Protein AF-0000000085160731 (afdb_homodimer)

Radius of gyration: 25.86 Å; Cα contacts (8 Å, |Δi|>4): 1496; chains: 2; bounding box: 63×84×57 Å

Sequence (610 aa):
MFSVRIWGDRGSIPCPGPATVKFGGNTSCLEIRADDRLIIVDLGTGVKPLGDWLMANDFKKGPINADIFITHTHWDHIMGFPMFTPIFIPGTKLRIRGPVSYEDETLESIIGAQLSYRYWPVRQSELAADITYDQLKETQLDLGDGLTVRTKYLNHPILCLGYRFEYEGKSIITAYDNEPFRNVFPTDPNDPSYDEDAAREGELAAREENEKILWFFKDADVLIHDTQYTKKEYEAGKIGWGHSSFEHAINSAHKAGVKQLVLFHHDPNRTDQQLEELETEYKKRIAGKTEMQIMMAREGLVISAMFSVRIWGDRGSIPCPGPATVKFGGNTSCLEIRADDRLIIVDLGTGVKPLGDWLMANDFKKGPINADIFITHTHWDHIMGFPMFTPIFIPGTKLRIRGPVSYEDETLESIIGAQLSYRYWPVRQSELAADITYDQLKETQLDLGDGLTVRTKYLNHPILCLGYRFEYEGKSIITAYDNEPFRNVFPTDPNDPSYDEDAAREGELAAREENEKILWFFKDADVLIHDTQYTKKEYEAGKIGWGHSSFEHAINSAHKAGVKQLVLFHHDPNRTDQQLEELETEYKKRIAGKTEMQIMMAREGLVISA

Organism: Gracilinema caldarium (strain ATCC 51460 / DSM 7334 / H1) (NCBI:txid744872)

pLDDT: mean 95.47, std 6.26, range [55.41, 98.94]

Nearest PDB structures (foldseek):
  6kns-assembly3_C-2  TM=8.279E-01  e=2.306E-14  Bacillus subtilis
  1zkp-assembly1_C  TM=8.149E-01  e=3.278E-14  Bacillus anthracis str. Ames
  1y44-assembly1_A  TM=7.892E-01  e=1.720E-14  Bacillus subtilis
  6kns-assembly1_A  TM=8.152E-01  e=6.247E-14  Bacillus subtilis
  6i1d-assembly1_A  TM=5.442E-01  e=4.492E-08  Saccharomyces cerevisiae S288C

Solvent-accessible surface area (backbone atoms only — not comparable to full-atom values): 29862 Å² total; per-residue (Å²): 98,47,36,40,33,31,44,14,38,19,28,70,48,65,34,43,39,83,52,17,40,80,37,40,10,22,6,28,11,34,41,34,33,57,60,90,44,43,34,33,40,31,27,0,48,9,28,31,63,47,27,53,46,39,58,74,64,48,37,82,82,38,60,55,58,36,43,32,41,34,34,32,60,34,41,28,27,42,67,14,50,84,56,27,55,53,45,54,33,70,70,14,37,39,40,42,32,27,38,64,70,51,83,92,51,48,61,57,56,63,65,48,53,58,41,33,68,69,35,24,89,58,52,67,86,58,46,40,32,49,71,46,71,44,79,44,68,75,46,74,44,78,79,52,97,67,33,34,37,38,39,40,76,46,46,30,87,51,55,24,41,24,41,37,37,33,47,91,92,34,28,45,30,43,49,51,56,21,29,82,58,61,52,86,42,53,79,47,81,84,43,92,76,39,37,71,66,52,24,51,51,24,40,51,50,15,51,52,54,43,49,50,55,37,59,67,50,44,58,18,38,26,36,37,28,18,30,42,27,47,56,70,54,31,75,70,74,37,75,80,70,14,50,17,19,45,60,53,41,53,52,48,38,56,76,22,49,29,43,30,39,31,43,25,38,34,38,61,85,57,35,38,67,54,49,52,51,48,44,53,51,53,51,58,69,40,57,93,73,53,87,51,42,73,44,68,53,26,48,72,44,71,48,73,81,99,45,35,40,34,32,44,14,38,20,27,71,48,64,34,43,40,80,51,18,38,78,35,39,12,21,6,27,12,33,42,35,31,57,59,91,44,42,34,32,40,32,26,0,49,10,27,30,64,48,26,52,48,39,59,73,63,48,35,83,80,38,60,55,60,37,44,31,40,33,34,31,62,34,42,31,27,43,68,14,50,85,55,27,55,53,46,55,33,69,72,13,37,37,41,41,30,26,38,64,70,52,83,92,50,48,60,56,58,62,63,49,52,58,40,34,68,67,35,23,89,58,52,67,84,58,45,37,33,50,73,47,72,43,79,44,68,73,45,76,46,77,77,54,96,65,34,34,38,37,40,40,75,47,46,30,86,52,56,23,42,24,40,37,36,35,47,91,93,34,25,45,29,44,47,50,57,21,27,82,59,62,52,85,42,52,78,48,81,84,43,94,77,41,38,71,67,53,25,52,51,24,40,51,50,16,51,50,54,42,48,52,55,36,60,67,50,44,59,20,39,26,35,38,29,18,29,41,26,48,55,69,54,31,73,69,74,38,74,83,69,15,49,18,19,44,59,55,42,53,52,48,36,56,74,22,50,27,41,30,40,32,45,24,39,35,38,61,85,56,35,39,68,55,51,51,51,50,44,53,50,53,52,59,69,41,57,93,72,54,88,52,42,75,44,67,51,26,48,71,45,71,47,72,80

Secondary structure (DSSP, 8-state):
-EEEEEEE-B-SS---SGGGSSS---BSEEEEEETTEEEEE--STTHHHHHHHHHHHTGGGSS-EEEEE-S--SGGGTTTGGG-GGGGSTT-EEEEEE--SSTTS-HHHHHHGGGSTTT-SS-GGG--SEEEEEE--S-EEEEETTEEEEEEE-SSSS--EEEEEEETTEEEEEE-S-------S---TTSTT--HHHHHHHHHHHHHHHHHHHHHTTT-SEEEEE--B-HHHHHTTTTTSS--BHHHHHHHHHHHT-SEEEEESB-TT--HHHHHHHHHHHHHHHTTT-S-EEEE--TT-EEE-/-EEEEEEE-B-SS---SGGGSSS---BSEEEEEETTEEEEE--STTHHHHHHHHHHHTGGGSS-EEEEE-S--SGGGTTTGGG-GGGGSTT-EEEEEE--SSTTS-HHHHHHGGGSTTT-SS-GGG--SEEEEEE--S-EEEEETTEEEEEEE-SSSS--EEEEEEETTEEEEEE-S-------S---TTSTT--HHHHHHHHHHHHHHHHHHHHHTTT-SEEEEE--B-HHHHHTTTTTSS--BHHHHHHHHHHHT-SEEEEESB-TT--HHHHHHHHHHHHHHHTTT-S-EEEE--TT-EEE-

InterPro domains:
  IPR001279 Metallo-beta-lactamase [PF00753] (25-105)
  IPR036866 Ribonuclease Z/Hydroxyacylglutathione hydrolase-like [G3DSA:3.60.15.10] (5-305)
  IPR036866 Ribonuclease Z/Hydroxyacylglutathione hydrolase-like [SSF56281] (4-303)

Foldseek 3Di:
DWKKAWLAFAPDAFFDDPQAAFFHRWFGWMWIDDDPATEIEFQTLSLLVVLVVCVVPVCVVHQAEYEYEYQALRCRRQVNPVNNVSQQDAPHEYEYEYADQDPVDFPCCSNCVCCDVVNHPDDPVSGRHHYHYYHDDQDKDDPDPAWIWGWDFAAAPGTGIKIWIDHPRATEIEAFLHEQFAQPADPDPVDPRDDPVSSVVSHVVSVVVLVVVLQVCAQHQEYEYFAAAAPVRCVVPCPRRSGYHPVVQVVSCQVRNYAEYEHGHYYSPAGPVNQVVVQVVVCVVCPPPGNHHYDYRGHGDMGGD/DWKKAWLAFAPDAFFDDPQAAWFHRWFGWMWIDDDPATEIEFQTLSLLVVLVCCVVPVCVVHQAEHEYEYQALRCRRQVNPVNNVSQQDAPHEYEYEYADQDPVDFPCCSNCVCCDVVNHPDHPVSGRHHYHYYHDDQDKDDPDPAWIWGWDFAAAPGTGIKIWIDHPRATEIEAFLHEQFAQPADPDPVDPRDDPVSSVVSHVVSVVVLVVVLQVCAQHAEYEYFAAAAPVRCVVPCPRRSGYHPVVQVVSCQVRNYAEYEHGHYYSPAGPVNQVVVQVVVCVVCPPPGNHHYYYRGHGDMDGD

Structure (mmCIF, N/CA/C/O backbone):
data_AF-0000000085160731-model_v1
#
loop_
_entity.id
_entity.type
_entity.pdbx_description
1 polymer 'Beta-lactamase domain protein'
#
loop_
_atom_site.group_PDB
_atom_site.id
_atom_site.type_symbol
_atom_site.label_atom_id
_atom_site.label_alt_id
_atom_site.label_comp_id
_atom_site.label_asym_id
_atom_site.label_entity_id
_atom_site.label_seq_id
_atom_site.pdbx_PDB_ins_code
_atom_site.Cartn_x
_atom_site.Cartn_y
_atom_site.Cartn_z
_atom_site.occupancy
_atom_site.B_iso_or_equiv
_atom_site.auth_seq_id
_atom_site.auth_comp_id
_atom_site.auth_asym_id
_atom_site.auth_atom_id
_atom_site.pdbx_PDB_model_num
ATOM 1 N N . MET A 1 1 ? 23.938 -21.453 -8.359 1 93.31 1 MET A N 1
ATOM 2 C CA . MET A 1 1 ? 22.875 -21.438 -7.352 1 93.31 1 MET A CA 1
ATOM 3 C C . MET A 1 1 ? 21.594 -20.844 -7.918 1 93.31 1 MET A C 1
ATOM 5 O O . MET A 1 1 ? 21.641 -19.844 -8.641 1 93.31 1 MET A O 1
ATOM 9 N N . PHE A 1 2 ? 20.531 -21.547 -7.727 1 98.62 2 PHE A N 1
ATOM 10 C CA . PHE A 1 2 ? 19.219 -21.141 -8.195 1 98.62 2 PHE A CA 1
ATOM 11 C C . PHE A 1 2 ? 18.219 -21.109 -7.047 1 98.62 2 PHE A C 1
ATOM 13 O O . PHE A 1 2 ? 17.875 -22.156 -6.48 1 98.62 2 PHE A O 1
ATOM 20 N N . SER A 1 3 ? 17.797 -19.797 -6.637 1 98.81 3 SER A N 1
ATOM 21 C CA . SER A 1 3 ? 17 -19.688 -5.422 1 98.81 3 SER A CA 1
ATOM 22 C C . SER A 1 3 ? 15.953 -18.578 -5.551 1 98.81 3 SER A C 1
ATOM 24 O O . SER A 1 3 ? 16.031 -17.75 -6.461 1 98.81 3 SER A O 1
ATOM 26 N N . VAL A 1 4 ? 14.953 -18.656 -4.719 1 98.88 4 VAL A N 1
ATOM 27 C CA . VAL A 1 4 ? 13.93 -17.625 -4.641 1 98.88 4 VAL A CA 1
ATOM 28 C C . VAL A 1 4 ? 13.789 -17.141 -3.199 1 98.88 4 VAL A C 1
ATOM 30 O O . VAL A 1 4 ? 13.828 -17.953 -2.264 1 98.88 4 VAL A O 1
ATOM 33 N N . ARG A 1 5 ? 13.75 -15.859 -3.062 1 98.81 5 ARG A N 1
ATOM 34 C CA . ARG A 1 5 ? 13.484 -15.227 -1.776 1 98.81 5 ARG A CA 1
ATOM 35 C C . ARG A 1 5 ? 12.164 -14.469 -1.802 1 98.81 5 ARG A C 1
ATOM 37 O O . ARG A 1 5 ? 11.852 -13.781 -2.777 1 98.81 5 ARG A O 1
ATOM 44 N N . ILE A 1 6 ? 11.414 -14.547 -0.711 1 98.88 6 ILE A N 1
ATOM 45 C CA . ILE A 1 6 ? 10.109 -13.891 -0.625 1 98.88 6 ILE A CA 1
ATOM 46 C C . ILE A 1 6 ? 10.25 -12.555 0.11 1 98.88 6 ILE A C 1
ATOM 48 O O . ILE A 1 6 ? 10.695 -12.523 1.261 1 98.88 6 ILE A O 1
ATOM 52 N N . TRP A 1 7 ? 9.844 -11.469 -0.551 1 98.81 7 TRP A N 1
ATOM 53 C CA . TRP A 1 7 ? 9.891 -10.148 0.067 1 98.81 7 TRP A CA 1
ATOM 54 C C . TRP A 1 7 ? 8.484 -9.641 0.373 1 98.81 7 TRP A C 1
ATOM 56 O O . TRP A 1 7 ? 8.312 -8.711 1.163 1 98.81 7 TRP A O 1
ATOM 66 N N . GLY A 1 8 ? 7.539 -10.188 -0.231 1 98.75 8 GLY A N 1
ATOM 67 C CA . GLY A 1 8 ? 6.121 -9.945 -0.028 1 98.75 8 GLY A CA 1
ATOM 68 C C . GLY A 1 8 ? 5.242 -11.102 -0.45 1 98.75 8 GLY A C 1
ATOM 69 O O . GLY A 1 8 ? 5.469 -11.711 -1.499 1 98.75 8 GLY A O 1
ATOM 70 N N . ASP A 1 9 ? 4.246 -11.391 0.344 1 98.62 9 ASP A N 1
ATOM 71 C CA . ASP A 1 9 ? 3.543 -12.648 0.112 1 98.62 9 ASP A CA 1
ATOM 72 C C . ASP A 1 9 ? 2.033 -12.469 0.26 1 98.62 9 ASP A C 1
ATOM 74 O O . ASP A 1 9 ? 1.281 -13.445 0.233 1 98.62 9 ASP A O 1
ATOM 78 N N . ARG A 1 10 ? 1.572 -11.211 0.417 1 96.94 10 ARG A N 1
ATOM 79 C CA . ARG A 1 10 ? 0.152 -10.977 0.652 1 96.94 10 ARG A CA 1
ATOM 80 C C . ARG A 1 10 ? -0.539 -10.484 -0.616 1 96.94 10 ARG A C 1
ATOM 82 O O . ARG A 1 10 ? 0.085 -9.828 -1.455 1 96.94 10 ARG A O 1
ATOM 89 N N . GLY A 1 11 ? -1.736 -10.844 -0.778 1 92.94 11 GLY A N 1
ATOM 90 C CA . GLY A 1 11 ? -2.74 -10.164 -1.579 1 92.94 11 GLY A CA 1
ATOM 91 C C . GLY A 1 11 ? -3.93 -9.688 -0.766 1 92.94 11 GLY A C 1
ATOM 92 O O . GLY A 1 11 ? -4.18 -10.188 0.332 1 92.94 11 GLY A O 1
ATOM 93 N N . SER A 1 12 ? -4.566 -8.617 -1.166 1 91.19 12 SER A N 1
ATOM 94 C CA . SER A 1 12 ? -4.422 -7.707 -2.299 1 91.19 12 SER A CA 1
ATOM 95 C C . SER A 1 12 ? -4.02 -6.312 -1.84 1 91.19 12 SER A C 1
ATOM 97 O O . SER A 1 12 ? -4.055 -5.359 -2.625 1 91.19 12 SER A O 1
ATOM 99 N N . ILE A 1 13 ? -3.734 -6.105 -0.468 1 94.88 13 ILE A N 1
ATOM 100 C CA . ILE A 1 13 ? -3.26 -4.867 0.141 1 94.88 13 ILE A CA 1
ATOM 101 C C . ILE A 1 13 ? -2.195 -5.184 1.189 1 94.88 13 ILE A C 1
ATOM 103 O O . ILE A 1 13 ? -2.207 -6.258 1.791 1 94.88 13 ILE A O 1
ATOM 107 N N . PRO A 1 14 ? -1.253 -4.277 1.393 1 97.56 14 PRO A N 1
ATOM 108 C CA . PRO A 1 14 ? -0.333 -4.5 2.51 1 97.56 14 PRO A CA 1
ATOM 109 C C . PRO A 1 14 ? -1.04 -4.508 3.863 1 97.56 14 PRO A C 1
ATOM 111 O O . PRO A 1 14 ? -2.006 -3.768 4.062 1 97.56 14 PRO A O 1
ATOM 114 N N . CYS A 1 15 ? -0.537 -5.289 4.75 1 96.19 15 CYS A N 1
ATOM 115 C CA . CYS A 1 15 ? -1.212 -5.508 6.027 1 96.19 15 CYS A CA 1
ATOM 116 C C . CYS A 1 15 ? -0.257 -5.293 7.191 1 96.19 15 CYS A C 1
ATOM 118 O O . CYS A 1 15 ? 0.073 -6.234 7.914 1 96.19 15 CYS A O 1
ATOM 120 N N . PRO A 1 16 ? 0.088 -4.066 7.402 1 96.94 16 PRO A N 1
ATOM 121 C CA . PRO A 1 16 ? 0.891 -3.828 8.602 1 96.94 16 PRO A CA 1
ATOM 122 C C . PRO A 1 16 ? 0.109 -4.07 9.891 1 96.94 16 PRO A C 1
ATOM 124 O O . PRO A 1 16 ? -1.083 -3.758 9.961 1 96.94 16 PRO A O 1
ATOM 127 N N . GLY A 1 17 ? 0.739 -4.574 10.906 1 96.19 17 GLY A N 1
ATOM 128 C CA . GLY A 1 17 ? 0.118 -4.766 12.211 1 96.19 17 GLY A CA 1
ATOM 129 C C . GLY A 1 17 ? 0.744 -5.898 13.008 1 96.19 17 GLY A C 1
ATOM 130 O O . GLY A 1 17 ? 1.545 -6.668 12.477 1 96.19 17 GLY A O 1
ATOM 131 N N . PRO A 1 18 ? 0.366 -6.051 14.195 1 96.62 18 PRO A N 1
ATOM 132 C CA . PRO A 1 18 ? 0.981 -7.059 15.062 1 96.62 18 PRO A CA 1
ATOM 133 C C . PRO A 1 18 ? 0.615 -8.484 14.664 1 96.62 18 PRO A C 1
ATOM 135 O O . PRO A 1 18 ? 1.345 -9.43 14.984 1 96.62 18 PRO A O 1
ATOM 138 N N . ALA A 1 19 ? -0.438 -8.641 13.898 1 97.19 19 ALA A N 1
ATOM 139 C CA . ALA A 1 19 ? -0.933 -9.977 13.586 1 97.19 19 ALA A CA 1
ATOM 140 C C . ALA A 1 19 ? -0.359 -10.477 12.266 1 97.19 19 ALA A C 1
ATOM 142 O O . ALA A 1 19 ? -0.72 -11.555 11.797 1 97.19 19 ALA A O 1
ATOM 143 N N . THR A 1 20 ? 0.5 -9.727 11.633 1 98 20 THR A N 1
ATOM 144 C CA . THR A 1 20 ? 0.992 -10.094 10.312 1 98 20 THR A CA 1
ATOM 145 C C . THR A 1 20 ? 2.5 -9.875 10.211 1 98 20 THR A C 1
ATOM 147 O O . THR A 1 20 ? 3.002 -9.414 9.188 1 98 20 THR A O 1
ATOM 150 N N . VAL A 1 21 ? 3.203 -10.211 11.289 1 97.75 21 VAL A N 1
ATOM 151 C CA . VAL A 1 21 ? 4.637 -9.961 11.367 1 97.75 21 VAL A CA 1
ATOM 152 C C . VAL A 1 21 ? 5.402 -11.227 10.984 1 97.75 21 VAL A C 1
ATOM 154 O O . VAL A 1 21 ? 6.34 -11.172 10.188 1 97.75 21 VAL A O 1
ATOM 157 N N . LYS A 1 22 ? 4.961 -12.383 11.508 1 97.38 22 LYS A N 1
ATOM 158 C CA . LYS A 1 22 ? 5.672 -13.648 11.352 1 97.38 22 LYS A CA 1
ATOM 159 C C . LYS A 1 22 ? 5.734 -14.062 9.883 1 97.38 22 LYS A C 1
ATOM 161 O O . LYS A 1 22 ? 6.801 -14.406 9.375 1 97.38 22 LYS A O 1
ATOM 166 N N . PHE A 1 23 ? 4.668 -13.984 9.156 1 98.5 23 PHE A N 1
ATOM 167 C CA . PHE A 1 23 ? 4.625 -14.414 7.77 1 98.5 23 PHE A CA 1
ATOM 168 C C . PHE A 1 23 ? 4.832 -13.242 6.824 1 98.5 23 PHE A C 1
ATOM 170 O O . PHE A 1 23 ? 5.262 -13.422 5.684 1 98.5 23 PHE A O 1
ATOM 177 N N . GLY A 1 24 ? 4.48 -12.086 7.352 1 97.88 24 GLY A N 1
ATOM 178 C CA . GLY A 1 24 ? 4.699 -10.891 6.543 1 97.88 24 GLY A CA 1
ATOM 179 C C . GLY A 1 24 ? 3.414 -10.172 6.176 1 97.88 24 GLY A C 1
ATOM 180 O O . GLY A 1 24 ? 2.336 -10.773 6.207 1 97.88 24 GLY A O 1
ATOM 181 N N . GLY A 1 25 ? 3.58 -8.898 5.836 1 98.12 25 GLY A N 1
ATOM 182 C CA . GLY A 1 25 ? 2.43 -8.078 5.5 1 98.12 25 GLY A CA 1
ATOM 183 C C . GLY A 1 25 ? 2.574 -7.359 4.176 1 98.12 25 GLY A C 1
ATOM 184 O O . GLY A 1 25 ? 1.646 -6.684 3.721 1 98.12 25 GLY A O 1
ATOM 185 N N . ASN A 1 26 ? 3.695 -7.465 3.498 1 98.69 26 ASN A N 1
ATOM 186 C CA . ASN A 1 26 ? 3.898 -6.82 2.203 1 98.69 26 ASN A CA 1
ATOM 187 C C . ASN A 1 26 ? 3.229 -7.605 1.078 1 98.69 26 ASN A C 1
ATOM 189 O O . ASN A 1 26 ? 3.051 -8.82 1.182 1 98.69 26 ASN A O 1
ATOM 193 N N . THR A 1 27 ? 2.896 -6.887 0.032 1 98.38 27 THR A N 1
ATOM 194 C CA . THR A 1 27 ? 2.305 -7.555 -1.121 1 98.38 27 THR A CA 1
ATOM 195 C C . THR A 1 27 ? 3.389 -8.094 -2.049 1 98.38 27 THR A C 1
ATOM 197 O O . THR A 1 27 ? 4.578 -7.852 -1.832 1 98.38 27 THR A O 1
ATOM 200 N N . SER A 1 28 ? 3.027 -8.734 -3.066 1 98.5 28 SER A N 1
ATOM 201 C CA . SER A 1 28 ? 3.771 -9.703 -3.863 1 98.5 28 SER A CA 1
ATOM 202 C C . SER A 1 28 ? 5.066 -9.102 -4.398 1 98.5 28 SER A C 1
ATOM 204 O O . SER A 1 28 ? 5.043 -8.078 -5.082 1 98.5 28 SER A O 1
ATOM 206 N N . CYS A 1 29 ? 6.164 -9.734 -4.047 1 98.88 29 CYS A N 1
ATOM 207 C CA . CYS A 1 29 ? 7.492 -9.445 -4.574 1 98.88 29 CYS A CA 1
ATOM 208 C C . CYS A 1 29 ? 8.453 -10.602 -4.309 1 98.88 29 CYS A C 1
ATOM 210 O O . CYS A 1 29 ? 8.672 -10.969 -3.154 1 98.88 29 CYS A O 1
ATOM 212 N N . LEU A 1 30 ? 9.016 -11.18 -5.336 1 98.94 30 LEU A N 1
ATOM 213 C CA . LEU A 1 30 ? 9.984 -12.266 -5.234 1 98.94 30 LEU A CA 1
ATOM 214 C C . LEU A 1 30 ? 11.32 -11.867 -5.848 1 98.94 30 LEU A C 1
ATOM 216 O O . LEU A 1 30 ? 11.359 -11.156 -6.855 1 98.94 30 LEU A O 1
ATOM 220 N N . GLU A 1 31 ? 12.336 -12.297 -5.227 1 98.88 31 GLU A N 1
ATOM 221 C CA . GLU A 1 31 ? 13.695 -12.227 -5.766 1 98.88 31 GLU A CA 1
ATOM 222 C C . GLU A 1 31 ? 14.195 -13.609 -6.18 1 98.88 31 GLU A C 1
ATOM 224 O O . GLU A 1 31 ? 14.273 -14.516 -5.355 1 98.88 31 GLU A O 1
ATOM 229 N N . ILE A 1 32 ? 14.461 -13.82 -7.422 1 98.88 32 ILE A N 1
ATOM 230 C CA . ILE A 1 32 ? 15.055 -15.055 -7.906 1 98.88 32 ILE A CA 1
ATOM 231 C C . ILE A 1 32 ? 16.516 -14.805 -8.305 1 98.88 32 ILE A C 1
ATOM 233 O O . ILE A 1 32 ? 16.812 -13.844 -9.008 1 98.88 32 ILE A O 1
ATOM 237 N N . ARG A 1 33 ? 17.359 -15.625 -7.832 1 98.56 33 ARG A N 1
ATOM 238 C CA . ARG A 1 33 ? 18.781 -15.555 -8.156 1 98.56 33 ARG A CA 1
ATOM 239 C C . ARG A 1 33 ? 19.234 -16.781 -8.938 1 98.56 33 ARG A C 1
ATOM 241 O O . ARG A 1 33 ? 18.969 -17.922 -8.531 1 98.56 33 ARG A O 1
ATOM 248 N N . ALA A 1 34 ? 19.719 -16.609 -10.062 1 98.38 34 ALA A N 1
ATOM 249 C CA . ALA A 1 34 ? 20.516 -17.594 -10.797 1 98.38 34 ALA A CA 1
ATOM 250 C C . ALA A 1 34 ? 21.984 -17.203 -10.828 1 98.38 34 ALA A C 1
ATOM 252 O O . ALA A 1 34 ? 22.422 -16.484 -11.734 1 98.38 34 ALA A O 1
ATOM 253 N N . ASP A 1 35 ? 22.703 -17.688 -9.859 1 96.62 35 ASP A N 1
ATOM 254 C CA . ASP A 1 35 ? 24.047 -17.188 -9.586 1 96.62 35 ASP A CA 1
ATOM 255 C C . ASP A 1 35 ? 24.047 -15.68 -9.383 1 96.62 35 ASP A C 1
ATOM 257 O O . ASP A 1 35 ? 23.359 -15.164 -8.5 1 96.62 35 ASP A O 1
ATOM 261 N N . ASP A 1 36 ? 24.641 -14.891 -10.289 1 93.5 36 ASP A N 1
ATOM 262 C CA . ASP A 1 36 ? 24.766 -13.453 -10.078 1 93.5 36 ASP A CA 1
ATOM 263 C C . ASP A 1 36 ? 23.609 -12.703 -10.75 1 93.5 36 ASP A C 1
ATOM 265 O O . ASP A 1 36 ? 23.469 -11.492 -10.57 1 93.5 36 ASP A O 1
ATOM 269 N N . ARG A 1 37 ? 22.75 -13.438 -11.43 1 96.62 37 ARG A N 1
ATOM 270 C CA . ARG A 1 37 ? 21.641 -12.805 -12.133 1 96.62 37 ARG A CA 1
ATOM 271 C C . ARG A 1 37 ? 20.469 -12.516 -11.18 1 96.62 37 ARG A C 1
ATOM 273 O O . ARG A 1 37 ? 20.141 -13.352 -10.336 1 96.62 37 ARG A O 1
ATOM 280 N N . LEU A 1 38 ? 19.953 -11.312 -11.328 1 98.19 38 LEU A N 1
ATOM 281 C CA . LEU A 1 38 ? 18.828 -10.891 -10.492 1 98.19 38 LEU A CA 1
ATOM 282 C C . LEU A 1 38 ? 17.547 -10.836 -11.289 1 98.19 38 LEU A C 1
ATOM 284 O O . LEU A 1 38 ? 17.453 -10.109 -12.281 1 98.19 38 LEU A O 1
ATOM 288 N N . ILE A 1 39 ? 16.562 -11.609 -10.875 1 98.88 39 ILE A N 1
ATOM 289 C CA . ILE A 1 39 ? 15.195 -11.562 -11.398 1 98.88 39 ILE A CA 1
ATOM 290 C C . ILE A 1 39 ? 14.227 -11.164 -10.289 1 98.88 39 ILE A C 1
ATOM 292 O O . ILE A 1 39 ? 14.344 -11.641 -9.156 1 98.88 39 ILE A O 1
ATOM 296 N N . ILE A 1 40 ? 13.383 -10.273 -10.617 1 98.94 40 ILE A N 1
ATOM 297 C CA . ILE A 1 40 ? 12.336 -9.867 -9.68 1 98.94 40 ILE A CA 1
ATOM 298 C C . ILE A 1 40 ? 10.969 -10.18 -10.273 1 98.94 40 ILE A C 1
ATOM 300 O O . ILE A 1 40 ? 10.727 -9.938 -11.461 1 98.94 40 ILE A O 1
ATOM 304 N N . VAL A 1 41 ? 10.109 -10.82 -9.5 1 98.94 41 VAL A N 1
ATOM 305 C CA . VAL A 1 41 ? 8.742 -11.078 -9.953 1 98.94 41 VAL A CA 1
ATOM 306 C C . VAL A 1 41 ? 7.766 -10.227 -9.148 1 98.94 41 VAL A C 1
ATOM 308 O O . VAL A 1 41 ? 7.656 -10.383 -7.93 1 98.94 41 VAL A O 1
ATOM 311 N N . ASP A 1 42 ? 7.062 -9.336 -9.812 1 98.88 42 ASP A N 1
ATOM 312 C CA . ASP A 1 42 ? 6.086 -8.391 -9.273 1 98.88 42 ASP A CA 1
ATOM 313 C C . ASP A 1 42 ? 6.77 -7.301 -8.453 1 98.88 42 ASP A C 1
ATOM 315 O O . ASP A 1 42 ? 7.906 -7.473 -8.008 1 98.88 42 ASP A O 1
ATOM 319 N N . LEU A 1 43 ? 6.055 -6.203 -8.359 1 98.56 43 LEU A N 1
ATOM 320 C CA . LEU A 1 43 ? 6.547 -4.996 -7.711 1 98.56 43 LEU A CA 1
ATOM 321 C C . LEU A 1 43 ? 5.559 -4.496 -6.664 1 98.56 43 LEU A C 1
ATOM 323 O O . LEU A 1 43 ? 5.312 -3.293 -6.559 1 98.56 43 LEU A O 1
ATOM 327 N N . GLY A 1 44 ? 4.938 -5.457 -5.898 1 98.12 44 GLY A N 1
ATOM 328 C CA . GLY A 1 44 ? 4.16 -5.031 -4.742 1 98.12 44 GLY A CA 1
ATOM 329 C C . GLY A 1 44 ? 4.996 -4.324 -3.691 1 98.12 44 GLY A C 1
ATOM 330 O O . GLY A 1 44 ? 6.152 -3.979 -3.941 1 98.12 44 GLY A O 1
ATOM 331 N N . THR A 1 45 ? 4.473 -4.148 -2.477 1 98.19 45 THR A N 1
ATOM 332 C CA . THR A 1 45 ? 5.148 -3.336 -1.47 1 98.19 45 THR A CA 1
ATOM 333 C C . THR A 1 45 ? 6.395 -4.047 -0.949 1 98.19 45 THR A C 1
ATOM 335 O O . THR A 1 45 ? 7.266 -3.422 -0.342 1 98.19 45 THR A O 1
ATOM 338 N N . GLY A 1 46 ? 6.551 -5.32 -1.207 1 98.5 46 GLY A N 1
ATOM 339 C CA . GLY A 1 46 ? 7.758 -6.043 -0.842 1 98.5 46 GLY A CA 1
ATOM 340 C C . GLY A 1 46 ? 9 -5.535 -1.552 1 98.5 46 GLY A C 1
ATOM 341 O O . GLY A 1 46 ? 10.117 -5.816 -1.131 1 98.5 46 GLY A O 1
ATOM 342 N N . VAL A 1 47 ? 8.805 -4.781 -2.625 1 98.38 47 VAL A N 1
ATOM 343 C CA . VAL A 1 47 ? 9.938 -4.332 -3.428 1 98.38 47 VAL A CA 1
ATOM 344 C C . VAL A 1 47 ? 10.688 -3.232 -2.686 1 98.38 47 VAL A C 1
ATOM 346 O O . VAL A 1 47 ? 11.867 -2.98 -2.963 1 98.38 47 VAL A O 1
ATOM 349 N N . LYS A 1 48 ? 10.008 -2.537 -1.753 1 97.12 48 LYS A N 1
ATOM 350 C CA . LYS A 1 48 ? 10.68 -1.493 -0.981 1 97.12 48 LYS A CA 1
ATOM 351 C C . LYS A 1 48 ? 11.805 -2.072 -0.13 1 97.12 48 LYS A C 1
ATOM 353 O O . LYS A 1 48 ? 12.961 -1.683 -0.277 1 97.12 48 LYS A O 1
ATOM 358 N N . PRO A 1 49 ? 11.484 -3.076 0.762 1 97.5 49 PRO A N 1
ATOM 359 C CA . PRO A 1 49 ? 12.609 -3.666 1.502 1 97.5 49 PRO A CA 1
ATOM 360 C C . PRO A 1 49 ? 13.609 -4.375 0.594 1 97.5 49 PRO A C 1
ATOM 362 O O . PRO A 1 49 ? 14.805 -4.41 0.896 1 97.5 49 PRO A O 1
ATOM 365 N N . LEU A 1 50 ? 13.188 -4.961 -0.548 1 98.5 50 LEU A N 1
ATOM 366 C CA . LEU A 1 50 ? 14.133 -5.523 -1.508 1 98.5 50 LEU A CA 1
ATOM 367 C C . LEU A 1 50 ? 15.094 -4.453 -2.014 1 98.5 50 LEU A C 1
ATOM 369 O O . LEU A 1 50 ? 16.312 -4.656 -2.025 1 98.5 50 LEU A O 1
ATOM 373 N N . GLY A 1 51 ? 14.5 -3.324 -2.455 1 97.81 51 GLY A N 1
ATOM 374 C CA . GLY A 1 51 ? 15.32 -2.23 -2.939 1 97.81 51 GLY A CA 1
ATOM 375 C C . GLY A 1 51 ? 16.359 -1.767 -1.927 1 97.81 51 GLY A C 1
ATOM 376 O O . GLY A 1 51 ? 17.516 -1.55 -2.271 1 97.81 51 GLY A O 1
ATOM 377 N N . ASP A 1 52 ? 15.906 -1.635 -0.693 1 96.25 52 ASP A N 1
ATOM 378 C CA . ASP A 1 52 ? 16.828 -1.247 0.377 1 96.25 52 ASP A CA 1
ATOM 379 C C . ASP A 1 52 ? 17.953 -2.262 0.528 1 96.25 52 ASP A C 1
ATOM 381 O O . ASP A 1 52 ? 19.125 -1.883 0.679 1 96.25 52 ASP A O 1
ATOM 385 N N . TRP A 1 53 ? 17.594 -3.484 0.506 1 97.62 53 TRP A N 1
ATOM 386 C CA . TRP A 1 53 ? 18.578 -4.555 0.65 1 97.62 53 TRP A CA 1
ATOM 387 C C . TRP A 1 53 ? 19.578 -4.535 -0.502 1 97.62 53 TRP A C 1
ATOM 389 O O . TRP A 1 53 ? 20.781 -4.66 -0.286 1 97.62 53 TRP A O 1
ATOM 399 N N . LEU A 1 54 ? 19.062 -4.371 -1.741 1 98.25 54 LEU A N 1
ATOM 400 C CA . LEU A 1 54 ? 19.922 -4.332 -2.926 1 98.25 54 LEU A CA 1
ATOM 401 C C . LEU A 1 54 ? 20.922 -3.189 -2.832 1 98.25 54 LEU A C 1
ATOM 403 O O . LEU A 1 54 ? 22.109 -3.365 -3.164 1 98.25 54 LEU A O 1
ATOM 407 N N . MET A 1 55 ? 20.469 -2.039 -2.387 1 96.44 55 MET A N 1
ATOM 408 C CA . MET A 1 55 ? 21.344 -0.877 -2.252 1 96.44 55 MET A CA 1
ATOM 409 C C . MET A 1 55 ? 22.422 -1.128 -1.204 1 96.44 55 MET A C 1
ATOM 411 O O . MET A 1 55 ? 23.578 -0.717 -1.38 1 96.44 55 MET A O 1
ATOM 415 N N . ALA A 1 56 ? 22.062 -1.836 -0.157 1 96.25 56 ALA A N 1
ATOM 416 C CA . ALA A 1 56 ? 22.984 -2.07 0.952 1 96.25 56 ALA A CA 1
ATOM 417 C C . ALA A 1 56 ? 23.969 -3.188 0.621 1 96.25 56 ALA A C 1
ATOM 419 O O . ALA A 1 56 ? 25.094 -3.197 1.119 1 96.25 56 ALA A O 1
ATOM 420 N N . ASN A 1 57 ? 23.547 -4.117 -0.251 1 95.56 57 ASN A N 1
ATOM 421 C CA . ASN A 1 57 ? 24.344 -5.332 -0.401 1 95.56 57 ASN A CA 1
ATOM 422 C C . ASN A 1 57 ? 24.859 -5.488 -1.825 1 95.56 57 ASN A C 1
ATOM 424 O O . ASN A 1 57 ? 26.031 -5.832 -2.027 1 95.56 57 ASN A O 1
ATOM 428 N N . ASP A 1 58 ? 24.062 -5.164 -2.828 1 94.75 58 ASP A N 1
ATOM 429 C CA . ASP A 1 58 ? 24.438 -5.445 -4.211 1 94.75 58 ASP A CA 1
ATOM 430 C C . ASP A 1 58 ? 25.062 -4.219 -4.871 1 94.75 58 ASP A C 1
ATOM 432 O O . ASP A 1 58 ? 25.938 -4.348 -5.73 1 94.75 58 ASP A O 1
ATOM 436 N N . PHE A 1 59 ? 24.688 -3.115 -4.445 1 93.38 59 PHE A N 1
ATOM 437 C CA . PHE A 1 59 ? 25.094 -1.876 -5.105 1 93.38 59 PHE A CA 1
ATOM 438 C C . PHE A 1 59 ? 26.594 -1.663 -5.004 1 93.38 59 PHE A C 1
ATOM 440 O O . PHE A 1 59 ? 27.188 -1.018 -5.867 1 93.38 59 PHE A O 1
ATOM 447 N N . LYS A 1 60 ? 27.203 -2.137 -3.977 1 91.69 60 LYS A N 1
ATOM 448 C CA . LYS A 1 60 ? 28.641 -2.016 -3.795 1 91.69 60 LYS A CA 1
ATOM 449 C C . LYS A 1 60 ? 29.406 -2.676 -4.945 1 91.69 60 LYS A C 1
ATOM 451 O O . LYS A 1 60 ? 30.531 -2.295 -5.25 1 91.69 60 LYS A O 1
ATOM 456 N N . LYS A 1 61 ? 28.766 -3.635 -5.617 1 93.25 61 LYS A N 1
ATOM 457 C CA . LYS A 1 61 ? 29.375 -4.367 -6.715 1 93.25 61 LYS A CA 1
ATOM 458 C C . LYS A 1 61 ? 29.125 -3.68 -8.055 1 93.25 61 LYS A C 1
ATOM 460 O O . LYS A 1 61 ? 29.688 -4.059 -9.07 1 93.25 61 LYS A O 1
ATOM 465 N N . GLY A 1 62 ? 28.281 -2.646 -8.055 1 92.5 62 GLY A N 1
ATOM 466 C CA . GLY A 1 62 ? 27.875 -1.938 -9.258 1 92.5 62 GLY A CA 1
ATOM 467 C C . GLY A 1 62 ? 26.406 -1.619 -9.305 1 92.5 62 GLY A C 1
ATOM 468 O O . GLY A 1 62 ? 25.641 -2.014 -8.406 1 92.5 62 GLY A O 1
ATOM 469 N N . PRO A 1 63 ? 26.016 -0.92 -10.344 1 93.5 63 PRO A N 1
ATOM 470 C CA . PRO A 1 63 ? 24.609 -0.569 -10.453 1 93.5 63 PRO A CA 1
ATOM 471 C C . PRO A 1 63 ? 23.703 -1.794 -10.586 1 93.5 63 PRO A C 1
ATOM 473 O O . PRO A 1 63 ? 24.125 -2.824 -11.109 1 93.5 63 PRO A O 1
ATOM 476 N N . ILE A 1 64 ? 22.5 -1.674 -10.148 1 97.12 64 ILE A N 1
ATOM 477 C CA . ILE A 1 64 ? 21.547 -2.775 -10.172 1 97.12 64 ILE A CA 1
ATOM 478 C C . ILE A 1 64 ? 21.156 -3.078 -11.617 1 97.12 64 ILE A C 1
ATOM 480 O O . ILE A 1 64 ? 20.875 -2.162 -12.398 1 97.12 64 ILE A O 1
ATOM 484 N N . ASN A 1 65 ? 21.25 -4.309 -11.984 1 97.75 65 ASN A N 1
ATOM 485 C CA . ASN A 1 65 ? 20.812 -4.852 -13.266 1 97.75 65 ASN A CA 1
ATOM 486 C C . ASN A 1 65 ? 19.859 -6.027 -13.086 1 97.75 65 ASN A C 1
ATOM 488 O O . ASN A 1 65 ? 20.25 -7.086 -12.594 1 97.75 65 ASN A O 1
ATOM 492 N N . ALA A 1 66 ? 18.578 -5.801 -13.477 1 98.25 66 ALA A N 1
ATOM 493 C CA . ALA A 1 66 ? 17.594 -6.828 -13.133 1 98.25 66 ALA A CA 1
ATOM 494 C C . ALA A 1 66 ? 16.578 -7.008 -14.25 1 98.25 66 ALA A C 1
ATOM 496 O O . ALA A 1 66 ? 16.234 -6.047 -14.945 1 98.25 66 ALA A O 1
ATOM 497 N N . ASP A 1 67 ? 16.172 -8.234 -14.492 1 98.69 67 ASP A N 1
ATOM 498 C CA . ASP A 1 67 ? 14.961 -8.547 -15.227 1 98.69 67 ASP A CA 1
ATOM 499 C C . ASP A 1 67 ? 13.75 -8.617 -14.297 1 98.69 67 ASP A C 1
ATOM 501 O O . ASP A 1 67 ? 13.781 -9.336 -13.289 1 98.69 67 ASP A O 1
ATOM 505 N N . ILE A 1 68 ? 12.742 -7.863 -14.617 1 98.88 68 ILE A N 1
ATOM 506 C CA . ILE A 1 68 ? 11.547 -7.805 -13.781 1 98.88 68 ILE A CA 1
ATOM 507 C C . ILE A 1 68 ? 10.352 -8.367 -14.539 1 98.88 68 ILE A C 1
ATOM 509 O O . ILE A 1 68 ? 10.062 -7.938 -15.664 1 98.88 68 ILE A O 1
ATOM 513 N N . PHE A 1 69 ? 9.711 -9.344 -13.984 1 98.94 69 PHE A N 1
ATOM 514 C CA . PHE A 1 69 ? 8.539 -9.961 -14.594 1 98.94 69 PHE A CA 1
ATOM 515 C C . PHE A 1 69 ? 7.285 -9.664 -13.781 1 98.94 69 PHE A C 1
ATOM 517 O O . PHE A 1 69 ? 7.16 -10.102 -12.633 1 98.94 69 PHE A O 1
ATOM 524 N N . ILE A 1 70 ? 6.344 -8.938 -14.391 1 98.75 70 ILE A N 1
ATOM 525 C CA . ILE A 1 70 ? 5.062 -8.602 -13.773 1 98.75 70 ILE A CA 1
ATOM 526 C C . ILE A 1 70 ? 4.027 -9.672 -14.125 1 98.75 70 ILE A C 1
ATOM 528 O O . ILE A 1 70 ? 3.799 -9.953 -15.305 1 98.75 70 ILE A O 1
ATOM 532 N N . THR A 1 71 ? 3.43 -10.234 -13.109 1 98.56 71 THR A N 1
ATOM 533 C CA . THR A 1 71 ? 2.42 -11.25 -13.375 1 98.56 71 THR A CA 1
ATOM 534 C C . THR A 1 71 ? 1.179 -10.625 -14.008 1 98.56 71 THR A C 1
ATOM 536 O O . THR A 1 71 ? 0.653 -11.141 -15 1 98.56 71 THR A O 1
ATOM 539 N N . HIS A 1 72 ? 0.715 -9.586 -13.422 1 97.19 72 HIS A N 1
ATOM 540 C CA . HIS A 1 72 ? -0.369 -8.766 -13.953 1 97.19 72 HIS A CA 1
ATOM 541 C C . HIS A 1 72 ? -0.396 -7.395 -13.289 1 97.19 72 HIS A C 1
ATOM 543 O O . HIS A 1 72 ? 0.429 -7.105 -12.422 1 97.19 72 HIS A O 1
ATOM 549 N N . THR A 1 73 ? -1.354 -6.535 -13.633 1 95.44 73 THR A N 1
ATOM 550 C CA . THR A 1 73 ? -1.172 -5.117 -13.336 1 95.44 73 THR A CA 1
ATOM 551 C C . THR A 1 73 ? -2.061 -4.691 -12.172 1 95.44 73 THR A C 1
ATOM 553 O O . THR A 1 73 ? -2.23 -3.498 -11.914 1 95.44 73 THR A O 1
ATOM 556 N N . HIS A 1 74 ? -2.676 -5.645 -11.43 1 95.44 74 HIS A N 1
ATOM 557 C CA . HIS A 1 74 ? -3.369 -5.25 -10.203 1 95.44 74 HIS A CA 1
ATOM 558 C C . HIS A 1 74 ? -2.422 -4.559 -9.234 1 95.44 74 HIS A C 1
ATOM 560 O O . HIS A 1 74 ? -1.227 -4.859 -9.203 1 95.44 74 HIS A O 1
ATOM 566 N N . TRP A 1 75 ? -2.938 -3.777 -8.414 1 95.06 75 TRP A N 1
ATOM 567 C CA . TRP A 1 75 ? -2.176 -2.881 -7.551 1 95.06 75 TRP A CA 1
ATOM 568 C C . TRP A 1 75 ? -1.218 -3.668 -6.66 1 95.06 75 TRP A C 1
ATOM 570 O O . TRP A 1 75 ? -0.05 -3.299 -6.516 1 95.06 75 TRP A O 1
ATOM 580 N N . ASP A 1 76 ? -1.701 -4.727 -6.059 1 96.38 76 ASP A N 1
ATOM 581 C CA . ASP A 1 76 ? -0.89 -5.434 -5.074 1 96.38 76 ASP A CA 1
ATOM 582 C C . ASP A 1 76 ? 0.322 -6.09 -5.73 1 96.38 76 ASP A C 1
ATOM 584 O O . ASP A 1 76 ? 1.21 -6.598 -5.043 1 96.38 76 ASP A O 1
ATOM 588 N N . HIS A 1 77 ? 0.458 -5.961 -7.031 1 97.94 77 HIS A N 1
ATOM 589 C CA . HIS A 1 77 ? 1.599 -6.527 -7.742 1 97.94 77 HIS A CA 1
ATOM 590 C C . HIS A 1 77 ? 2.502 -5.43 -8.297 1 97.94 77 HIS A C 1
ATOM 592 O O . HIS A 1 77 ? 3.584 -5.715 -8.82 1 97.94 77 HIS A O 1
ATOM 598 N N . ILE A 1 78 ? 2.07 -4.113 -8.18 1 97.12 78 ILE A N 1
ATOM 599 C CA . ILE A 1 78 ? 2.889 -3.096 -8.836 1 97.12 78 ILE A CA 1
ATOM 600 C C . ILE A 1 78 ? 3.025 -1.879 -7.922 1 97.12 78 ILE A C 1
ATOM 602 O O . ILE A 1 78 ? 3.848 -0.995 -8.172 1 97.12 78 ILE A O 1
ATOM 606 N N . MET A 1 79 ? 2.338 -1.794 -6.828 1 96 79 MET A N 1
ATOM 607 C CA . MET A 1 79 ? 2.146 -0.55 -6.086 1 96 79 MET A CA 1
ATOM 608 C C . MET A 1 79 ? 3.436 -0.13 -5.387 1 96 79 MET A C 1
ATOM 610 O O . MET A 1 79 ? 3.541 0.995 -4.895 1 96 79 MET A O 1
ATOM 614 N N . GLY A 1 80 ? 4.391 -0.986 -5.277 1 96.75 80 GLY A N 1
ATOM 615 C CA . GLY A 1 80 ? 5.645 -0.645 -4.621 1 96.75 80 GLY A CA 1
ATOM 616 C C . GLY A 1 80 ? 6.625 0.058 -5.539 1 96.75 80 GLY A C 1
ATOM 617 O O . GLY A 1 80 ? 7.633 0.598 -5.082 1 96.75 80 GLY A O 1
ATOM 618 N N . PHE A 1 81 ? 6.316 0.227 -6.82 1 95.69 81 PHE A N 1
ATOM 619 C CA . PHE A 1 81 ? 7.25 0.658 -7.852 1 95.69 81 PHE A CA 1
ATOM 620 C C . PHE A 1 81 ? 7.812 2.037 -7.531 1 95.69 81 PHE A C 1
ATOM 622 O O . PHE A 1 81 ? 9.031 2.244 -7.574 1 95.69 81 PHE A O 1
ATOM 629 N N . PRO A 1 82 ? 6.984 3 -7.098 1 92.81 82 PRO A N 1
ATOM 630 C CA . PRO A 1 82 ? 7.516 4.34 -6.84 1 92.81 82 PRO A CA 1
ATOM 631 C C . PRO A 1 82 ? 8.539 4.363 -5.707 1 92.81 82 PRO A C 1
ATOM 633 O O . PRO A 1 82 ? 9.32 5.309 -5.598 1 92.81 82 PRO A O 1
ATOM 636 N N . MET A 1 83 ? 8.523 3.336 -4.918 1 92.88 83 MET A N 1
ATOM 637 C CA . MET A 1 83 ? 9.398 3.35 -3.752 1 92.88 83 MET A CA 1
ATOM 638 C C . MET A 1 83 ? 10.539 2.35 -3.918 1 92.88 83 MET A C 1
ATOM 640 O O . MET A 1 83 ? 11.219 2.01 -2.947 1 92.88 83 MET A O 1
ATOM 644 N N . PHE A 1 84 ? 10.648 1.846 -5.148 1 95.75 84 PHE A N 1
ATOM 645 C CA . PHE A 1 84 ? 11.781 0.989 -5.484 1 95.75 84 PHE A CA 1
ATOM 646 C C . PHE A 1 84 ? 13.039 1.817 -5.688 1 95.75 84 PHE A C 1
ATOM 648 O O . PHE A 1 84 ? 13.266 2.367 -6.77 1 95.75 84 PHE A O 1
ATOM 655 N N . THR A 1 85 ? 13.938 1.902 -4.73 1 93.44 85 THR A N 1
ATOM 656 C CA . THR A 1 85 ? 15.047 2.846 -4.641 1 93.44 85 THR A CA 1
ATOM 657 C C . THR A 1 85 ? 15.922 2.771 -5.891 1 93.44 85 THR A C 1
ATOM 659 O O . THR A 1 85 ? 16.375 3.799 -6.398 1 93.44 85 THR A O 1
ATOM 662 N N . PRO A 1 86 ? 16.125 1.615 -6.477 1 95.25 86 PRO A N 1
ATOM 663 C CA . PRO A 1 86 ? 17.031 1.504 -7.617 1 95.25 86 PRO A CA 1
ATOM 664 C C . PRO A 1 86 ? 16.578 2.336 -8.82 1 95.25 86 PRO A C 1
ATOM 666 O O . PRO A 1 86 ? 17.406 2.727 -9.648 1 95.25 86 PRO A O 1
ATOM 669 N N . ILE A 1 87 ? 15.297 2.65 -8.906 1 93.94 87 ILE A N 1
ATOM 670 C CA . ILE A 1 87 ? 14.836 3.369 -10.086 1 93.94 87 ILE A CA 1
ATOM 671 C C . ILE A 1 87 ? 15.375 4.797 -10.07 1 93.94 87 ILE A C 1
ATOM 673 O O . ILE A 1 87 ? 15.336 5.496 -11.086 1 93.94 87 ILE A O 1
ATOM 677 N N . PHE A 1 88 ? 15.914 5.223 -8.93 1 90.69 88 PHE A N 1
ATOM 678 C CA . PHE A 1 88 ? 16.422 6.582 -8.797 1 90.69 88 PHE A CA 1
ATOM 679 C C . PHE A 1 88 ? 17.953 6.598 -8.875 1 90.69 88 PHE A C 1
ATOM 681 O O . PHE A 1 88 ? 18.578 7.637 -8.672 1 90.69 88 PHE A O 1
ATOM 688 N N . ILE A 1 89 ? 18.578 5.512 -9.094 1 92.31 89 ILE A N 1
ATOM 689 C CA . ILE A 1 89 ? 20.031 5.398 -9.055 1 92.31 89 ILE A CA 1
ATOM 690 C C . ILE A 1 89 ? 20.578 5.355 -10.484 1 92.31 89 ILE A C 1
ATOM 692 O O . ILE A 1 89 ? 20.234 4.457 -11.258 1 92.31 89 ILE A O 1
ATOM 696 N N . PRO A 1 90 ? 21.5 6.309 -10.789 1 91.69 90 PRO A N 1
ATOM 697 C CA . PRO A 1 90 ? 22.094 6.297 -12.125 1 91.69 90 PRO A CA 1
ATOM 698 C C . PRO A 1 90 ? 22.844 4.996 -12.43 1 91.69 90 PRO A C 1
ATOM 700 O O . PRO A 1 90 ? 23.5 4.434 -11.547 1 91.69 90 PRO A O 1
ATOM 703 N N . GLY A 1 91 ? 22.688 4.539 -13.617 1 94.25 91 GLY A N 1
ATOM 704 C CA . GLY A 1 91 ? 23.391 3.336 -14.039 1 94.25 91 GLY A CA 1
ATOM 705 C C . GLY A 1 91 ? 22.562 2.078 -13.883 1 94.25 91 GLY A C 1
ATOM 706 O O . GLY A 1 91 ? 22.875 1.037 -14.461 1 94.25 91 GLY A O 1
ATOM 707 N N . THR A 1 92 ? 21.469 2.189 -13.109 1 96.56 92 THR A N 1
ATOM 708 C CA . THR A 1 92 ? 20.562 1.059 -12.953 1 96.56 92 THR A CA 1
ATOM 709 C C . THR A 1 92 ? 19.906 0.705 -14.281 1 96.56 92 THR A C 1
ATOM 711 O O . THR A 1 92 ? 19.5 1.593 -15.031 1 96.56 92 THR A O 1
ATOM 714 N N . LYS A 1 93 ? 19.875 -0.592 -14.594 1 97.56 93 LYS A N 1
ATOM 715 C CA . LYS A 1 93 ? 19.219 -1.109 -15.789 1 97.56 93 LYS A CA 1
ATOM 716 C C . LYS A 1 93 ? 18.109 -2.105 -15.43 1 97.56 93 LYS A C 1
ATOM 718 O O . LYS A 1 93 ? 18.391 -3.146 -14.828 1 97.56 93 LYS A O 1
ATOM 723 N N . LEU A 1 94 ? 16.938 -1.787 -15.828 1 97.94 94 LEU A N 1
ATOM 724 C CA . LEU A 1 94 ? 15.773 -2.619 -15.523 1 97.94 94 LEU A CA 1
ATOM 725 C C . LEU A 1 94 ? 15.008 -2.975 -16.797 1 97.94 94 LEU A C 1
ATOM 727 O O . LEU A 1 94 ? 14.742 -2.105 -17.625 1 97.94 94 LEU A O 1
ATOM 731 N N . ARG A 1 95 ? 14.727 -4.238 -16.984 1 98.44 95 ARG A N 1
ATOM 732 C CA . ARG A 1 95 ? 13.844 -4.727 -18.031 1 98.44 95 ARG A CA 1
ATOM 733 C C . ARG A 1 95 ? 12.531 -5.238 -17.453 1 98.44 95 ARG A C 1
ATOM 735 O O . ARG A 1 95 ? 12.484 -6.332 -16.891 1 98.44 95 ARG A O 1
ATOM 742 N N . ILE A 1 96 ? 11.516 -4.441 -17.594 1 98.44 96 ILE A N 1
ATOM 743 C CA . ILE A 1 96 ? 10.211 -4.781 -17.031 1 98.44 96 ILE A CA 1
ATOM 744 C C . ILE A 1 96 ? 9.344 -5.438 -18.094 1 98.44 96 ILE A C 1
ATOM 746 O O . ILE A 1 96 ? 9.07 -4.836 -19.141 1 98.44 96 ILE A O 1
ATOM 750 N N . ARG A 1 97 ? 8.922 -6.672 -17.781 1 98.56 97 ARG A N 1
ATOM 751 C CA . ARG A 1 97 ? 8.125 -7.461 -18.719 1 98.56 97 ARG A CA 1
ATOM 752 C C . ARG A 1 97 ? 6.832 -7.941 -18.078 1 98.56 97 ARG A C 1
ATOM 754 O O . ARG A 1 97 ? 6.805 -8.258 -16.875 1 98.56 97 ARG A O 1
ATOM 761 N N . GLY A 1 98 ? 5.758 -8.047 -18.812 1 98 98 GLY A N 1
ATOM 762 C CA . GLY A 1 98 ? 4.508 -8.562 -18.281 1 98 98 GLY A CA 1
ATOM 763 C C . GLY A 1 98 ? 3.336 -8.375 -19.234 1 98 98 GLY A C 1
ATOM 764 O O . GLY A 1 98 ? 3.49 -7.809 -20.312 1 98 98 GLY A O 1
ATOM 765 N N . PRO A 1 99 ? 2.23 -8.906 -18.875 1 97.25 99 PRO A N 1
ATOM 766 C CA . PRO A 1 99 ? 1.034 -8.797 -19.719 1 97.25 99 PRO A CA 1
ATOM 767 C C . PRO A 1 99 ? 0.308 -7.461 -19.547 1 97.25 99 PRO A C 1
ATOM 769 O O . PRO A 1 99 ? 0.514 -6.773 -18.547 1 97.25 99 PRO A O 1
ATOM 772 N N . VAL A 1 100 ? -0.441 -7.094 -20.578 1 94.44 100 VAL A N 1
ATOM 773 C CA . VAL A 1 100 ? -1.374 -5.973 -20.531 1 94.44 100 VAL A CA 1
ATOM 774 C C . VAL A 1 100 ? -2.742 -6.414 -21.047 1 94.44 100 VAL A C 1
ATOM 776 O O . VAL A 1 100 ? -2.85 -6.977 -22.141 1 94.44 100 VAL A O 1
ATOM 779 N N . SER A 1 101 ? -3.721 -6.199 -20.266 1 89.25 101 SER A N 1
ATOM 780 C CA . SER A 1 101 ? -5.059 -6.688 -20.594 1 89.25 101 SER A CA 1
ATOM 781 C C . SER A 1 101 ? -5.75 -5.781 -21.609 1 89.25 101 SER A C 1
ATOM 783 O O . SER A 1 101 ? -6.555 -6.25 -22.406 1 89.25 101 SER A O 1
ATOM 785 N N . TYR A 1 102 ? -5.512 -4.523 -21.516 1 80.75 102 TYR A N 1
ATOM 786 C CA . TYR A 1 102 ? -6.184 -3.594 -22.406 1 80.75 102 TYR A CA 1
ATOM 787 C C . TYR A 1 102 ? -5.219 -3.059 -23.469 1 80.75 102 TYR A C 1
ATOM 789 O O . TYR A 1 102 ? -4.246 -2.377 -23.125 1 80.75 102 TYR A O 1
ATOM 797 N N . GLU A 1 103 ? -5.523 -3.258 -24.625 1 68.12 103 GLU A N 1
ATOM 798 C CA . GLU A 1 103 ? -4.605 -3.07 -25.75 1 68.12 103 GLU A CA 1
ATOM 799 C C . GLU A 1 103 ? -4.25 -1.598 -25.922 1 68.12 103 GLU A C 1
ATOM 801 O O . GLU A 1 103 ? -3.158 -1.27 -26.391 1 68.12 103 GLU A O 1
ATOM 806 N N . ASP A 1 104 ? -5.074 -0.823 -25.484 1 83.25 104 ASP A N 1
ATOM 807 C CA . ASP A 1 104 ? -4.824 0.594 -25.734 1 83.25 104 ASP A CA 1
ATOM 808 C C . ASP A 1 104 ? -3.873 1.172 -24.688 1 83.25 104 ASP A C 1
ATOM 810 O O . ASP A 1 104 ? -3.453 2.326 -24.797 1 83.25 104 ASP A O 1
ATOM 814 N N . GLU A 1 105 ? -3.434 0.319 -23.875 1 86.88 105 GLU A N 1
ATOM 815 C CA . GLU A 1 105 ? -2.496 0.753 -22.844 1 86.88 105 GLU A CA 1
ATOM 816 C C . GLU A 1 105 ? -1.168 0.01 -22.969 1 86.88 105 GLU A C 1
ATOM 818 O O . GLU A 1 105 ? -1.123 -1.121 -23.453 1 86.88 105 GLU A O 1
ATOM 823 N N . THR A 1 106 ? -0.116 0.706 -22.625 1 93 106 THR A N 1
ATOM 824 C CA . THR A 1 106 ? 1.188 0.052 -22.594 1 93 106 THR A CA 1
ATOM 825 C C . THR A 1 106 ? 1.593 -0.268 -21.156 1 93 106 THR A C 1
ATOM 827 O O . THR A 1 106 ? 1.106 0.361 -20.219 1 93 106 THR A O 1
ATOM 830 N N . LEU A 1 107 ? 2.408 -1.302 -21.094 1 94.62 107 LEU A N 1
ATOM 831 C CA . LEU A 1 107 ? 2.934 -1.634 -19.781 1 94.62 107 LEU A CA 1
ATOM 832 C C . LEU A 1 107 ? 3.619 -0.427 -19.141 1 94.62 107 LEU A C 1
ATOM 834 O O . LEU A 1 107 ? 3.459 -0.172 -17.953 1 94.62 107 LEU A O 1
ATOM 838 N N . GLU A 1 108 ? 4.348 0.332 -19.938 1 93.56 108 GLU A N 1
ATOM 839 C CA . GLU A 1 108 ? 5.043 1.539 -19.5 1 93.56 108 GLU A CA 1
ATOM 840 C C . GLU A 1 108 ? 4.062 2.562 -18.922 1 93.56 108 GLU A C 1
ATOM 842 O O . GLU A 1 108 ? 4.297 3.127 -17.859 1 93.56 108 GLU A O 1
ATOM 847 N N . SER A 1 109 ? 2.986 2.74 -19.609 1 91.5 109 SER A N 1
ATOM 848 C CA . SER A 1 109 ? 2.01 3.729 -19.172 1 91.5 109 SER A CA 1
ATOM 849 C C . SER A 1 109 ? 1.324 3.287 -17.875 1 91.5 109 SER A C 1
ATOM 851 O O . SER A 1 109 ? 1.048 4.109 -17 1 91.5 109 SER A O 1
ATOM 853 N N . ILE A 1 110 ? 1.07 2.008 -17.75 1 91.75 110 ILE A N 1
ATOM 854 C CA . ILE A 1 110 ? 0.376 1.477 -16.594 1 91.75 110 ILE A CA 1
ATOM 855 C C . ILE A 1 110 ? 1.274 1.589 -15.359 1 91.75 110 ILE A C 1
ATOM 857 O O . ILE A 1 110 ? 0.868 2.139 -14.336 1 91.75 110 ILE A O 1
ATOM 861 N N . ILE A 1 111 ? 2.498 1.158 -15.492 1 91.69 111 ILE A N 1
ATOM 862 C CA . ILE A 1 111 ? 3.443 1.195 -14.383 1 91.69 111 ILE A CA 1
ATOM 863 C C . ILE A 1 111 ? 3.854 2.639 -14.102 1 91.69 111 ILE A C 1
ATOM 865 O O . ILE A 1 111 ? 3.934 3.053 -12.945 1 91.69 111 ILE A O 1
ATOM 869 N N . GLY A 1 112 ? 4.02 3.422 -15.148 1 87.31 112 GLY A N 1
ATOM 870 C CA . GLY A 1 112 ? 4.469 4.801 -15.039 1 87.31 112 GLY A CA 1
ATOM 871 C C . GLY A 1 112 ? 3.416 5.727 -14.453 1 87.31 112 GLY A C 1
ATOM 872 O O . GLY A 1 112 ? 3.744 6.773 -13.898 1 87.31 112 GLY A O 1
ATOM 873 N N . ALA A 1 113 ? 2.162 5.336 -14.594 1 85.06 113 ALA A N 1
ATOM 874 C CA . ALA A 1 113 ? 1.069 6.16 -14.078 1 85.06 113 ALA A CA 1
ATOM 875 C C . ALA A 1 113 ? 1.218 6.398 -12.578 1 85.06 113 ALA A C 1
ATOM 877 O O . ALA A 1 113 ? 0.791 7.434 -12.062 1 85.06 113 ALA A O 1
ATOM 878 N N . GLN A 1 114 ? 1.89 5.52 -11.961 1 87.31 114 GLN A N 1
ATOM 879 C CA . GLN A 1 114 ? 2.08 5.605 -10.516 1 87.31 114 GLN A CA 1
ATOM 880 C C . GLN A 1 114 ? 3 6.766 -10.148 1 87.31 114 GLN A C 1
ATOM 882 O O . GLN A 1 114 ? 2.992 7.238 -9.008 1 87.31 114 GLN A O 1
ATOM 887 N N . LEU A 1 115 ? 3.773 7.188 -11.094 1 83.31 115 LEU A N 1
ATOM 888 C CA . LEU A 1 115 ? 4.75 8.242 -10.852 1 83.31 115 LEU A CA 1
ATOM 889 C C . LEU A 1 115 ? 4.238 9.586 -11.367 1 83.31 115 LEU A C 1
ATOM 891 O O . LEU A 1 115 ? 4.984 10.562 -11.422 1 83.31 115 LEU A O 1
ATOM 895 N N . SER A 1 116 ? 2.941 9.609 -11.695 1 81.56 116 SER A N 1
ATOM 896 C CA . SER A 1 116 ? 2.363 10.891 -12.086 1 81.56 116 SER A CA 1
ATOM 897 C C . SER A 1 116 ? 2.295 11.852 -10.898 1 81.56 116 SER A C 1
ATOM 899 O O . SER A 1 116 ? 2.096 11.422 -9.758 1 81.56 116 SER A O 1
ATOM 901 N N . TYR A 1 117 ? 2.396 13.102 -11.203 1 78.62 117 TYR A N 1
ATOM 902 C CA . TYR A 1 117 ? 2.557 14.141 -10.195 1 78.62 117 TYR A CA 1
ATOM 903 C C . TYR A 1 117 ? 1.338 14.211 -9.281 1 78.62 117 TYR A C 1
ATOM 905 O O . TYR A 1 117 ? 1.453 14.562 -8.109 1 78.62 117 TYR A O 1
ATOM 913 N N . ARG A 1 118 ? 0.225 13.836 -9.781 1 77.06 118 ARG A N 1
ATOM 914 C CA . ARG A 1 118 ? -0.991 13.852 -8.969 1 77.06 118 ARG A CA 1
ATOM 915 C C . ARG A 1 118 ? -0.946 12.781 -7.887 1 77.06 118 ARG A C 1
ATOM 917 O O . ARG A 1 118 ? -1.7 12.844 -6.914 1 77.06 118 ARG A O 1
ATOM 924 N N . TYR A 1 119 ? -0.05 11.789 -8.102 1 82.38 119 TYR A N 1
ATOM 925 C CA . TYR A 1 119 ? -0.027 10.641 -7.195 1 82.38 119 TYR A CA 1
ATOM 926 C C . TYR A 1 119 ? 1.302 10.562 -6.453 1 82.38 119 TYR A C 1
ATOM 928 O O . TYR A 1 119 ? 1.403 9.898 -5.418 1 82.38 119 TYR A O 1
ATOM 936 N N . TRP A 1 120 ? 2.309 11.203 -7.047 1 78.62 120 TRP A N 1
ATOM 937 C CA . TRP A 1 120 ? 3.668 11.008 -6.555 1 78.62 120 TRP A CA 1
ATOM 938 C C . TRP A 1 120 ? 4.508 12.266 -6.762 1 78.62 120 TRP A C 1
ATOM 940 O O . TRP A 1 120 ? 4.434 12.906 -7.816 1 78.62 120 TRP A O 1
ATOM 950 N N . PRO A 1 121 ? 5.344 12.57 -5.812 1 71.25 121 PRO A N 1
ATOM 951 C CA . PRO A 1 121 ? 5.988 13.883 -5.848 1 71.25 121 PRO A CA 1
ATOM 952 C C . PRO A 1 121 ? 7.23 13.906 -6.742 1 71.25 121 PRO A C 1
ATOM 954 O O . PRO A 1 121 ? 7.715 14.977 -7.102 1 71.25 121 PRO A O 1
ATOM 957 N N . VAL A 1 122 ? 7.773 12.781 -6.945 1 66.75 122 VAL A N 1
ATOM 958 C CA . VAL A 1 122 ? 9.031 12.766 -7.688 1 66.75 122 VAL A CA 1
ATOM 959 C C . VAL A 1 122 ? 8.742 12.656 -9.188 1 66.75 122 VAL A C 1
ATOM 961 O O . VAL A 1 122 ? 7.957 11.812 -9.617 1 66.75 122 VAL A O 1
ATOM 964 N N . ARG A 1 123 ? 9.297 13.648 -9.906 1 57.91 123 ARG A N 1
ATOM 965 C CA . ARG A 1 123 ? 9.102 13.656 -11.352 1 57.91 123 ARG A CA 1
ATOM 966 C C . ARG A 1 123 ? 9.953 12.586 -12.023 1 57.91 123 ARG A C 1
ATOM 968 O O . ARG A 1 123 ? 10.992 12.18 -11.492 1 57.91 123 ARG A O 1
ATOM 975 N N . GLN A 1 124 ? 9.344 12.016 -13.094 1 56.41 124 GLN A N 1
ATOM 976 C CA . GLN A 1 124 ? 10.016 11.023 -13.922 1 56.41 124 GLN A CA 1
ATOM 977 C C . GLN A 1 124 ? 11.453 11.445 -14.227 1 56.41 124 GLN A C 1
ATOM 979 O O . GLN A 1 124 ? 12.352 10.602 -14.297 1 56.41 124 GLN A O 1
ATOM 984 N N . SER A 1 125 ? 11.57 12.797 -14.352 1 55.41 125 SER A N 1
ATOM 985 C CA . SER A 1 125 ? 12.898 13.305 -14.688 1 55.41 125 SER A CA 1
ATOM 986 C C . SER A 1 125 ? 13.906 12.992 -13.586 1 55.41 125 SER A C 1
ATOM 988 O O . SER A 1 125 ? 15.117 13.039 -13.812 1 55.41 125 SER A O 1
ATOM 990 N N . GLU A 1 126 ? 13.297 12.586 -12.531 1 66 126 GLU A N 1
ATOM 991 C CA . GLU A 1 126 ? 14.188 12.242 -11.422 1 66 126 GLU A CA 1
ATOM 992 C C . GLU A 1 126 ? 14.523 10.758 -11.422 1 66 126 GLU A C 1
ATOM 994 O O . GLU A 1 126 ? 15.344 10.305 -10.625 1 66 126 GLU A O 1
ATOM 999 N N . LEU A 1 127 ? 13.797 10.117 -12.406 1 76.75 127 LEU A N 1
ATOM 1000 C CA . LEU A 1 127 ? 14.227 8.734 -12.594 1 76.75 127 LEU A CA 1
ATOM 1001 C C . LEU A 1 127 ? 15.578 8.68 -13.305 1 76.75 127 LEU A C 1
ATOM 1003 O O . LEU A 1 127 ? 15.773 9.344 -14.328 1 76.75 127 LEU A O 1
ATOM 1007 N N . ALA A 1 128 ? 16.516 7.934 -12.656 1 84.81 128 ALA A N 1
ATOM 1008 C CA . ALA A 1 128 ? 17.875 7.891 -13.172 1 84.81 128 ALA A CA 1
ATOM 1009 C C . ALA A 1 128 ? 18.188 6.531 -13.797 1 84.81 128 ALA A C 1
ATOM 1011 O O . ALA A 1 128 ? 19.156 6.383 -14.523 1 84.81 128 ALA A O 1
ATOM 1012 N N . ALA A 1 129 ? 17.219 5.59 -13.586 1 91.81 129 ALA A N 1
ATOM 1013 C CA . ALA A 1 129 ? 17.438 4.238 -14.102 1 91.81 129 ALA A CA 1
ATOM 1014 C C . ALA A 1 129 ? 17.078 4.156 -15.578 1 91.81 129 ALA A C 1
ATOM 1016 O O . ALA A 1 129 ? 16.234 4.906 -16.062 1 91.81 129 ALA A O 1
ATOM 1017 N N . ASP A 1 130 ? 17.812 3.332 -16.312 1 95.06 130 ASP A N 1
ATOM 1018 C CA . ASP A 1 130 ? 17.422 2.936 -17.656 1 95.06 130 ASP A CA 1
ATOM 1019 C C . ASP A 1 130 ? 16.406 1.801 -17.625 1 95.06 130 ASP A C 1
ATOM 1021 O O . ASP A 1 130 ? 16.75 0.665 -17.281 1 95.06 130 ASP A O 1
ATOM 1025 N N . ILE A 1 131 ? 15.195 2.117 -18.031 1 96.06 131 ILE A N 1
ATOM 1026 C CA . ILE A 1 131 ? 14.117 1.138 -17.922 1 96.06 131 ILE A CA 1
ATOM 1027 C C . ILE A 1 131 ? 13.547 0.844 -19.312 1 96.06 131 ILE A C 1
ATOM 1029 O O . ILE A 1 131 ? 13.211 1.766 -20.047 1 96.06 131 ILE A O 1
ATOM 1033 N N . THR A 1 132 ? 13.492 -0.374 -19.688 1 97.31 132 THR A N 1
ATOM 1034 C CA . THR A 1 132 ? 12.797 -0.809 -20.891 1 97.31 132 THR A CA 1
ATOM 1035 C C . THR A 1 132 ? 11.57 -1.645 -20.547 1 97.31 132 THR A C 1
ATOM 1037 O O . THR A 1 132 ? 11.555 -2.33 -19.516 1 97.31 132 THR A O 1
ATOM 1040 N N . TYR A 1 133 ? 10.594 -1.577 -21.344 1 97.19 133 TYR A N 1
ATOM 1041 C CA . TYR A 1 133 ? 9.344 -2.297 -21.125 1 97.19 133 TYR A CA 1
ATOM 1042 C C . TYR A 1 133 ? 9.062 -3.242 -22.297 1 97.19 133 TYR A C 1
ATOM 1044 O O . TYR A 1 133 ? 9.305 -2.902 -23.453 1 97.19 133 TYR A O 1
ATOM 1052 N N . ASP A 1 134 ? 8.578 -4.426 -21.938 1 96.38 134 ASP A N 1
ATOM 1053 C CA . ASP A 1 134 ? 8.219 -5.43 -22.938 1 96.38 134 ASP A CA 1
ATOM 1054 C C . ASP A 1 134 ? 6.898 -6.109 -22.594 1 96.38 134 ASP A C 1
ATOM 1056 O O . ASP A 1 134 ? 6.797 -6.793 -21.562 1 96.38 134 ASP A O 1
ATOM 1060 N N . GLN A 1 135 ? 5.895 -5.945 -23.422 1 96.5 135 GLN A N 1
ATOM 1061 C CA . GLN A 1 135 ? 4.629 -6.637 -23.219 1 96.5 135 GLN A CA 1
ATOM 1062 C C . GLN A 1 135 ? 4.738 -8.109 -23.594 1 96.5 135 GLN A C 1
ATOM 1064 O O . GLN A 1 135 ? 5.176 -8.438 -24.703 1 96.5 135 GLN A O 1
ATOM 1069 N N . LEU A 1 136 ? 4.316 -8.922 -22.656 1 97.19 136 LEU A N 1
ATOM 1070 C CA . LEU A 1 136 ? 4.477 -10.359 -22.859 1 97.19 136 LEU A CA 1
ATOM 1071 C C . LEU A 1 136 ? 3.125 -11.031 -23.078 1 97.19 136 LEU A C 1
ATOM 1073 O O . LEU A 1 136 ? 2.115 -10.602 -22.516 1 97.19 136 LEU A O 1
ATOM 1077 N N . LYS A 1 137 ? 3.125 -12.008 -23.891 1 96.94 137 LYS A N 1
ATOM 1078 C CA . LYS A 1 137 ? 2.107 -13.047 -24.016 1 96.94 137 LYS A CA 1
ATOM 1079 C C . LYS A 1 137 ? 2.686 -14.422 -23.703 1 96.94 137 LYS A C 1
ATOM 1081 O O . LYS A 1 137 ? 3.746 -14.523 -23.078 1 96.94 137 LYS A O 1
ATOM 1086 N N . GLU A 1 138 ? 1.93 -15.461 -23.953 1 98 138 GLU A N 1
ATOM 1087 C CA . GLU A 1 138 ? 2.549 -16.781 -23.812 1 98 138 GLU A CA 1
ATOM 1088 C C . GLU A 1 138 ? 3.717 -16.938 -24.781 1 98 138 GLU A C 1
ATOM 1090 O O . GLU A 1 138 ? 3.555 -16.781 -26 1 98 138 GLU A O 1
ATOM 1095 N N . THR A 1 139 ? 4.867 -17.156 -24.156 1 98 139 THR A N 1
ATOM 1096 C CA . THR A 1 139 ? 6.074 -17.25 -24.969 1 98 139 THR A CA 1
ATOM 1097 C C . THR A 1 139 ? 7.191 -17.953 -24.219 1 98 139 THR A C 1
ATOM 1099 O O . THR A 1 139 ? 6.973 -18.453 -23.109 1 98 139 THR A O 1
ATOM 1102 N N . GLN A 1 140 ? 8.289 -18.125 -24.891 1 98 140 GLN A N 1
ATOM 1103 C CA . GLN A 1 140 ? 9.539 -18.594 -24.312 1 98 140 GLN A CA 1
ATOM 1104 C C . GLN A 1 140 ? 10.672 -17.594 -24.547 1 98 140 GLN A C 1
ATOM 1106 O O . GLN A 1 140 ? 10.859 -17.125 -25.672 1 98 140 GLN A O 1
ATOM 1111 N N . LEU A 1 141 ? 11.344 -17.219 -23.516 1 98.06 141 LEU A N 1
ATOM 1112 C CA . LEU A 1 141 ? 12.438 -16.266 -23.594 1 98.06 141 LEU A CA 1
ATOM 1113 C C . LEU A 1 141 ? 13.75 -16.906 -23.156 1 98.06 141 LEU A C 1
ATOM 1115 O O . LEU A 1 141 ? 13.781 -17.703 -22.219 1 98.06 141 LEU A O 1
ATOM 1119 N N . ASP A 1 142 ? 14.805 -16.609 -23.875 1 98.12 142 ASP A N 1
ATOM 1120 C CA . ASP A 1 142 ? 16.172 -16.906 -23.453 1 98.12 142 ASP A CA 1
ATOM 1121 C C . ASP A 1 142 ? 16.859 -15.664 -22.891 1 98.12 142 ASP A C 1
ATOM 1123 O O . ASP A 1 142 ? 17.156 -14.727 -23.625 1 98.12 142 ASP A O 1
ATOM 1127 N N . LEU A 1 143 ? 17.125 -15.617 -21.578 1 97 143 LEU A N 1
ATOM 1128 C CA . LEU A 1 143 ? 17.703 -14.445 -20.922 1 97 143 LEU A CA 1
ATOM 1129 C C . LEU A 1 143 ? 19.219 -14.484 -20.953 1 97 143 LEU A C 1
ATOM 1131 O O . LEU A 1 143 ? 19.891 -13.578 -20.438 1 97 143 LEU A O 1
ATOM 1135 N N . GLY A 1 144 ? 19.766 -15.57 -21.547 1 96.19 144 GLY A N 1
ATOM 1136 C CA . GLY A 1 144 ? 21.203 -15.727 -21.641 1 96.19 144 GLY A CA 1
ATOM 1137 C C . GLY A 1 144 ? 21.812 -16.5 -20.484 1 96.19 144 GLY A C 1
ATOM 1138 O O . GLY A 1 144 ? 21.172 -16.641 -19.438 1 96.19 144 GLY A O 1
ATOM 1139 N N . ASP A 1 145 ? 22.969 -17.078 -20.688 1 95 145 ASP A N 1
ATOM 1140 C CA . ASP A 1 145 ? 23.781 -17.75 -19.656 1 95 145 ASP A CA 1
ATOM 1141 C C . ASP A 1 145 ? 23.031 -18.922 -19.047 1 95 145 ASP A C 1
ATOM 1143 O O . ASP A 1 145 ? 23.109 -19.141 -17.828 1 95 145 ASP A O 1
ATOM 1147 N N . GLY A 1 146 ? 22.109 -19.547 -19.812 1 97 146 GLY A N 1
ATOM 1148 C CA . GLY A 1 146 ? 21.469 -20.781 -19.375 1 97 146 GLY A CA 1
ATOM 1149 C C . GLY A 1 146 ? 20.141 -20.547 -18.672 1 97 146 GLY A C 1
ATOM 1150 O O . GLY A 1 146 ? 19.516 -21.5 -18.203 1 97 146 GLY A O 1
ATOM 1151 N N . LEU A 1 147 ? 19.75 -19.297 -18.594 1 98.25 147 LEU A N 1
ATOM 1152 C CA . LEU A 1 147 ? 18.484 -18.969 -17.953 1 98.25 147 LEU A CA 1
ATOM 1153 C C . LEU A 1 147 ? 17.391 -18.75 -18.984 1 98.25 147 LEU A C 1
ATOM 1155 O O . LEU A 1 147 ? 17.531 -17.922 -19.891 1 98.25 147 LEU A O 1
ATOM 1159 N N . THR A 1 148 ? 16.328 -19.547 -18.859 1 98.5 148 THR A N 1
ATOM 1160 C CA . THR A 1 148 ? 15.188 -19.406 -19.766 1 98.5 148 THR A CA 1
ATOM 1161 C C . THR A 1 148 ? 13.898 -19.188 -18.969 1 98.5 148 THR A C 1
ATOM 1163 O O . THR A 1 148 ? 13.828 -19.516 -17.781 1 98.5 148 THR A O 1
ATOM 1166 N N . VAL A 1 149 ? 12.914 -18.578 -19.625 1 98.62 149 VAL A N 1
ATOM 1167 C CA . VAL A 1 149 ? 11.617 -18.328 -19.016 1 98.62 149 VAL A CA 1
ATOM 1168 C C . VAL A 1 149 ? 10.5 -18.734 -19.984 1 98.62 149 VAL A C 1
ATOM 1170 O O . VAL A 1 149 ? 10.523 -18.359 -21.156 1 98.62 149 VAL A O 1
ATOM 1173 N N . ARG A 1 150 ? 9.664 -19.547 -19.531 1 98.62 150 ARG A N 1
ATOM 1174 C CA . ARG A 1 150 ? 8.414 -19.828 -20.234 1 98.62 150 ARG A CA 1
ATOM 1175 C C . ARG A 1 150 ? 7.227 -19.188 -19.531 1 98.62 150 ARG A C 1
ATOM 1177 O O . ARG A 1 150 ? 7.145 -19.219 -18.297 1 98.62 150 ARG A O 1
ATOM 1184 N N . THR A 1 151 ? 6.363 -18.562 -20.297 1 98.69 151 THR A N 1
ATOM 1185 C CA . THR A 1 151 ? 5.195 -17.906 -19.719 1 98.69 151 THR A CA 1
ATOM 1186 C C . THR A 1 151 ? 3.92 -18.688 -20.047 1 98.69 151 THR A C 1
ATOM 1188 O O . THR A 1 151 ? 3.854 -19.375 -21.062 1 98.69 151 THR A O 1
ATOM 1191 N N . LYS A 1 152 ? 2.959 -18.625 -19.203 1 98.56 152 LYS A N 1
ATOM 1192 C CA . LYS A 1 152 ? 1.655 -19.25 -19.391 1 98.56 152 LYS A CA 1
ATOM 1193 C C . LYS A 1 152 ? 0.541 -18.391 -18.797 1 98.56 152 LYS A C 1
ATOM 1195 O O . LYS A 1 152 ? 0.645 -17.938 -17.656 1 98.56 152 LYS A O 1
ATOM 1200 N N . TYR A 1 153 ? -0.479 -18.172 -19.578 1 98.38 153 TYR A N 1
ATOM 1201 C CA . TYR A 1 153 ? -1.645 -17.484 -19.031 1 98.38 153 TYR A CA 1
ATOM 1202 C C . TYR A 1 153 ? -2.328 -18.328 -17.969 1 98.38 153 TYR A C 1
ATOM 1204 O O . TYR A 1 153 ? -2.484 -19.547 -18.141 1 98.38 153 TYR A O 1
ATOM 1212 N N . LEU A 1 154 ? -2.67 -17.719 -16.922 1 98.31 154 LEU A N 1
ATOM 1213 C CA . LEU A 1 154 ? -3.412 -18.344 -15.82 1 98.31 154 LEU A CA 1
ATOM 1214 C C . LEU A 1 154 ? -4.867 -17.875 -15.82 1 98.31 154 LEU A C 1
ATOM 1216 O O . LEU A 1 154 ? -5.242 -17 -16.609 1 98.31 154 LEU A O 1
ATOM 1220 N N . ASN A 1 155 ? -5.684 -18.562 -15.008 1 97.56 155 ASN A N 1
ATOM 1221 C CA . ASN A 1 155 ? -7.094 -18.188 -14.898 1 97.56 155 ASN A CA 1
ATOM 1222 C C . ASN A 1 155 ? -7.312 -17.109 -13.852 1 97.56 155 ASN A C 1
ATOM 1224 O O . ASN A 1 155 ? -7.406 -17.391 -12.656 1 97.56 155 ASN A O 1
ATOM 1228 N N . HIS A 1 156 ? -7.379 -15.906 -14.258 1 96 156 HIS A N 1
ATOM 1229 C CA . HIS A 1 156 ? -7.547 -14.695 -13.461 1 96 156 HIS A CA 1
ATOM 1230 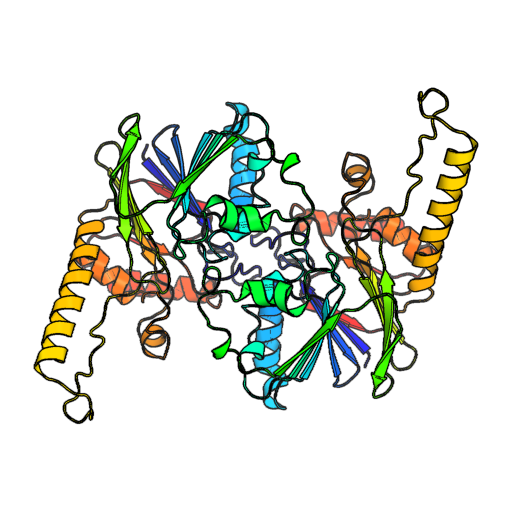C C . HIS A 1 156 ? -8.398 -13.672 -14.195 1 96 156 HIS A C 1
ATOM 1232 O O . HIS A 1 156 ? -8.523 -13.727 -15.422 1 96 156 HIS A O 1
ATOM 1238 N N . PRO A 1 157 ? -9.109 -12.773 -13.531 1 91.31 157 PRO A N 1
ATOM 1239 C CA . PRO A 1 157 ? -10.055 -11.852 -14.172 1 91.31 157 PRO A CA 1
ATOM 1240 C C . PRO A 1 157 ? -9.414 -11.023 -15.273 1 91.31 157 PRO A C 1
ATOM 1242 O O . PRO A 1 157 ? -10.07 -10.688 -16.266 1 91.31 157 PRO A O 1
ATOM 1245 N N . ILE A 1 158 ? -8.164 -10.648 -15.086 1 93.56 158 ILE A N 1
ATOM 1246 C CA . ILE A 1 158 ? -7.43 -9.984 -16.156 1 93.56 158 ILE A CA 1
ATOM 1247 C C . ILE A 1 158 ? -6.273 -10.875 -16.609 1 93.56 158 ILE A C 1
ATOM 1249 O O . ILE A 1 158 ? -5.996 -11.906 -16 1 93.56 158 ILE A O 1
ATOM 1253 N N . LEU A 1 159 ? -5.695 -10.508 -17.703 1 95.94 159 LEU A N 1
ATOM 1254 C CA . LEU A 1 159 ? -4.57 -11.305 -18.188 1 95.94 159 LEU A CA 1
ATOM 1255 C C . LEU A 1 159 ? -3.482 -11.406 -17.109 1 95.94 159 LEU A C 1
ATOM 1257 O O . LEU A 1 159 ? -3.012 -10.383 -16.609 1 95.94 159 LEU A O 1
ATOM 1261 N N . CYS A 1 160 ? -3.176 -12.562 -16.766 1 97.62 160 CYS A N 1
ATOM 1262 C CA . CYS A 1 160 ? -2.191 -12.891 -15.742 1 97.62 160 CYS A CA 1
ATOM 1263 C C . CYS A 1 160 ? -1.241 -13.984 -16.234 1 97.62 160 CYS A C 1
ATOM 1265 O O . CYS A 1 160 ? -1.678 -14.984 -16.797 1 97.62 160 CYS A O 1
ATOM 1267 N N . LEU A 1 161 ? -0.01 -13.766 -16.047 1 98.75 161 LEU A N 1
ATOM 1268 C CA . LEU A 1 161 ? 0.97 -14.742 -16.516 1 98.75 161 LEU A CA 1
ATOM 1269 C C . LEU A 1 161 ? 1.646 -15.438 -15.352 1 98.75 161 LEU A C 1
ATOM 1271 O O . LEU A 1 161 ? 1.968 -14.805 -14.344 1 98.75 161 LEU A O 1
ATOM 1275 N N . GLY A 1 162 ? 1.808 -16.766 -15.453 1 98.81 162 GLY A N 1
ATOM 1276 C CA . GLY A 1 162 ? 2.807 -17.5 -14.695 1 98.81 162 GLY A CA 1
ATOM 1277 C C . GLY A 1 162 ? 4.148 -17.594 -15.406 1 98.81 162 GLY A C 1
ATOM 1278 O O . GLY A 1 162 ? 4.223 -17.438 -16.625 1 98.81 162 GLY A O 1
ATOM 1279 N N . TYR A 1 163 ? 5.191 -17.812 -14.625 1 98.94 163 TYR A N 1
ATOM 1280 C CA . TYR A 1 163 ? 6.543 -17.859 -15.172 1 98.94 163 TYR A CA 1
ATOM 1281 C C . TYR A 1 163 ? 7.266 -19.125 -14.719 1 98.94 163 TYR A C 1
ATOM 1283 O O . TYR A 1 163 ? 7.281 -19.438 -13.531 1 98.94 163 TYR A O 1
ATOM 1291 N N . ARG A 1 164 ? 7.793 -19.844 -15.633 1 98.88 164 ARG A N 1
ATOM 1292 C CA . ARG A 1 164 ? 8.672 -20.984 -15.367 1 98.88 164 ARG A CA 1
ATOM 1293 C C . ARG A 1 164 ? 10.125 -20.641 -15.695 1 98.88 164 ARG A C 1
ATOM 1295 O O . ARG A 1 164 ? 10.508 -20.594 -16.859 1 98.88 164 ARG A O 1
ATOM 1302 N N . PHE A 1 165 ? 10.891 -20.375 -14.656 1 98.88 165 PHE A N 1
ATOM 1303 C CA . PHE A 1 165 ? 12.312 -20.109 -14.82 1 98.88 165 PHE A CA 1
ATOM 1304 C C . PHE A 1 165 ? 13.109 -21.406 -14.758 1 98.88 165 PHE A C 1
ATOM 1306 O O . PHE A 1 165 ? 12.914 -22.219 -13.852 1 98.88 165 PHE A O 1
ATOM 1313 N N . GLU A 1 166 ? 13.93 -21.609 -15.695 1 98.75 166 GLU A N 1
ATOM 1314 C CA . GLU A 1 166 ? 14.781 -22.797 -15.719 1 98.75 166 GLU A CA 1
ATOM 1315 C C . GLU A 1 166 ? 16.266 -22.406 -15.805 1 98.75 166 GLU A C 1
ATOM 1317 O O . GLU A 1 166 ? 16.641 -21.547 -16.594 1 98.75 166 GLU A O 1
ATOM 1322 N N . TYR A 1 167 ? 17.031 -23 -14.961 1 98.69 167 TYR A N 1
ATOM 1323 C CA . TYR A 1 167 ? 18.469 -22.75 -14.859 1 98.69 167 TYR A CA 1
ATOM 1324 C C . TYR A 1 167 ? 19.203 -24 -14.383 1 98.69 167 TYR A C 1
ATOM 1326 O O . TYR A 1 167 ? 18.875 -24.562 -13.344 1 98.69 167 TYR A O 1
ATOM 1334 N N . GLU A 1 168 ? 20.188 -24.516 -15.195 1 97.75 168 GLU A N 1
ATOM 1335 C CA . GLU A 1 168 ? 21.047 -25.656 -14.867 1 97.75 168 GLU A CA 1
ATOM 1336 C C . GLU A 1 168 ? 20.219 -26.875 -14.484 1 97.75 168 GLU A C 1
ATOM 1338 O O . GLU A 1 168 ? 20.484 -27.516 -13.469 1 97.75 168 GLU A O 1
ATOM 1343 N N . GLY A 1 169 ? 19.125 -27.062 -15.156 1 97.69 169 GLY A N 1
ATOM 1344 C CA . GLY A 1 169 ? 18.328 -28.266 -15 1 97.69 169 GLY A CA 1
ATOM 1345 C C . GLY A 1 169 ? 17.328 -28.156 -13.859 1 97.69 169 GLY A C 1
ATOM 1346 O O . GLY A 1 169 ? 16.625 -29.125 -13.562 1 97.69 169 GLY A O 1
ATOM 1347 N N . LYS A 1 170 ? 17.25 -27 -13.211 1 98.69 170 LYS A N 1
ATOM 1348 C CA . LYS A 1 170 ? 16.312 -26.766 -12.117 1 98.69 170 LYS A CA 1
ATOM 1349 C C . LYS A 1 170 ? 15.234 -25.766 -12.531 1 98.69 170 LYS A C 1
ATOM 1351 O O . LYS A 1 170 ? 15.398 -25.031 -13.508 1 98.69 170 LYS A O 1
ATOM 1356 N N . SER A 1 171 ? 14.133 -25.797 -11.766 1 98.81 171 SER A N 1
ATOM 1357 C CA . SER A 1 171 ? 13.031 -24.922 -12.172 1 98.81 171 SER A CA 1
ATOM 1358 C C . SER A 1 171 ? 12.383 -24.266 -10.961 1 98.81 171 SER A C 1
ATOM 1360 O O . SER A 1 171 ? 12.266 -24.875 -9.898 1 98.81 171 SER A O 1
ATOM 1362 N N . ILE A 1 172 ? 12.07 -22.984 -11.102 1 98.94 172 ILE A N 1
ATOM 1363 C CA . ILE A 1 172 ? 11.242 -22.203 -10.188 1 98.94 172 ILE A CA 1
ATOM 1364 C C . ILE A 1 172 ? 10.047 -21.625 -10.93 1 98.94 172 ILE A C 1
ATOM 1366 O O . ILE A 1 172 ? 10.211 -20.906 -11.922 1 98.94 172 ILE A O 1
ATOM 1370 N N . ILE A 1 173 ? 8.867 -21.953 -10.492 1 98.94 173 ILE A N 1
ATOM 1371 C CA . ILE A 1 173 ? 7.66 -21.562 -11.211 1 98.94 173 ILE A CA 1
ATOM 1372 C C . ILE A 1 173 ? 6.77 -20.719 -10.305 1 98.94 173 ILE A C 1
ATOM 1374 O O . ILE A 1 173 ? 6.598 -21.031 -9.125 1 98.94 173 ILE A O 1
ATOM 1378 N N . THR A 1 174 ? 6.281 -19.625 -10.867 1 98.81 174 THR A N 1
ATOM 1379 C CA . THR A 1 174 ? 5.23 -18.844 -10.219 1 98.81 174 THR A CA 1
ATOM 1380 C C . THR A 1 174 ? 3.879 -19.109 -10.875 1 98.81 174 THR A C 1
ATOM 1382 O O . THR A 1 174 ? 3.758 -19.047 -12.102 1 98.81 174 THR A O 1
ATOM 1385 N N . ALA A 1 175 ? 2.904 -19.422 -10.094 1 98.31 175 ALA A N 1
ATOM 1386 C CA . ALA A 1 175 ? 1.535 -19.641 -10.555 1 98.31 175 ALA A CA 1
ATOM 1387 C C . ALA A 1 175 ? 0.525 -19.141 -9.523 1 98.31 175 ALA A C 1
ATOM 1389 O O . ALA A 1 175 ? -0.288 -19.922 -9.023 1 98.31 175 ALA A O 1
ATOM 1390 N N . TYR A 1 176 ? 0.636 -17.891 -9.227 1 96.94 176 TYR A N 1
ATOM 1391 C CA . TYR A 1 176 ? -0.317 -17.328 -8.281 1 96.94 176 TYR A CA 1
ATOM 1392 C C . TYR A 1 176 ? -1.22 -16.297 -8.953 1 96.94 176 TYR A C 1
ATOM 1394 O O . TYR A 1 176 ? -1.044 -15.984 -10.133 1 96.94 176 TYR A O 1
ATOM 1402 N N . ASP A 1 177 ? -2.365 -15.875 -8.203 1 97.12 177 ASP A N 1
ATOM 1403 C CA . ASP A 1 177 ? -3.492 -15.172 -8.805 1 97.12 177 ASP A CA 1
ATOM 1404 C C . ASP A 1 177 ? -4.109 -15.984 -9.938 1 97.12 177 ASP A C 1
ATOM 1406 O O . ASP A 1 177 ? -4.184 -15.523 -11.078 1 97.12 177 ASP A O 1
ATOM 1410 N N . ASN A 1 178 ? -4.516 -17.203 -9.516 1 96.81 178 ASN A N 1
ATOM 1411 C CA . ASN A 1 178 ? -5.09 -18.188 -10.43 1 96.81 178 ASN A CA 1
ATOM 1412 C C . ASN A 1 178 ? -6.125 -19.062 -9.727 1 96.81 178 ASN A C 1
ATOM 1414 O O . ASN A 1 178 ? -6.004 -19.328 -8.531 1 96.81 178 ASN A O 1
ATOM 1418 N N . GLU A 1 179 ? -7.141 -19.422 -10.383 1 97.19 179 GLU A N 1
ATOM 1419 C CA . GLU A 1 179 ? -8.094 -20.422 -9.898 1 97.19 179 GLU A CA 1
ATOM 1420 C C . GLU A 1 179 ? -8.367 -21.484 -10.953 1 97.19 179 GLU A C 1
ATOM 1422 O O . GLU A 1 179 ? -8.078 -21.281 -12.141 1 97.19 179 GLU A O 1
ATOM 1427 N N . PRO A 1 180 ? -8.812 -22.656 -10.539 1 97.5 180 PRO A N 1
ATOM 1428 C CA . PRO A 1 180 ? -9.094 -23.688 -11.547 1 97.5 180 PRO A CA 1
ATOM 1429 C C . PRO A 1 180 ? -10.148 -23.25 -12.562 1 97.5 180 PRO A C 1
ATOM 1431 O O . PRO A 1 180 ? -11.102 -22.547 -12.203 1 97.5 180 PRO A O 1
ATOM 1434 N N . PHE A 1 181 ? -9.891 -23.641 -13.773 1 97.38 181 PHE A N 1
ATOM 1435 C CA . PHE A 1 181 ? -10.938 -23.453 -14.773 1 97.38 181 PHE A CA 1
ATOM 1436 C C . PHE A 1 181 ? -12.156 -24.312 -14.445 1 97.38 181 PHE A C 1
ATOM 1438 O O . PHE A 1 181 ? -12.016 -25.453 -14.016 1 97.38 181 PHE A O 1
ATOM 1445 N N . ARG A 1 182 ? -13.281 -23.734 -14.672 1 95.88 182 ARG A N 1
ATOM 1446 C CA . ARG A 1 182 ? -14.523 -24.438 -14.391 1 95.88 182 ARG A CA 1
ATOM 1447 C C . ARG A 1 182 ? -15.453 -24.406 -15.609 1 95.88 182 ARG A C 1
ATOM 1449 O O . ARG A 1 182 ? -15.258 -23.609 -16.531 1 95.88 182 ARG A O 1
ATOM 1456 N N . ASN A 1 183 ? -16.406 -25.453 -15.547 1 94.94 183 ASN A N 1
ATOM 1457 C CA . ASN A 1 183 ? -17.453 -25.406 -16.547 1 94.94 183 ASN A CA 1
ATOM 1458 C C . ASN A 1 183 ? -18.312 -24.156 -16.406 1 94.94 183 ASN A C 1
ATOM 1460 O O . ASN A 1 183 ? -18.922 -23.922 -15.359 1 94.94 183 ASN A O 1
ATOM 1464 N N . VAL A 1 184 ? -18.406 -23.359 -17.422 1 90.62 184 VAL A N 1
ATOM 1465 C CA . VAL A 1 184 ? -19.109 -22.094 -17.312 1 90.62 184 VAL A CA 1
ATOM 1466 C C . VAL A 1 184 ? -20.562 -22.25 -17.734 1 90.62 184 VAL A C 1
ATOM 1468 O O . VAL A 1 184 ? -21.359 -21.312 -17.656 1 90.62 184 VAL A O 1
ATOM 1471 N N . PHE A 1 185 ? -20.891 -23.5 -18.125 1 93.19 185 PHE A N 1
ATOM 1472 C CA . PHE A 1 185 ? -22.266 -23.766 -18.562 1 93.19 185 PHE A CA 1
ATOM 1473 C C . PHE A 1 185 ? -23.062 -24.438 -17.453 1 93.19 185 PHE A C 1
ATOM 1475 O O . PHE A 1 185 ? -22.516 -25.219 -16.672 1 93.19 185 PHE A O 1
ATOM 1482 N N . PRO A 1 186 ? -24.375 -24.141 -17.438 1 93.38 186 PRO A N 1
ATOM 1483 C CA . PRO A 1 186 ? -25.219 -24.828 -16.453 1 93.38 186 PRO A CA 1
ATOM 1484 C C . PRO A 1 186 ? -25.188 -26.344 -16.609 1 93.38 186 PRO A C 1
ATOM 1486 O O . PRO A 1 186 ? -25.234 -26.859 -17.734 1 93.38 186 PRO A O 1
ATOM 1489 N N . THR A 1 187 ? -25.047 -26.984 -15.461 1 93.56 187 THR A N 1
ATOM 1490 C CA . THR A 1 187 ? -24.953 -28.438 -15.516 1 93.56 187 THR A CA 1
ATOM 1491 C C . THR A 1 187 ? -26.203 -29.078 -14.922 1 93.56 187 THR A C 1
ATOM 1493 O O . THR A 1 187 ? -26.375 -30.297 -15.008 1 93.56 187 THR A O 1
ATOM 1496 N N . ASP A 1 188 ? -27.031 -28.25 -14.344 1 92.88 188 ASP A N 1
ATOM 1497 C CA . ASP A 1 188 ? -28.312 -28.719 -13.812 1 92.88 188 ASP A CA 1
ATOM 1498 C C . ASP A 1 188 ? -29.359 -28.859 -14.914 1 92.88 188 ASP A C 1
ATOM 1500 O O . ASP A 1 188 ? -29.766 -27.859 -15.5 1 92.88 188 ASP A O 1
ATOM 1504 N N . PRO A 1 189 ? -29.891 -29.938 -15 1 93.56 189 PRO A N 1
ATOM 1505 C CA . PRO A 1 189 ? -30.859 -30.141 -16.078 1 93.56 189 PRO A CA 1
ATOM 1506 C C . PRO A 1 189 ? -32.125 -29.312 -15.867 1 93.56 189 PRO A C 1
ATOM 1508 O O . PRO A 1 189 ? -32.906 -29.094 -16.812 1 93.56 189 PRO A O 1
ATOM 1511 N N . ASN A 1 190 ? -32.375 -28.906 -14.695 1 94.88 190 ASN A N 1
ATOM 1512 C CA . ASN A 1 190 ? -33.562 -28.125 -14.414 1 94.88 190 ASN A CA 1
ATOM 1513 C C . ASN A 1 190 ? -33.344 -26.641 -14.695 1 94.88 190 ASN A C 1
ATOM 1515 O O . ASN A 1 190 ? -34.281 -25.844 -14.641 1 94.88 190 ASN A O 1
ATOM 1519 N N . ASP A 1 191 ? -32.125 -26.25 -15 1 93.94 191 ASP A N 1
ATOM 1520 C CA . ASP A 1 191 ? -31.828 -24.875 -15.383 1 93.94 191 ASP A CA 1
ATOM 1521 C C . ASP A 1 191 ? -32.375 -24.547 -16.766 1 93.94 191 ASP A C 1
ATOM 1523 O O . ASP A 1 191 ? -32.219 -25.328 -17.703 1 93.94 191 ASP A O 1
ATOM 1527 N N . PRO A 1 192 ? -33.156 -23.469 -16.891 1 94.31 192 PRO A N 1
ATOM 1528 C CA . PRO A 1 192 ? -33.75 -23.125 -18.172 1 94.31 192 PRO A CA 1
ATOM 1529 C C . PRO A 1 192 ? -32.719 -23 -19.297 1 94.31 192 PRO A C 1
ATOM 1531 O O . PRO A 1 192 ? -33.062 -23.172 -20.469 1 94.31 192 PRO A O 1
ATOM 1534 N N . SER A 1 193 ? -31.531 -22.828 -19.016 1 94.06 193 SER A N 1
ATOM 1535 C CA . SER A 1 193 ? -30.484 -22.625 -20 1 94.06 193 SER A CA 1
ATOM 1536 C C . SER A 1 193 ? -29.625 -23.875 -20.156 1 94.06 193 SER A C 1
ATOM 1538 O O . SER A 1 193 ? -28.578 -23.828 -20.812 1 94.06 193 SER A O 1
ATOM 1540 N N . TYR A 1 194 ? -30.078 -24.859 -19.578 1 94.31 194 TYR A N 1
ATOM 1541 C CA . TYR A 1 194 ? -29.312 -26.094 -19.625 1 94.31 194 TYR A CA 1
ATOM 1542 C C . TYR A 1 194 ? -29.25 -26.656 -21.031 1 94.31 194 TYR A C 1
ATOM 1544 O O . TYR A 1 194 ? -30.281 -26.766 -21.703 1 94.31 194 TYR A O 1
ATOM 1552 N N . ASP A 1 195 ? -28.094 -26.922 -21.5 1 95.56 195 ASP A N 1
ATOM 1553 C CA . ASP A 1 195 ? -27.781 -27.609 -22.75 1 95.56 195 ASP A CA 1
ATOM 1554 C C . ASP A 1 195 ? -26.766 -28.734 -22.516 1 95.56 195 ASP A C 1
ATOM 1556 O O . ASP A 1 195 ? -25.625 -28.469 -22.125 1 95.56 195 ASP A O 1
ATOM 1560 N N . GLU A 1 196 ? -27.25 -29.859 -22.734 1 95.06 196 GLU A N 1
ATOM 1561 C CA . GLU A 1 196 ? -26.422 -31.031 -22.422 1 95.06 196 GLU A CA 1
ATOM 1562 C C . GLU A 1 196 ? -25.078 -30.969 -23.141 1 95.06 196 GLU A C 1
ATOM 1564 O O . GLU A 1 196 ? -24.047 -31.281 -22.562 1 95.06 196 GLU A O 1
ATOM 1569 N N . ASP A 1 197 ? -25.109 -30.734 -24.406 1 96.25 197 ASP A N 1
ATOM 1570 C CA . ASP A 1 197 ? -23.875 -30.656 -25.203 1 96.25 197 ASP A CA 1
ATOM 1571 C C . ASP A 1 197 ? -22.969 -29.531 -24.703 1 96.25 197 ASP A C 1
ATOM 1573 O O . ASP A 1 197 ? -21.766 -29.719 -24.547 1 96.25 197 ASP A O 1
ATOM 1577 N N . ALA A 1 198 ? -23.562 -28.422 -24.422 1 95.31 198 ALA A N 1
ATOM 1578 C CA . ALA A 1 198 ? -22.781 -27.297 -23.906 1 95.31 198 ALA A CA 1
ATOM 1579 C C . ALA A 1 198 ? -22.156 -27.656 -22.547 1 95.31 198 ALA A C 1
ATOM 1581 O O . ALA A 1 198 ? -21 -27.312 -22.297 1 95.31 198 ALA A O 1
ATOM 1582 N N . ALA A 1 199 ? -22.922 -28.234 -21.75 1 96 199 ALA A N 1
ATOM 1583 C CA . ALA A 1 199 ? -22.438 -28.656 -20.438 1 96 199 ALA A CA 1
ATOM 1584 C C . ALA A 1 199 ? -21.266 -29.625 -20.562 1 96 199 ALA A C 1
ATOM 1586 O O . ALA A 1 199 ? -20.266 -29.484 -19.859 1 96 199 ALA A O 1
ATOM 1587 N N . ARG A 1 200 ? -21.453 -30.531 -21.406 1 96.25 200 ARG A N 1
ATOM 1588 C CA . ARG A 1 200 ? -20.406 -31.516 -21.641 1 96.25 200 ARG A CA 1
ATOM 1589 C C . ARG A 1 200 ? -19.141 -30.875 -22.219 1 96.25 200 ARG A C 1
ATOM 1591 O O . ARG A 1 200 ? -18.031 -31.141 -21.766 1 96.25 200 ARG A O 1
ATOM 1598 N N . GLU A 1 201 ? -19.297 -30.094 -23.219 1 95.94 201 GLU A N 1
ATOM 1599 C CA . GLU A 1 201 ? -18.188 -29.406 -23.844 1 95.94 201 GLU A CA 1
ATOM 1600 C C . GLU A 1 201 ? -17.484 -28.469 -22.875 1 95.94 201 GLU A C 1
ATOM 1602 O O . GLU A 1 201 ? -16.266 -28.328 -22.906 1 95.94 201 GLU A O 1
ATOM 1607 N N . GLY A 1 202 ? -18.312 -27.875 -22.094 1 95.75 202 GLY A N 1
ATOM 1608 C CA . GLY A 1 202 ? -17.75 -27 -21.078 1 95.75 202 GLY A CA 1
ATOM 1609 C C . GLY A 1 202 ? -16.875 -27.734 -20.078 1 95.75 202 GLY A C 1
ATOM 1610 O O . GLY A 1 202 ? -15.812 -27.234 -19.703 1 95.75 202 GLY A O 1
ATOM 1611 N N . GLU A 1 203 ? -17.328 -28.797 -19.688 1 95.88 203 GLU A N 1
ATOM 1612 C CA . GLU A 1 203 ? -16.547 -29.609 -18.766 1 95.88 203 GLU A CA 1
ATOM 1613 C C . GLU A 1 203 ? -15.234 -30.062 -19.375 1 95.88 203 GLU A C 1
ATOM 1615 O O . GLU A 1 203 ? -14.195 -30.047 -18.719 1 95.88 203 GLU A O 1
ATOM 1620 N N . LEU A 1 204 ? -15.312 -30.531 -20.562 1 97.12 204 LEU A N 1
ATOM 1621 C CA . LEU A 1 204 ? -14.117 -30.969 -21.266 1 97.12 204 LEU A CA 1
ATOM 1622 C C . LEU A 1 204 ? -13.125 -29.812 -21.422 1 97.12 204 LEU A C 1
ATOM 1624 O O . LEU A 1 204 ? -11.922 -29.984 -21.219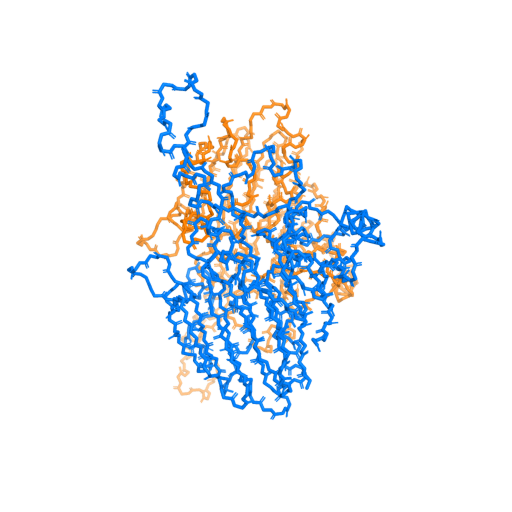 1 97.12 204 LEU A O 1
ATOM 1628 N N . ALA A 1 205 ? -13.641 -28.672 -21.781 1 96.56 205 ALA A N 1
ATOM 1629 C CA . ALA A 1 205 ? -12.805 -27.5 -21.938 1 96.56 205 ALA A CA 1
ATOM 1630 C C . ALA A 1 205 ? -12.109 -27.141 -20.625 1 96.56 205 ALA A C 1
ATOM 1632 O O . ALA A 1 205 ? -10.914 -26.828 -20.609 1 96.56 205 ALA A O 1
ATOM 1633 N N . ALA A 1 206 ? -12.852 -27.141 -19.594 1 97.06 206 ALA A N 1
ATOM 1634 C CA . ALA A 1 206 ? -12.289 -26.844 -18.281 1 97.06 206 ALA A CA 1
ATOM 1635 C C . ALA A 1 206 ? -11.188 -27.828 -17.906 1 97.06 206 ALA A C 1
ATOM 1637 O O . ALA A 1 206 ? -10.125 -27.438 -17.422 1 97.06 206 ALA A O 1
ATOM 1638 N N . ARG A 1 207 ? -11.453 -29.047 -18.141 1 96.88 207 ARG A N 1
ATOM 1639 C CA . ARG A 1 207 ? -10.48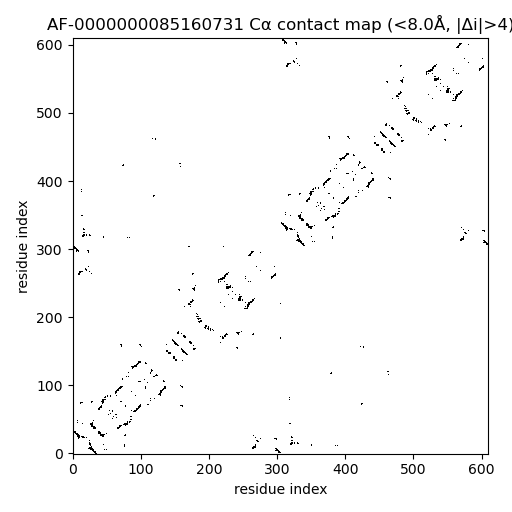4 -30.094 -17.844 1 96.88 207 ARG A CA 1
ATOM 1640 C C . ARG A 1 207 ? -9.203 -29.906 -18.656 1 96.88 207 ARG A C 1
ATOM 1642 O O . ARG A 1 207 ? -8.102 -30.031 -18.125 1 96.88 207 ARG A O 1
ATOM 1649 N N . GLU A 1 208 ? -9.375 -29.625 -19.859 1 97.62 208 GLU A N 1
ATOM 1650 C CA . GLU A 1 208 ? -8.234 -29.453 -20.75 1 97.62 208 GLU A CA 1
ATOM 1651 C C . GLU A 1 208 ? -7.383 -28.25 -20.328 1 97.62 208 GLU A C 1
ATOM 1653 O O . GLU A 1 208 ? -6.152 -28.328 -20.312 1 97.62 208 GLU A O 1
ATOM 1658 N N . GLU A 1 209 ? -8.023 -27.172 -20.016 1 97.62 209 GLU A N 1
ATOM 1659 C CA . GLU A 1 209 ? -7.289 -25.984 -19.578 1 97.62 209 GLU A CA 1
ATOM 1660 C C . GLU A 1 209 ? -6.535 -26.25 -18.281 1 97.62 209 GLU A C 1
ATOM 1662 O O . GLU A 1 209 ? -5.395 -25.812 -18.109 1 97.62 209 GLU A O 1
ATOM 1667 N N . ASN A 1 210 ? -7.168 -26.922 -17.406 1 98 210 ASN A N 1
ATOM 1668 C CA . ASN A 1 210 ? -6.512 -27.266 -16.156 1 98 210 ASN A CA 1
ATOM 1669 C C . ASN A 1 210 ? -5.32 -28.188 -16.375 1 98 210 ASN A C 1
ATOM 1671 O O . ASN A 1 210 ? -4.305 -28.078 -15.695 1 98 210 ASN A O 1
ATOM 1675 N N . GLU A 1 211 ? -5.477 -29.094 -17.312 1 98.06 211 GLU A N 1
ATOM 1676 C CA . GLU A 1 211 ? -4.375 -30 -17.641 1 98.06 211 GLU A CA 1
ATOM 1677 C C . GLU A 1 211 ? -3.178 -29.219 -18.188 1 98.06 211 GLU A C 1
ATOM 1679 O O . GLU A 1 211 ? -2.029 -29.562 -17.906 1 98.06 211 GLU A O 1
ATOM 1684 N N . LYS A 1 212 ? -3.463 -28.234 -18.953 1 98.25 212 LYS A N 1
ATOM 1685 C CA . LYS A 1 212 ? -2.389 -27.391 -19.484 1 98.25 212 LYS A CA 1
ATOM 1686 C C . LYS A 1 212 ? -1.619 -26.719 -18.344 1 98.25 212 LYS A C 1
ATOM 1688 O O . LYS A 1 212 ? -0.396 -26.578 -18.422 1 98.25 212 LYS A O 1
ATOM 1693 N N . ILE A 1 213 ? -2.311 -26.266 -17.359 1 98.12 213 ILE A N 1
ATOM 1694 C CA . ILE A 1 213 ? -1.678 -25.625 -16.203 1 98.12 213 ILE A CA 1
ATOM 1695 C C . ILE A 1 213 ? -0.818 -26.641 -15.461 1 98.12 213 ILE A C 1
ATOM 1697 O O . ILE A 1 213 ? 0.301 -26.328 -15.047 1 98.12 213 ILE A O 1
ATOM 1701 N N . LEU A 1 214 ? -1.304 -27.844 -15.336 1 98.12 214 LEU A N 1
ATOM 1702 C CA . LEU A 1 214 ? -0.547 -28.906 -14.68 1 98.12 214 LEU A CA 1
ATOM 1703 C C . LEU A 1 214 ? 0.749 -29.203 -15.43 1 98.12 214 LEU A C 1
ATOM 1705 O O . LEU A 1 214 ? 1.802 -29.375 -14.812 1 98.12 214 LEU A O 1
ATOM 1709 N N . TRP A 1 215 ? 0.589 -29.219 -16.688 1 98.06 215 TRP A N 1
ATOM 1710 C CA . TRP A 1 215 ? 1.759 -29.469 -17.516 1 98.06 215 TRP A CA 1
ATOM 1711 C C . TRP A 1 215 ? 2.785 -28.359 -17.375 1 98.06 215 TRP A C 1
ATOM 1713 O O . TRP A 1 215 ? 3.99 -28.594 -17.469 1 98.06 215 TRP A O 1
ATOM 1723 N N . PHE A 1 216 ? 2.318 -27.188 -17.203 1 98.19 216 PHE A N 1
ATOM 1724 C CA . PHE A 1 216 ? 3.176 -26.031 -17.047 1 98.19 216 PHE A CA 1
ATOM 1725 C C . PHE A 1 216 ? 4.086 -26.172 -15.828 1 98.19 216 PHE A C 1
ATOM 1727 O O . PHE A 1 216 ? 5.246 -25.766 -15.859 1 98.19 216 PHE A O 1
ATOM 1734 N N . PHE A 1 217 ? 3.668 -26.672 -14.688 1 95.62 217 PHE A N 1
ATOM 1735 C CA . PHE A 1 217 ? 4.57 -26.734 -13.547 1 95.62 217 PHE A CA 1
ATOM 1736 C C . PHE A 1 217 ? 4.949 -28.188 -13.234 1 95.62 217 PHE A C 1
ATOM 1738 O O . PHE A 1 217 ? 5.441 -28.484 -12.141 1 95.62 217 PHE A O 1
ATOM 1745 N N . LYS A 1 218 ? 4.828 -29.109 -14.328 1 98.31 218 LYS A N 1
ATOM 1746 C CA . LYS A 1 218 ? 5.211 -30.5 -14.195 1 98.31 218 LYS A CA 1
ATOM 1747 C C . LYS A 1 218 ? 6.652 -30.641 -13.711 1 98.31 218 LYS A C 1
ATOM 1749 O O . LYS A 1 218 ? 7.555 -29.984 -14.242 1 98.31 218 LYS A O 1
ATOM 1754 N N . ASP A 1 219 ? 6.898 -31.422 -12.727 1 98.5 219 ASP A N 1
ATOM 1755 C CA . ASP A 1 219 ? 8.188 -31.828 -12.172 1 98.5 219 ASP A CA 1
ATOM 1756 C C . ASP A 1 219 ? 8.984 -30.609 -11.703 1 98.5 219 ASP A C 1
ATOM 1758 O O . ASP A 1 219 ? 10.219 -30.625 -11.742 1 98.5 219 ASP A O 1
ATOM 1762 N N . ALA A 1 220 ? 8.328 -29.562 -11.383 1 98.69 220 ALA A N 1
ATOM 1763 C CA . ALA A 1 220 ? 8.984 -28.344 -10.898 1 98.69 220 ALA A CA 1
ATOM 1764 C C . ALA A 1 220 ? 9.773 -28.625 -9.625 1 98.69 220 ALA A C 1
ATOM 1766 O O . ALA A 1 220 ? 9.32 -29.359 -8.75 1 98.69 220 ALA A O 1
ATOM 1767 N N . ASP A 1 221 ? 11 -28.047 -9.508 1 98.88 221 ASP A N 1
ATOM 1768 C CA . ASP A 1 221 ? 11.734 -28.094 -8.25 1 98.88 221 ASP A CA 1
ATOM 1769 C C . ASP A 1 221 ? 11.062 -27.219 -7.191 1 98.88 221 ASP A C 1
ATOM 1771 O O . ASP A 1 221 ? 10.969 -27.625 -6.027 1 98.88 221 ASP A O 1
ATOM 1775 N N . VAL A 1 222 ? 10.633 -26.031 -7.547 1 98.94 222 VAL A N 1
ATOM 1776 C CA . VAL A 1 222 ? 9.906 -25.125 -6.668 1 98.94 222 VAL A CA 1
ATOM 1777 C C . VAL A 1 222 ? 8.695 -24.562 -7.402 1 98.94 222 VAL A C 1
ATOM 1779 O O . VAL A 1 222 ? 8.82 -24.062 -8.523 1 98.94 222 VAL A O 1
ATOM 1782 N N . LEU A 1 223 ? 7.574 -24.656 -6.844 1 98.94 223 LEU A N 1
ATOM 1783 C CA . LEU A 1 223 ? 6.355 -24.031 -7.336 1 98.94 223 LEU A CA 1
ATOM 1784 C C . LEU A 1 223 ? 5.777 -23.078 -6.297 1 98.94 223 LEU A C 1
ATOM 1786 O O . LEU A 1 223 ? 5.523 -23.469 -5.16 1 98.94 223 LEU A O 1
ATOM 1790 N N . ILE A 1 224 ? 5.703 -21.844 -6.613 1 98.94 224 ILE A N 1
ATOM 1791 C CA . ILE A 1 224 ? 5.004 -20.844 -5.805 1 98.94 224 ILE A CA 1
ATOM 1792 C C . ILE A 1 224 ? 3.578 -20.672 -6.324 1 98.94 224 ILE A C 1
ATOM 1794 O O . ILE A 1 224 ? 3.369 -20.141 -7.418 1 98.94 224 ILE A O 1
ATOM 1798 N N . HIS A 1 225 ? 2.598 -21.062 -5.617 1 98.75 225 HIS A N 1
ATOM 1799 C CA . HIS A 1 225 ? 1.226 -21.188 -6.098 1 98.75 225 HIS A CA 1
ATOM 1800 C C . HIS A 1 225 ? 0.26 -20.391 -5.223 1 98.75 225 HIS A C 1
ATOM 1802 O O . HIS A 1 225 ? 0.449 -20.297 -4.008 1 98.75 225 HIS A O 1
ATOM 1808 N N . ASP A 1 226 ? -0.76 -19.938 -5.762 1 98.44 226 ASP A N 1
ATOM 1809 C CA . ASP A 1 226 ? -1.815 -19.188 -5.086 1 98.44 226 ASP A CA 1
ATOM 1810 C C . ASP A 1 226 ? -2.533 -20.062 -4.059 1 98.44 226 ASP A C 1
ATOM 1812 O O . ASP A 1 226 ? -2.889 -21.203 -4.348 1 98.44 226 ASP A O 1
ATOM 1816 N N . THR A 1 227 ? -2.713 -19.531 -2.855 1 98.25 227 THR A N 1
ATOM 1817 C CA . THR A 1 227 ? -3.457 -20.203 -1.799 1 98.25 227 THR A CA 1
ATOM 1818 C C . THR A 1 227 ? -4.18 -19.188 -0.914 1 98.25 227 THR A C 1
ATOM 1820 O O . THR A 1 227 ? -4.062 -19.234 0.313 1 98.25 227 THR A O 1
ATOM 1823 N N . GLN A 1 228 ? -4.973 -18.375 -1.514 1 97.88 228 GLN A N 1
ATOM 1824 C CA . GLN A 1 228 ? -5.598 -17.281 -0.781 1 97.88 228 GLN A CA 1
ATOM 1825 C C . GLN A 1 228 ? -6.723 -17.797 0.114 1 97.88 228 GLN A C 1
ATOM 1827 O O . GLN A 1 228 ? -6.992 -17.219 1.171 1 97.88 228 GLN A O 1
ATOM 1832 N N . TYR A 1 229 ? -7.387 -18.938 -0.307 1 97.94 229 TYR A N 1
ATOM 1833 C CA . TYR A 1 229 ? -8.586 -19.375 0.394 1 97.94 229 TYR A CA 1
ATOM 1834 C C . TYR A 1 229 ? -8.477 -20.844 0.79 1 97.94 229 TYR A C 1
ATOM 1836 O O . TYR A 1 229 ? -7.758 -21.609 0.146 1 97.94 229 TYR A O 1
ATOM 1844 N N . THR A 1 230 ? -9.156 -21.172 1.851 1 98.38 230 THR A N 1
ATOM 1845 C CA . THR A 1 230 ? -9.492 -22.578 2.025 1 98.38 230 THR A CA 1
ATOM 1846 C C . THR A 1 230 ? -10.57 -23.016 1.026 1 98.38 230 THR A C 1
ATOM 1848 O O . THR A 1 230 ? -11.242 -22.172 0.437 1 98.38 230 THR A O 1
ATOM 1851 N N . LYS A 1 231 ? -10.719 -24.266 0.88 1 98.12 231 LYS A N 1
ATOM 1852 C CA . LYS A 1 231 ? -11.766 -24.766 -0.012 1 98.12 231 LYS A CA 1
ATOM 1853 C C . LYS A 1 231 ? -13.133 -24.25 0.424 1 98.12 231 LYS A C 1
ATOM 1855 O O . LYS A 1 231 ? -13.938 -23.828 -0.408 1 98.12 231 LYS A O 1
ATOM 1860 N N . LYS A 1 232 ? -13.367 -24.312 1.72 1 98 232 LYS A N 1
ATOM 1861 C CA . LYS A 1 232 ? -14.641 -23.844 2.271 1 98 232 LYS A CA 1
ATOM 1862 C C . LYS A 1 232 ? -14.883 -22.391 1.927 1 98 232 LYS A C 1
ATOM 1864 O O . LYS A 1 232 ? -15.969 -22.016 1.479 1 98 232 LYS A O 1
ATOM 1869 N N . GLU A 1 233 ? -13.875 -21.547 2.113 1 97.06 233 GLU A N 1
ATOM 1870 C CA . GLU A 1 233 ? -13.984 -20.125 1.801 1 97.06 233 GLU A CA 1
ATOM 1871 C C . GLU A 1 233 ? -14.18 -19.906 0.304 1 97.06 233 GLU A C 1
ATOM 1873 O O . GLU A 1 233 ? -15 -19.078 -0.1 1 97.06 233 GLU A O 1
ATOM 1878 N N . TYR A 1 234 ? -13.398 -20.641 -0.48 1 97.12 234 TYR A N 1
ATOM 1879 C CA . TYR A 1 234 ? -13.469 -20.547 -1.935 1 97.12 234 TYR A CA 1
ATOM 1880 C C . TYR A 1 234 ? -14.883 -20.828 -2.436 1 97.12 234 TYR A C 1
ATOM 1882 O O . TYR A 1 234 ? -15.43 -20.047 -3.215 1 97.12 234 TYR A O 1
ATOM 1890 N N . GLU A 1 235 ? -15.484 -21.828 -1.92 1 96.44 235 GLU A N 1
ATOM 1891 C CA . GLU A 1 235 ? -16.812 -22.266 -2.361 1 96.44 235 GLU A CA 1
ATOM 1892 C C . GLU A 1 235 ? -17.906 -21.359 -1.786 1 96.44 235 GLU A C 1
ATOM 1894 O O . GLU A 1 235 ? -19.031 -21.359 -2.279 1 96.44 235 GLU A O 1
ATOM 1899 N N . ALA A 1 236 ? -17.547 -20.641 -0.689 1 95.06 236 ALA A N 1
ATOM 1900 C CA . ALA A 1 236 ? -18.531 -19.781 -0.023 1 95.06 236 ALA A CA 1
ATOM 1901 C C . ALA A 1 236 ? -18.547 -18.391 -0.652 1 95.06 236 ALA A C 1
ATOM 1903 O O . ALA A 1 236 ? -18.812 -17.391 0.032 1 95.06 236 ALA A O 1
ATOM 1904 N N . GLY A 1 237 ? -18.25 -18.328 -1.979 1 91.44 237 GLY A N 1
ATOM 1905 C CA . GLY A 1 237 ? -18.516 -17.047 -2.615 1 91.44 237 GLY A CA 1
ATOM 1906 C C . GLY A 1 237 ? -17.281 -16.422 -3.229 1 91.44 237 GLY A C 1
ATOM 1907 O O . GLY A 1 237 ? -17.281 -15.234 -3.582 1 91.44 237 GLY A O 1
ATOM 1908 N N . LYS A 1 238 ? -16.156 -17.078 -3.389 1 93.19 238 LYS A N 1
ATOM 1909 C CA . LYS A 1 238 ? -14.938 -16.484 -3.934 1 93.19 238 LYS A CA 1
ATOM 1910 C C . LYS A 1 238 ? -14.633 -17.031 -5.328 1 93.19 238 LYS A C 1
ATOM 1912 O O . LYS A 1 238 ? -13.617 -16.688 -5.93 1 93.19 238 LYS A O 1
ATOM 1917 N N . ILE A 1 239 ? -15.539 -17.906 -5.828 1 93.69 239 ILE A N 1
ATOM 1918 C CA . ILE A 1 239 ? -15.383 -18.438 -7.176 1 93.69 239 ILE A CA 1
ATOM 1919 C C . ILE A 1 239 ? -15.398 -17.297 -8.188 1 93.69 239 ILE A C 1
ATOM 1921 O O . ILE A 1 239 ? -16.25 -16.406 -8.109 1 93.69 239 ILE A O 1
ATOM 1925 N N . GLY A 1 240 ? -14.398 -17.281 -9.039 1 91.44 240 GLY A N 1
ATOM 1926 C CA . GLY A 1 240 ? -14.344 -16.234 -10.055 1 91.44 240 GLY A CA 1
ATOM 1927 C C . GLY A 1 240 ? -13.461 -15.07 -9.672 1 91.44 240 GLY A C 1
ATOM 1928 O O . GLY A 1 240 ? -13.203 -14.18 -10.484 1 91.44 240 GLY A O 1
ATOM 1929 N N . TRP A 1 241 ? -12.922 -15.102 -8.453 1 91.31 241 TRP A N 1
ATOM 1930 C CA . TRP A 1 241 ? -12.102 -14 -7.973 1 91.31 241 TRP A CA 1
ATOM 1931 C C . TRP A 1 241 ? -10.648 -14.172 -8.406 1 91.31 241 TRP A C 1
ATOM 1933 O O . TRP A 1 241 ? -9.828 -13.266 -8.219 1 91.31 241 TRP A O 1
ATOM 1943 N N . GLY A 1 242 ? -10.328 -15.328 -9.008 1 95.06 242 GLY A N 1
ATOM 1944 C CA . GLY A 1 242 ? -9.008 -15.523 -9.586 1 95.06 242 GLY A CA 1
ATOM 1945 C C . GLY A 1 242 ? -7.98 -16.016 -8.594 1 95.06 242 GLY A C 1
ATOM 1946 O O . GLY A 1 242 ? -6.781 -15.812 -8.773 1 95.06 242 GLY A O 1
ATOM 1947 N N . HIS A 1 243 ? -8.461 -16.625 -7.5 1 97.06 243 HIS A N 1
ATOM 1948 C CA . HIS A 1 243 ? -7.562 -17.172 -6.488 1 97.06 243 HIS A CA 1
ATOM 1949 C C . HIS A 1 243 ? -7.949 -18.594 -6.117 1 97.06 243 HIS A C 1
ATOM 1951 O O . HIS A 1 243 ? -9.125 -18.969 -6.199 1 97.06 243 HIS A O 1
ATOM 1957 N N . SER A 1 244 ? -7.02 -19.375 -5.688 1 97.81 244 SER A N 1
ATOM 1958 C CA . SER A 1 244 ? -7.211 -20.797 -5.484 1 97.81 244 SER A CA 1
ATOM 1959 C C . SER A 1 244 ? -7.352 -21.141 -4.004 1 97.81 244 SER A C 1
ATOM 1961 O O . SER A 1 244 ? -7.086 -20.297 -3.145 1 97.81 244 SER A O 1
ATOM 1963 N N . SER A 1 245 ? -7.805 -22.344 -3.773 1 98.44 245 SER A N 1
ATOM 1964 C CA . SER A 1 245 ? -7.781 -22.906 -2.426 1 98.44 245 SER A CA 1
ATOM 1965 C C . SER A 1 245 ? -6.473 -23.641 -2.154 1 98.44 245 SER A C 1
ATOM 1967 O O . SER A 1 245 ? -5.781 -24.062 -3.088 1 98.44 245 SER A O 1
ATOM 1969 N N . PHE A 1 246 ? -6.164 -23.766 -0.871 1 98.69 246 PHE A N 1
ATOM 1970 C CA . PHE A 1 246 ? -5.023 -24.562 -0.458 1 98.69 246 PHE A CA 1
ATOM 1971 C C . PHE A 1 246 ? -5.113 -25.969 -1.042 1 98.69 246 PHE A C 1
ATOM 1973 O O . PHE A 1 246 ? -4.125 -26.5 -1.561 1 98.69 246 PHE A O 1
ATOM 1980 N N . GLU A 1 247 ? -6.25 -26.531 -1.005 1 98.5 247 GLU A N 1
ATOM 1981 C CA . GLU A 1 247 ? -6.492 -27.906 -1.445 1 98.5 247 GLU A CA 1
ATOM 1982 C C . GLU A 1 247 ? -6.203 -28.062 -2.936 1 98.5 247 GLU A C 1
ATOM 1984 O O . GLU A 1 247 ? -5.562 -29.031 -3.348 1 98.5 247 GLU A O 1
ATOM 1989 N N . HIS A 1 248 ? -6.676 -27.125 -3.678 1 98.19 248 HIS A N 1
ATOM 1990 C CA . HIS A 1 248 ? -6.418 -27.172 -5.113 1 98.19 248 HIS A CA 1
ATOM 1991 C C . HIS A 1 248 ? -4.926 -27.078 -5.406 1 98.19 248 HIS A C 1
ATOM 1993 O O . HIS A 1 248 ? -4.398 -27.859 -6.203 1 98.19 248 HIS A O 1
ATOM 1999 N N . ALA A 1 249 ? -4.254 -26.125 -4.801 1 98.62 249 ALA A N 1
ATOM 2000 C CA . ALA A 1 249 ? -2.824 -25.922 -5.023 1 98.62 249 ALA A CA 1
ATOM 2001 C C . ALA A 1 249 ? -2.029 -27.172 -4.672 1 98.62 249 ALA A C 1
ATOM 2003 O O . ALA A 1 249 ? -1.183 -27.625 -5.449 1 98.62 249 ALA A O 1
ATOM 2004 N N . ILE A 1 250 ? -2.342 -27.75 -3.531 1 98.62 250 ILE A N 1
ATOM 2005 C CA . ILE A 1 250 ? -1.619 -28.906 -3.029 1 98.62 250 ILE A CA 1
ATOM 2006 C C . ILE A 1 250 ? -1.876 -30.109 -3.938 1 98.62 250 ILE A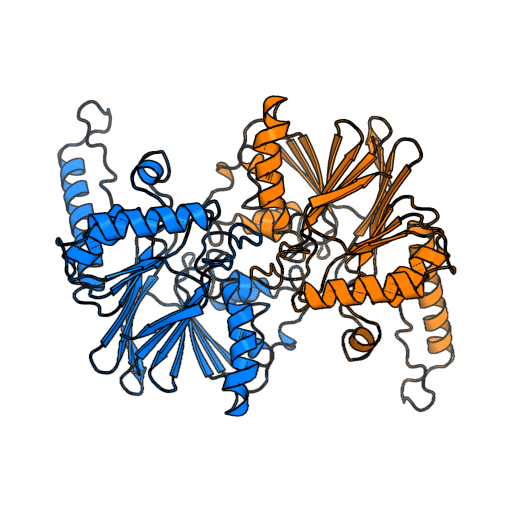 C 1
ATOM 2008 O O . ILE A 1 250 ? -0.938 -30.797 -4.348 1 98.62 250 ILE A O 1
ATOM 2012 N N . ASN A 1 251 ? -3.137 -30.328 -4.293 1 98.06 251 ASN A N 1
ATOM 2013 C CA . ASN A 1 251 ? -3.488 -31.469 -5.145 1 98.06 251 ASN A CA 1
ATOM 2014 C C . ASN A 1 251 ? -2.861 -31.344 -6.531 1 98.06 251 ASN A C 1
ATOM 2016 O O . ASN A 1 251 ? -2.33 -32.312 -7.066 1 98.06 251 ASN A O 1
ATOM 2020 N N . SER A 1 252 ? -2.975 -30.156 -7.078 1 98 252 SER A N 1
ATOM 2021 C CA . SER A 1 252 ? -2.424 -29.938 -8.406 1 98 252 SER A CA 1
ATOM 2022 C C . SER A 1 252 ? -0.906 -30.094 -8.414 1 98 252 SER A C 1
ATOM 2024 O O . SER A 1 252 ? -0.339 -30.688 -9.336 1 98 252 SER A O 1
ATOM 2026 N N . ALA A 1 253 ? -0.251 -29.547 -7.41 1 98.56 253 ALA A N 1
ATOM 2027 C CA . ALA A 1 253 ? 1.201 -29.656 -7.305 1 98.56 253 ALA A CA 1
ATOM 2028 C C . ALA A 1 253 ? 1.631 -31.125 -7.176 1 98.56 253 ALA A C 1
ATOM 2030 O O . ALA A 1 253 ? 2.6 -31.547 -7.812 1 98.56 253 ALA A O 1
ATOM 2031 N N . HIS A 1 254 ? 0.904 -31.859 -6.379 1 98.19 254 HIS A N 1
ATOM 2032 C CA . HIS A 1 254 ? 1.19 -33.281 -6.211 1 98.19 254 HIS A CA 1
ATOM 2033 C C . HIS A 1 254 ? 1.07 -34.031 -7.535 1 98.19 254 HIS A C 1
ATOM 2035 O O . HIS A 1 254 ? 1.968 -34.781 -7.906 1 98.19 254 HIS A O 1
ATOM 2041 N N . LYS A 1 255 ? -0.024 -33.781 -8.219 1 97.62 255 LYS A N 1
ATOM 2042 C CA . LYS A 1 255 ? -0.281 -34.438 -9.5 1 97.62 255 LYS A CA 1
ATOM 2043 C C . LYS A 1 255 ? 0.809 -34.125 -10.516 1 97.62 255 LYS A C 1
ATOM 2045 O O . LYS A 1 255 ? 1.148 -34.938 -11.359 1 97.62 255 LYS A O 1
ATOM 2050 N N . ALA A 1 256 ? 1.36 -32.938 -10.414 1 98.19 256 ALA A N 1
ATOM 2051 C CA . ALA A 1 256 ? 2.33 -32.438 -11.398 1 98.19 256 ALA A CA 1
ATOM 2052 C C . ALA A 1 256 ? 3.744 -32.875 -11.031 1 98.19 256 ALA A C 1
ATOM 2054 O O . ALA A 1 256 ? 4.691 -32.625 -11.781 1 98.19 256 ALA A O 1
ATOM 2055 N N . GLY A 1 257 ? 3.943 -33.469 -9.852 1 98.31 257 GLY A N 1
ATOM 2056 C CA . GLY A 1 257 ? 5.254 -33.969 -9.453 1 98.31 257 GLY A CA 1
ATOM 2057 C C . GLY A 1 257 ? 6.152 -32.875 -8.898 1 98.31 257 GLY A C 1
ATOM 2058 O O . GLY A 1 257 ? 7.375 -32.969 -9.008 1 98.31 257 GLY A O 1
ATOM 2059 N N . VAL A 1 258 ? 5.602 -31.875 -8.312 1 98.75 258 VAL A N 1
ATOM 2060 C CA . VAL A 1 258 ? 6.348 -30.75 -7.734 1 98.75 258 VAL A CA 1
ATOM 2061 C C . VAL A 1 258 ? 7.117 -31.234 -6.508 1 98.75 258 VAL A C 1
ATOM 2063 O O . VAL A 1 258 ? 6.602 -32.031 -5.707 1 98.75 258 VAL A O 1
ATOM 2066 N N . LYS A 1 259 ? 8.344 -30.766 -6.371 1 98.81 259 LYS A N 1
ATOM 2067 C CA . LYS A 1 259 ? 9.164 -31.188 -5.234 1 98.81 259 LYS A CA 1
ATOM 2068 C C . LYS A 1 259 ? 8.898 -30.312 -4.012 1 98.81 259 LYS A C 1
ATOM 2070 O O . LYS A 1 259 ? 8.719 -30.828 -2.904 1 98.81 259 LYS A O 1
ATOM 2075 N N . GLN A 1 260 ? 8.922 -29 -4.191 1 98.81 260 GLN A N 1
ATOM 2076 C CA . GLN A 1 260 ? 8.664 -28.047 -3.121 1 98.81 260 GLN A CA 1
ATOM 2077 C C . GLN A 1 260 ? 7.539 -27.078 -3.5 1 98.81 260 GLN A C 1
ATOM 2079 O O . GLN A 1 260 ? 7.66 -26.328 -4.469 1 98.81 260 GLN A O 1
ATOM 2084 N N . LEU A 1 261 ? 6.469 -27.094 -2.758 1 98.88 261 LEU A N 1
ATOM 2085 C CA . LEU A 1 261 ? 5.34 -26.203 -2.979 1 98.88 261 LEU A CA 1
ATOM 2086 C C . LEU A 1 261 ? 5.32 -25.094 -1.943 1 98.88 261 LEU A C 1
ATOM 2088 O O . LEU A 1 261 ? 5.301 -25.344 -0.739 1 98.88 261 LEU A O 1
ATOM 2092 N N . VAL A 1 262 ? 5.375 -23.891 -2.404 1 98.88 262 VAL A N 1
ATOM 2093 C CA . VAL A 1 262 ? 5.27 -22.703 -1.545 1 98.88 262 VAL A CA 1
ATOM 2094 C C . VAL A 1 262 ? 3.855 -22.141 -1.627 1 98.88 262 VAL A C 1
ATOM 2096 O O . VAL A 1 262 ? 3.406 -21.734 -2.701 1 98.88 262 VAL A O 1
ATOM 2099 N N . LEU A 1 263 ? 3.182 -22.156 -0.522 1 98.81 263 LEU A N 1
ATOM 2100 C CA . LEU A 1 263 ? 1.834 -21.594 -0.418 1 98.81 263 LEU A CA 1
ATOM 2101 C C . LEU A 1 263 ? 1.875 -20.078 -0.256 1 98.81 263 LEU A C 1
ATOM 2103 O O . LEU A 1 263 ? 2.312 -19.578 0.78 1 98.81 263 LEU A O 1
ATOM 2107 N N . PHE A 1 264 ? 1.376 -19.406 -1.286 1 98.62 264 PHE A N 1
ATOM 2108 C CA . PHE A 1 264 ? 1.662 -17.984 -1.471 1 98.62 264 PHE A CA 1
ATOM 2109 C C . PHE A 1 264 ? 0.374 -17.203 -1.651 1 98.62 264 PHE A C 1
ATOM 2111 O O . PHE A 1 264 ? -0.702 -17.781 -1.811 1 98.62 264 PHE A O 1
ATOM 2118 N N . HIS A 1 265 ? 0.433 -15.836 -1.583 1 98.69 265 HIS A N 1
ATOM 2119 C CA . HIS A 1 265 ? -0.632 -14.867 -1.826 1 98.69 265 HIS A CA 1
ATOM 2120 C C . HIS A 1 265 ? -1.702 -14.945 -0.743 1 98.69 265 HIS A C 1
ATOM 2122 O O . HIS A 1 265 ? -2.885 -15.117 -1.044 1 98.69 265 HIS A O 1
ATOM 2128 N N . HIS A 1 266 ? -1.269 -14.773 0.473 1 98.5 266 HIS A N 1
ATOM 2129 C CA . HIS A 1 266 ? -2.125 -14.906 1.646 1 98.5 266 HIS A CA 1
ATOM 2130 C C . HIS A 1 266 ? -3.256 -13.875 1.617 1 98.5 266 HIS A C 1
ATOM 2132 O O . HIS A 1 266 ? -3.045 -12.727 1.232 1 98.5 266 HIS A O 1
ATOM 2138 N N . ASP A 1 267 ? -4.406 -14.305 2.035 1 97.12 267 ASP A N 1
ATOM 2139 C CA . ASP A 1 267 ? -5.523 -13.391 2.24 1 97.12 267 ASP A CA 1
ATOM 2140 C C . ASP A 1 267 ? -5.152 -12.281 3.227 1 97.12 267 ASP A C 1
ATOM 2142 O O . ASP A 1 267 ? -4.547 -12.547 4.266 1 97.12 267 ASP A O 1
ATOM 2146 N N . PRO A 1 268 ? -5.508 -11.062 2.918 1 94.31 268 PRO A N 1
ATOM 2147 C CA . PRO A 1 268 ? -5.137 -9.953 3.799 1 94.31 268 PRO A CA 1
ATOM 2148 C C . PRO A 1 268 ? -5.746 -10.07 5.191 1 94.31 268 PRO A C 1
ATOM 2150 O O . PRO A 1 268 ? -5.242 -9.469 6.145 1 94.31 268 PRO A O 1
ATOM 2153 N N . ASN A 1 269 ? -6.75 -10.844 5.367 1 93.81 269 ASN A N 1
ATOM 2154 C CA . ASN A 1 269 ? -7.414 -10.977 6.656 1 93.81 269 ASN A CA 1
ATOM 2155 C C . ASN A 1 269 ? -6.844 -12.141 7.465 1 93.81 269 ASN A C 1
ATOM 2157 O O . ASN A 1 269 ? -7.242 -12.359 8.609 1 93.81 269 ASN A O 1
ATOM 2161 N N . ARG A 1 270 ? -5.918 -12.867 6.883 1 97.44 270 ARG A N 1
ATOM 2162 C CA . ARG A 1 270 ? -5.328 -13.992 7.598 1 97.44 270 ARG A CA 1
ATOM 2163 C C . ARG A 1 270 ? -4.242 -13.523 8.562 1 97.44 270 ARG A C 1
ATOM 2165 O O . ARG A 1 270 ? -3.301 -12.836 8.164 1 97.44 270 ARG A O 1
ATOM 2172 N N . THR A 1 271 ? -4.391 -13.906 9.797 1 97.94 271 THR A N 1
ATOM 2173 C CA . THR A 1 271 ? -3.393 -13.586 10.805 1 97.94 271 THR A CA 1
ATOM 2174 C C . THR A 1 271 ? -2.262 -14.609 10.789 1 97.94 271 THR A C 1
ATOM 2176 O O . THR A 1 271 ? -2.395 -15.68 10.195 1 97.94 271 THR A O 1
ATOM 2179 N N . ASP A 1 272 ? -1.188 -14.25 11.484 1 98.62 272 ASP A N 1
ATOM 2180 C CA . ASP A 1 272 ? -0.069 -15.172 11.648 1 98.62 272 ASP A CA 1
ATOM 2181 C C . ASP A 1 272 ? -0.523 -16.469 12.305 1 98.62 272 ASP A C 1
ATOM 2183 O O . ASP A 1 272 ? -0.136 -17.562 11.875 1 98.62 272 ASP A O 1
ATOM 2187 N N . GLN A 1 273 ? -1.363 -16.328 13.258 1 98.62 273 GLN A N 1
ATOM 2188 C CA . GLN A 1 273 ? -1.858 -17.516 13.953 1 98.62 273 GLN A CA 1
ATOM 2189 C C . GLN A 1 273 ? -2.645 -18.406 13.016 1 98.62 273 GLN A C 1
ATOM 2191 O O . GLN A 1 273 ? -2.455 -19.625 13.008 1 98.62 273 GLN A O 1
ATOM 2196 N N . GLN A 1 274 ? -3.473 -17.812 12.219 1 98.56 274 GLN A N 1
ATOM 2197 C CA . GLN A 1 274 ? -4.281 -18.578 11.281 1 98.56 274 GLN A CA 1
ATOM 2198 C C . GLN A 1 274 ? -3.408 -19.281 10.242 1 98.56 274 GLN A C 1
ATOM 2200 O O . GLN A 1 274 ? -3.643 -20.438 9.898 1 98.56 274 GLN A O 1
ATOM 2205 N N . LEU A 1 275 ? -2.424 -18.578 9.766 1 98.69 275 LEU A N 1
ATOM 2206 C CA . LEU A 1 275 ? -1.536 -19.156 8.758 1 98.69 275 LEU A CA 1
ATOM 2207 C C . LEU A 1 275 ? -0.708 -20.297 9.344 1 98.69 275 LEU A C 1
ATOM 2209 O O . LEU A 1 275 ? -0.473 -21.297 8.672 1 98.69 275 LEU A O 1
ATOM 2213 N N . GLU A 1 276 ? -0.277 -20.109 10.594 1 98.56 276 GLU A N 1
ATOM 2214 C CA . GLU A 1 276 ? 0.454 -21.172 11.266 1 98.56 276 GLU A CA 1
ATOM 2215 C C . GLU A 1 276 ? -0.402 -22.438 11.406 1 98.56 276 GLU A C 1
ATOM 2217 O O . GLU A 1 276 ? 0.079 -23.547 11.172 1 98.56 276 GLU A O 1
ATOM 2222 N N . GLU A 1 277 ? -1.616 -22.203 11.781 1 98.69 277 GLU A N 1
ATOM 2223 C CA . GLU A 1 277 ? -2.545 -23.312 11.945 1 98.69 277 GLU A CA 1
ATOM 2224 C C . GLU A 1 277 ? -2.797 -24.016 10.609 1 98.69 277 GLU A C 1
ATOM 2226 O O . GLU A 1 277 ? -2.826 -25.25 10.547 1 98.69 277 GLU A O 1
ATOM 2231 N N . LEU A 1 278 ? -2.961 -23.266 9.578 1 98.69 278 LEU A N 1
ATOM 2232 C CA . LEU A 1 278 ? -3.205 -23.844 8.258 1 98.69 278 LEU A CA 1
ATOM 2233 C C . LEU A 1 278 ? -1.98 -24.594 7.754 1 98.69 278 LEU A C 1
ATOM 2235 O O . LEU A 1 278 ? -2.107 -25.672 7.164 1 98.69 278 LEU A O 1
ATOM 2239 N N . GLU A 1 279 ? -0.808 -24.016 7.945 1 98.44 279 GLU A N 1
ATOM 2240 C CA . GLU A 1 279 ? 0.415 -24.688 7.535 1 98.44 279 GLU A CA 1
ATOM 2241 C C . GLU A 1 279 ? 0.542 -26.047 8.219 1 98.44 279 GLU A C 1
ATOM 2243 O O . GLU A 1 279 ? 0.83 -27.062 7.566 1 98.44 279 GLU A O 1
ATOM 2248 N N . THR A 1 280 ? 0.313 -26.031 9.539 1 98.38 280 THR A N 1
ATOM 2249 C CA . THR A 1 280 ? 0.393 -27.266 10.312 1 98.38 280 THR A CA 1
ATOM 2250 C C . THR A 1 280 ? -0.621 -28.297 9.812 1 98.38 280 THR A C 1
ATOM 2252 O O . THR A 1 280 ? -0.288 -29.469 9.625 1 98.38 280 THR A O 1
ATOM 2255 N N . GLU A 1 281 ? -1.771 -27.797 9.594 1 98.25 281 GLU A N 1
ATOM 2256 C CA . GLU A 1 281 ? -2.855 -28.672 9.164 1 98.25 281 GLU A CA 1
ATOM 2257 C C . GLU A 1 281 ? -2.533 -29.328 7.82 1 98.25 281 GLU A C 1
ATOM 2259 O O . GLU A 1 281 ? -2.668 -30.547 7.668 1 98.25 281 GLU A O 1
ATOM 2264 N N . TYR A 1 282 ? -2.07 -28.594 6.871 1 98.25 282 TYR A N 1
ATOM 2265 C CA . TYR A 1 282 ? -1.88 -29.141 5.527 1 98.25 282 TYR A CA 1
ATOM 2266 C C . TYR A 1 282 ? -0.62 -29.984 5.461 1 98.25 282 TYR A C 1
ATOM 2268 O O . TYR A 1 282 ? -0.562 -30.953 4.703 1 98.25 282 TYR A O 1
ATOM 2276 N N . LYS A 1 283 ? 0.383 -29.688 6.246 1 98.12 283 LYS A N 1
ATOM 2277 C CA . LYS A 1 283 ? 1.534 -30.578 6.355 1 98.12 283 LYS A CA 1
ATOM 2278 C C . LYS A 1 283 ? 1.124 -31.938 6.898 1 98.12 283 LYS A C 1
ATOM 2280 O O . LYS A 1 283 ? 1.569 -32.969 6.395 1 98.12 283 LYS A O 1
ATOM 2285 N N . LYS A 1 284 ? 0.284 -31.891 7.891 1 98 284 LYS A N 1
ATOM 2286 C CA . LYS A 1 284 ? -0.209 -33.125 8.461 1 98 284 LYS A CA 1
ATOM 2287 C C . LYS A 1 284 ? -1.019 -33.938 7.438 1 98 284 LYS A C 1
ATOM 2289 O O . LYS A 1 284 ? -0.904 -35.156 7.363 1 98 284 LYS A O 1
ATOM 2294 N N . ARG A 1 285 ? -1.769 -33.219 6.695 1 96.81 285 ARG A N 1
ATOM 2295 C CA . ARG A 1 285 ? -2.666 -33.875 5.734 1 96.81 285 ARG A CA 1
ATOM 2296 C C . ARG A 1 285 ? -1.881 -34.594 4.652 1 96.81 285 ARG A C 1
ATOM 2298 O O . ARG A 1 285 ? -2.328 -35.625 4.137 1 96.81 285 ARG A O 1
ATOM 2305 N N . ILE A 1 286 ? -0.747 -34.031 4.328 1 97.19 286 ILE A N 1
ATOM 2306 C CA . ILE A 1 286 ? -0.041 -34.625 3.195 1 97.19 286 ILE A CA 1
ATOM 2307 C C . ILE A 1 286 ? 0.998 -35.625 3.699 1 97.19 286 ILE A C 1
ATOM 2309 O O . ILE A 1 286 ? 1.6 -36.375 2.908 1 97.19 286 ILE A O 1
ATOM 2313 N N . ALA A 1 287 ? 1.228 -35.625 4.98 1 95.75 287 ALA A N 1
ATOM 2314 C CA . ALA A 1 287 ? 2.236 -36.5 5.57 1 95.75 287 ALA A CA 1
ATOM 2315 C C . ALA A 1 287 ? 1.992 -37.969 5.188 1 95.75 287 ALA A C 1
ATOM 2317 O O . ALA A 1 287 ? 0.877 -38.469 5.332 1 95.75 287 ALA A O 1
ATOM 2318 N N . GLY A 1 288 ? 3.105 -38.594 4.641 1 95 288 GLY A N 1
ATOM 2319 C CA . GLY A 1 288 ? 3.02 -40 4.285 1 95 288 GLY A CA 1
ATOM 2320 C C . GLY A 1 288 ? 2.336 -40.25 2.951 1 95 288 GLY A C 1
ATOM 2321 O O . GLY A 1 288 ? 2.314 -41.375 2.449 1 95 288 GLY A O 1
ATOM 2322 N N . LYS A 1 289 ? 1.783 -39.188 2.391 1 95.44 289 LYS A N 1
ATOM 2323 C CA . LYS A 1 289 ? 1.024 -39.344 1.153 1 95.44 289 LYS A CA 1
ATOM 2324 C C . LYS A 1 289 ? 1.828 -38.875 -0.054 1 95.44 289 LYS A C 1
ATOM 2326 O O . LYS A 1 289 ? 1.553 -39.281 -1.187 1 95.44 289 LYS A O 1
ATOM 2331 N N . THR A 1 290 ? 2.725 -38.031 0.208 1 95.75 290 THR A N 1
ATOM 2332 C CA . THR A 1 290 ? 3.555 -37.469 -0.857 1 95.75 290 THR A CA 1
ATOM 2333 C C . THR A 1 290 ? 4.938 -37.094 -0.329 1 95.75 290 THR A C 1
ATOM 2335 O O . THR A 1 290 ? 5.113 -36.906 0.872 1 95.75 290 THR A O 1
ATOM 2338 N N . GLU A 1 291 ? 5.887 -37.094 -1.209 1 96.5 291 GLU A N 1
ATOM 2339 C CA . GLU A 1 291 ? 7.234 -36.656 -0.86 1 96.5 291 GLU A CA 1
ATOM 2340 C C . GLU A 1 291 ? 7.383 -35.156 -1.046 1 96.5 291 GLU A C 1
ATOM 2342 O O . GLU A 1 291 ? 8.414 -34.562 -0.69 1 96.5 291 GLU A O 1
ATOM 2347 N N . MET A 1 292 ? 6.375 -34.531 -1.61 1 98.06 292 MET A N 1
ATOM 2348 C CA . MET A 1 292 ? 6.371 -33.062 -1.829 1 98.06 292 MET A CA 1
ATOM 2349 C C . MET A 1 292 ? 6.473 -32.312 -0.506 1 98.06 292 MET A C 1
ATOM 2351 O O . MET A 1 292 ? 5.797 -32.688 0.464 1 98.06 292 MET A O 1
ATOM 2355 N N . GLN A 1 293 ? 7.367 -31.406 -0.501 1 98.12 293 GLN A N 1
ATOM 2356 C CA . GLN A 1 293 ? 7.445 -30.516 0.655 1 98.12 293 GLN A CA 1
ATOM 2357 C C . GLN A 1 293 ? 6.547 -29.297 0.473 1 98.12 293 GLN A C 1
ATOM 2359 O O . GLN A 1 293 ? 6.461 -28.734 -0.624 1 98.12 293 GLN A O 1
ATOM 2364 N N . ILE A 1 294 ? 5.82 -28.938 1.504 1 98.31 294 ILE A N 1
ATOM 2365 C CA . ILE A 1 294 ? 5.004 -27.734 1.434 1 98.31 294 ILE A CA 1
ATOM 2366 C C . ILE A 1 294 ? 5.461 -26.734 2.496 1 98.31 294 ILE A C 1
ATOM 2368 O O . ILE A 1 294 ? 5.84 -27.125 3.604 1 98.31 294 ILE A O 1
ATOM 2372 N N . MET A 1 295 ? 5.512 -25.547 2.191 1 97.94 295 MET A N 1
ATOM 2373 C CA . MET A 1 295 ? 5.836 -24.484 3.143 1 97.94 295 MET A CA 1
ATOM 2374 C C . MET A 1 295 ? 4.965 -23.25 2.904 1 97.94 295 MET A C 1
ATOM 2376 O O . MET A 1 295 ? 4.637 -22.922 1.762 1 97.94 295 MET A O 1
ATOM 2380 N N . MET A 1 296 ? 4.59 -22.641 3.965 1 98.62 296 MET A N 1
ATOM 2381 C CA . MET A 1 296 ? 3.879 -21.359 3.879 1 98.62 296 MET A CA 1
ATOM 2382 C C . MET A 1 296 ? 4.844 -20.219 3.592 1 98.62 296 MET A C 1
ATOM 2384 O O . MET A 1 296 ? 5.887 -20.094 4.242 1 98.62 296 MET A O 1
ATOM 2388 N N . ALA A 1 297 ? 4.488 -19.422 2.576 1 98.81 297 ALA A N 1
ATOM 2389 C CA . ALA A 1 297 ? 5.332 -18.281 2.248 1 98.81 297 ALA A CA 1
ATOM 2390 C C . ALA A 1 297 ? 5.48 -17.344 3.445 1 98.81 297 ALA A C 1
ATOM 2392 O O . ALA A 1 297 ? 4.512 -17.094 4.164 1 98.81 297 ALA A O 1
ATOM 2393 N N . ARG A 1 298 ? 6.582 -16.875 3.693 1 98.44 298 ARG A N 1
ATOM 2394 C CA . ARG A 1 298 ? 6.867 -15.852 4.695 1 98.44 298 ARG A CA 1
ATOM 2395 C C . ARG A 1 298 ? 7.988 -14.93 4.234 1 98.44 298 ARG A C 1
ATOM 2397 O O . ARG A 1 298 ? 8.938 -15.375 3.578 1 98.44 298 ARG A O 1
ATOM 2404 N N . GLU A 1 299 ? 7.887 -13.703 4.566 1 98.56 299 GLU A N 1
ATOM 2405 C CA . GLU A 1 299 ? 8.922 -12.742 4.184 1 98.56 299 GLU A CA 1
ATOM 2406 C C . GLU A 1 299 ? 10.281 -13.141 4.746 1 98.56 299 GLU A C 1
ATOM 2408 O O . GLU A 1 299 ? 10.391 -13.469 5.93 1 98.56 299 GLU A O 1
ATOM 2413 N N . GLY A 1 300 ? 11.273 -13.195 3.893 1 97.88 300 GLY A N 1
ATOM 2414 C CA . GLY A 1 300 ? 12.617 -13.578 4.289 1 97.88 300 GLY A CA 1
ATOM 2415 C C . GLY A 1 300 ? 12.953 -15.023 3.961 1 97.88 300 GLY A C 1
ATOM 2416 O O . GLY A 1 300 ? 14.117 -15.414 3.945 1 97.88 300 GLY A O 1
ATOM 2417 N N . LEU A 1 301 ? 11.93 -15.844 3.701 1 98.19 301 LEU A N 1
ATOM 2418 C CA . LEU A 1 301 ? 12.141 -17.234 3.352 1 98.19 301 LEU A CA 1
ATOM 2419 C C . LEU A 1 301 ? 12.945 -17.375 2.064 1 98.19 301 LEU A C 1
ATOM 2421 O O . LEU A 1 301 ? 12.648 -16.703 1.072 1 98.19 301 LEU A O 1
ATOM 2425 N N . VAL A 1 302 ? 14.023 -18.141 2.084 1 98.56 302 VAL A N 1
ATOM 2426 C CA . VAL A 1 302 ? 14.828 -18.453 0.911 1 98.56 302 VAL A CA 1
ATOM 2427 C C . VAL A 1 302 ? 14.719 -19.938 0.58 1 98.56 302 VAL A C 1
ATOM 2429 O O . VAL A 1 302 ? 14.922 -20.781 1.449 1 98.56 302 VAL A O 1
ATOM 2432 N N . ILE A 1 303 ? 14.383 -20.219 -0.639 1 98.56 303 ILE A N 1
ATOM 2433 C CA . ILE A 1 303 ? 14.234 -21.594 -1.101 1 98.56 303 ILE A CA 1
ATOM 2434 C C . ILE A 1 303 ? 15.18 -21.844 -2.271 1 98.56 303 ILE A C 1
ATOM 2436 O O . ILE A 1 303 ? 15.211 -21.078 -3.234 1 98.56 303 ILE A O 1
ATOM 2440 N N . SER A 1 304 ? 15.945 -22.875 -2.195 1 98.31 304 SER A N 1
ATOM 2441 C CA . SER A 1 304 ? 16.812 -23.297 -3.287 1 98.31 304 SER A CA 1
ATOM 2442 C C . SER A 1 304 ? 16.172 -24.375 -4.141 1 98.31 304 SER A C 1
ATOM 2444 O O . SER A 1 304 ? 15.516 -25.281 -3.613 1 98.31 304 SER A O 1
ATOM 2446 N N . ALA A 1 305 ? 16.266 -24.25 -5.398 1 97.94 305 ALA A N 1
ATOM 2447 C CA . ALA A 1 305 ? 15.773 -25.281 -6.309 1 97.94 305 ALA A CA 1
ATOM 2448 C C . ALA A 1 305 ? 16.75 -26.453 -6.406 1 97.94 305 ALA A C 1
ATOM 2450 O O . ALA A 1 305 ? 17.953 -26.266 -6.207 1 97.94 305 ALA A O 1
ATOM 2451 N N . MET B 1 1 ? -18.75 14.289 22.844 1 93.19 1 MET B N 1
ATOM 2452 C CA . MET B 1 1 ? -17.359 13.844 22.812 1 93.19 1 MET B CA 1
ATOM 2453 C C . MET B 1 1 ? -16.719 14.148 21.453 1 93.19 1 MET B C 1
ATOM 2455 O O . MET B 1 1 ? -17.359 13.969 20.406 1 93.19 1 MET B O 1
ATOM 2459 N N . PHE B 1 2 ? -15.578 14.742 21.5 1 98.62 2 PHE B N 1
ATOM 2460 C CA . PHE B 1 2 ? -14.82 15.117 20.312 1 98.62 2 PHE B CA 1
ATOM 2461 C C . PHE B 1 2 ? -13.414 14.539 20.359 1 98.62 2 PHE B C 1
ATOM 2463 O O . PHE B 1 2 ? -12.609 14.922 21.203 1 98.62 2 PHE B O 1
ATOM 2470 N N . SER B 1 3 ? -13.18 13.469 19.438 1 98.81 3 SER B N 1
ATOM 2471 C CA . SER B 1 3 ? -11.922 12.734 19.547 1 98.81 3 SER B CA 1
ATOM 2472 C C . SER B 1 3 ? -11.383 12.336 18.188 1 98.81 3 SER B C 1
ATOM 2474 O O . SER B 1 3 ? -12.109 12.398 17.188 1 98.81 3 SER B O 1
ATOM 2476 N N . VAL B 1 4 ? -10.117 12.047 18.141 1 98.88 4 VAL B N 1
ATOM 2477 C CA . VAL B 1 4 ? -9.469 11.547 16.938 1 98.88 4 VAL B CA 1
ATOM 2478 C C . VAL B 1 4 ? -8.727 10.242 17.25 1 98.88 4 VAL B C 1
ATOM 2480 O O . VAL B 1 4 ? -8.094 10.117 18.297 1 98.88 4 VAL B O 1
ATOM 2483 N N . ARG B 1 5 ? -8.93 9.297 16.406 1 98.81 5 ARG B N 1
ATOM 2484 C CA . ARG B 1 5 ? -8.211 8.031 16.453 1 98.81 5 ARG B CA 1
ATOM 2485 C C . ARG B 1 5 ? -7.305 7.855 15.242 1 98.81 5 ARG B C 1
ATOM 2487 O O . ARG B 1 5 ? -7.711 8.148 14.117 1 98.81 5 ARG B O 1
ATOM 2494 N N . ILE B 1 6 ? -6.113 7.32 15.453 1 98.88 6 ILE B N 1
ATOM 2495 C CA . ILE B 1 6 ? -5.148 7.129 14.375 1 98.88 6 ILE B CA 1
ATOM 2496 C C . ILE B 1 6 ? -5.207 5.688 13.883 1 98.88 6 ILE B C 1
ATOM 2498 O O . ILE B 1 6 ? -4.996 4.75 14.656 1 98.88 6 ILE B O 1
ATOM 2502 N N . TRP B 1 7 ? -5.461 5.523 12.578 1 98.81 7 TRP B N 1
ATOM 2503 C CA . TRP B 1 7 ? -5.5 4.191 11.984 1 98.81 7 TRP B CA 1
ATOM 2504 C C . TRP B 1 7 ? -4.301 3.967 11.07 1 98.81 7 TRP B C 1
ATOM 2506 O O . TRP B 1 7 ? -3.98 2.828 10.727 1 98.81 7 TRP B O 1
ATOM 2516 N N . GLY B 1 8 ? -3.699 4.98 10.672 1 98.75 8 GLY B N 1
ATOM 2517 C CA . GLY B 1 8 ? -2.479 5.008 9.883 1 98.75 8 GLY B CA 1
ATOM 2518 C C . GLY B 1 8 ? -1.692 6.293 10.039 1 98.75 8 GLY B C 1
ATOM 2519 O O . GLY B 1 8 ? -2.27 7.383 10.055 1 98.75 8 GLY B O 1
ATOM 2520 N N . ASP B 1 9 ? -0.393 6.168 10.141 1 98.62 9 ASP B N 1
ATOM 2521 C CA . ASP B 1 9 ? 0.365 7.348 10.547 1 98.62 9 ASP B CA 1
ATOM 2522 C C . ASP B 1 9 ? 1.649 7.484 9.734 1 98.62 9 ASP B C 1
ATOM 2524 O O . ASP B 1 9 ? 2.486 8.344 10.023 1 98.62 9 ASP B O 1
ATOM 2528 N N . ARG B 1 10 ? 1.821 6.637 8.703 1 97 10 ARG B N 1
ATOM 2529 C CA . ARG B 1 10 ? 3.061 6.66 7.938 1 97 10 ARG B CA 1
ATOM 2530 C C . ARG B 1 10 ? 2.865 7.379 6.605 1 97 10 ARG B C 1
ATOM 2532 O O . ARG B 1 10 ? 1.763 7.383 6.051 1 97 10 ARG B O 1
ATOM 2539 N N . GLY B 1 11 ? 3.865 8.023 6.156 1 93.06 11 GLY B N 1
ATOM 2540 C CA . GLY B 1 11 ? 4.125 8.359 4.766 1 93.06 11 GLY B CA 1
ATOM 2541 C C . GLY B 1 11 ? 5.395 7.734 4.227 1 93.06 11 GLY B C 1
ATOM 2542 O O . GLY B 1 11 ? 6.277 7.352 4.992 1 93.06 11 GLY B O 1
ATOM 2543 N N . SER B 1 12 ? 5.461 7.473 2.951 1 91.12 12 SER B N 1
ATOM 2544 C CA . SER B 1 12 ? 4.574 7.621 1.801 1 91.12 12 SER B CA 1
ATOM 2545 C C . SER B 1 12 ? 4.148 6.266 1.253 1 91.12 12 SER B C 1
ATOM 2547 O O . SER B 1 12 ? 3.551 6.184 0.178 1 91.12 12 SER B O 1
ATOM 2549 N N . ILE B 1 13 ? 4.551 5.102 1.947 1 94.81 13 ILE B N 1
ATOM 2550 C CA . ILE B 1 13 ? 4.18 3.729 1.623 1 94.81 13 ILE B CA 1
ATOM 2551 C C . ILE B 1 13 ? 3.91 2.949 2.908 1 94.81 13 ILE B C 1
ATOM 2553 O O . ILE B 1 13 ? 4.48 3.254 3.957 1 94.81 13 ILE B O 1
ATOM 2557 N N . PRO B 1 14 ? 3.014 1.973 2.854 1 97.62 14 PRO B N 1
ATOM 2558 C CA . PRO B 1 14 ? 2.875 1.12 4.035 1 97.62 14 PRO B CA 1
ATOM 2559 C C . PRO B 1 14 ? 4.152 0.346 4.359 1 97.62 14 PRO B C 1
ATOM 2561 O O . PRO B 1 14 ? 4.879 -0.058 3.447 1 97.62 14 PRO B O 1
ATOM 2564 N N . CYS B 1 15 ? 4.379 0.132 5.609 1 96.25 15 CYS B N 1
ATOM 2565 C CA . CYS B 1 15 ? 5.637 -0.456 6.055 1 96.25 15 CYS B CA 1
ATOM 2566 C C . CYS B 1 15 ? 5.387 -1.646 6.973 1 96.25 15 CYS B C 1
ATOM 2568 O O . CYS B 1 15 ? 5.711 -1.597 8.164 1 96.25 15 CYS B O 1
ATOM 2570 N N . PRO B 1 16 ? 4.91 -2.705 6.395 1 97.06 16 PRO B N 1
ATOM 2571 C CA . PRO B 1 16 ? 4.801 -3.896 7.238 1 97.06 16 PRO B CA 1
ATOM 2572 C C . PRO B 1 16 ? 6.16 -4.449 7.66 1 97.06 16 PRO B C 1
ATOM 2574 O O . PRO B 1 16 ? 7.113 -4.422 6.875 1 97.06 16 PRO B O 1
ATOM 2577 N N . GLY B 1 17 ? 6.281 -4.98 8.836 1 96.31 17 GLY B N 1
ATOM 2578 C CA . GLY B 1 17 ? 7.5 -5.613 9.312 1 96.31 17 GLY B CA 1
ATOM 2579 C C . GLY B 1 17 ? 7.656 -5.559 10.82 1 96.31 17 GLY B C 1
ATOM 2580 O O . GLY B 1 17 ? 6.906 -4.859 11.5 1 96.31 17 GLY B O 1
ATOM 2581 N N . PRO B 1 18 ? 8.609 -6.203 11.328 1 96.69 18 PRO B N 1
ATOM 2582 C CA . PRO B 1 18 ? 8.781 -6.285 12.781 1 96.69 18 PRO B CA 1
ATOM 2583 C C . PRO B 1 18 ? 9.219 -4.957 13.398 1 96.69 18 PRO B C 1
ATOM 2585 O O . PRO B 1 18 ? 9 -4.727 14.594 1 96.69 18 PRO B O 1
ATOM 2588 N N . ALA B 1 19 ? 9.742 -4.074 12.586 1 97.19 19 ALA B N 1
ATOM 2589 C CA . ALA B 1 19 ? 10.312 -2.838 13.117 1 97.19 19 ALA B CA 1
ATOM 2590 C C . ALA B 1 19 ? 9.281 -1.712 13.094 1 97.19 19 ALA B C 1
ATOM 2592 O O . ALA B 1 19 ? 9.594 -0.567 13.43 1 97.19 19 ALA B O 1
ATOM 2593 N N . THR B 1 20 ? 8.07 -1.984 12.695 1 98.06 20 THR B N 1
ATOM 2594 C CA . THR B 1 20 ? 7.078 -0.924 12.539 1 98.06 20 THR B CA 1
ATOM 2595 C C . THR B 1 20 ? 5.727 -1.357 13.109 1 98.06 20 THR B C 1
ATOM 2597 O O . THR B 1 20 ? 4.684 -1.068 12.523 1 98.06 20 THR B O 1
ATOM 2600 N N . VAL B 1 21 ? 5.766 -2.055 14.234 1 97.75 21 VAL B N 1
ATOM 2601 C CA . VAL B 1 21 ? 4.555 -2.615 14.828 1 97.75 21 VAL B CA 1
ATOM 2602 C C . VAL B 1 21 ? 4.027 -1.677 15.914 1 97.75 21 VAL B C 1
ATOM 2604 O O . VAL B 1 21 ? 2.834 -1.366 15.945 1 97.75 21 VAL B O 1
ATOM 2607 N N . LYS B 1 22 ? 4.938 -1.165 16.75 1 97.44 22 LYS B N 1
ATOM 2608 C CA . LYS B 1 22 ? 4.57 -0.375 17.922 1 97.44 22 LYS B CA 1
ATOM 2609 C C . LYS B 1 22 ? 3.875 0.92 17.516 1 97.44 22 LYS B C 1
ATOM 2611 O O . LYS B 1 22 ? 2.816 1.257 18.062 1 97.44 22 LYS B O 1
ATOM 2616 N N . PHE B 1 23 ? 4.363 1.626 16.547 1 98.5 23 PHE B N 1
ATOM 2617 C CA . PHE B 1 23 ? 3.797 2.904 16.141 1 98.5 23 PHE B CA 1
ATOM 2618 C C . PHE B 1 23 ? 2.865 2.727 14.953 1 98.5 23 PHE B C 1
ATOM 2620 O O . PHE B 1 23 ? 1.979 3.553 14.719 1 98.5 23 PHE B O 1
ATOM 2627 N N . GLY B 1 24 ? 3.137 1.657 14.227 1 97.94 24 GLY B N 1
ATOM 2628 C CA . GLY B 1 24 ? 2.262 1.372 13.102 1 97.94 24 GLY B CA 1
ATOM 2629 C C . GLY B 1 24 ? 2.967 1.461 11.766 1 97.94 24 GLY B C 1
ATOM 2630 O O . GLY B 1 24 ? 4.012 2.107 11.648 1 97.94 24 GLY B O 1
ATOM 2631 N N . GLY B 1 25 ? 2.369 0.802 10.781 1 98.12 25 GLY B N 1
ATOM 2632 C CA . GLY B 1 25 ? 2.957 0.76 9.453 1 98.12 25 GLY B CA 1
ATOM 2633 C C . GLY B 1 25 ? 1.991 1.182 8.359 1 98.12 25 GLY B C 1
ATOM 2634 O O . GLY B 1 25 ? 2.371 1.277 7.191 1 98.12 25 GLY B O 1
ATOM 2635 N N . ASN B 1 26 ? 0.747 1.452 8.656 1 98.69 26 ASN B N 1
ATOM 2636 C CA . ASN B 1 26 ? -0.232 1.882 7.668 1 98.69 26 ASN B CA 1
ATOM 2637 C C . ASN B 1 26 ? -0.065 3.357 7.316 1 98.69 26 ASN B C 1
ATOM 2639 O O . ASN B 1 26 ? 0.422 4.141 8.133 1 98.69 26 ASN B O 1
ATOM 2643 N N . THR B 1 27 ? -0.49 3.686 6.125 1 98.44 27 THR B N 1
ATOM 2644 C CA . THR B 1 27 ? -0.424 5.086 5.723 1 98.44 27 THR B CA 1
ATOM 2645 C C . THR B 1 27 ? -1.662 5.844 6.191 1 98.44 27 THR B C 1
ATOM 2647 O O . THR B 1 27 ? -2.594 5.246 6.73 1 98.44 27 THR B O 1
ATOM 2650 N N . SER B 1 28 ? -1.732 7.074 5.945 1 98.5 28 SER B N 1
ATOM 2651 C CA . SER B 1 28 ? -2.525 8.109 6.605 1 98.5 28 SER B CA 1
ATOM 2652 C C . SER B 1 28 ? -4.012 7.773 6.57 1 98.5 28 SER B C 1
ATOM 2654 O O . SER B 1 28 ? -4.582 7.566 5.496 1 98.5 28 SER B O 1
ATOM 2656 N N . CYS B 1 29 ? -4.598 7.688 7.75 1 98.88 29 CYS B N 1
ATOM 2657 C CA . CYS B 1 29 ? -6.035 7.543 7.949 1 98.88 29 CYS B CA 1
ATOM 2658 C C . CYS B 1 29 ? -6.426 7.898 9.383 1 98.88 29 CYS B C 1
ATOM 2660 O O . CYS B 1 29 ? -5.938 7.281 10.328 1 98.88 29 CYS B O 1
ATOM 2662 N N . LEU B 1 30 ? -7.273 8.875 9.562 1 98.94 30 LEU B N 1
ATOM 2663 C CA . LEU B 1 30 ? -7.766 9.297 10.867 1 98.94 30 LEU B CA 1
ATOM 2664 C C . LEU B 1 30 ? -9.281 9.141 10.961 1 98.94 30 LEU B C 1
ATOM 2666 O O . LEU B 1 30 ? -9.992 9.359 9.977 1 98.94 30 LEU B O 1
ATOM 2670 N N . GLU B 1 31 ? -9.703 8.758 12.086 1 98.88 31 GLU B N 1
ATOM 2671 C CA . GLU B 1 31 ? -11.117 8.766 12.461 1 98.88 31 GLU B CA 1
ATOM 2672 C C . GLU B 1 31 ? -11.414 9.867 13.477 1 98.88 31 GLU B C 1
ATOM 2674 O O . GLU B 1 31 ? -10.844 9.875 14.57 1 98.88 31 GLU B O 1
ATOM 2679 N N . ILE B 1 32 ? -12.219 10.812 13.141 1 98.88 32 ILE B N 1
ATOM 2680 C CA . ILE B 1 32 ? -12.672 11.844 14.078 1 98.88 32 ILE B CA 1
ATOM 2681 C C . ILE B 1 32 ? -14.133 11.602 14.438 1 98.88 32 ILE B C 1
ATOM 2683 O O . ILE B 1 32 ? -14.969 11.383 13.562 1 98.88 32 ILE B O 1
ATOM 2687 N N . ARG B 1 33 ? -14.406 11.617 15.68 1 98.56 33 ARG B N 1
ATOM 2688 C CA . ARG B 1 33 ? -15.766 11.461 16.188 1 98.56 33 ARG B CA 1
ATOM 2689 C C . ARG B 1 33 ? -16.234 12.734 16.875 1 98.56 33 ARG B C 1
ATOM 2691 O O . ARG B 1 33 ? -15.539 13.273 17.75 1 98.56 33 ARG B O 1
ATOM 2698 N N . ALA B 1 34 ? -17.25 13.289 16.453 1 98.38 34 ALA B N 1
ATOM 2699 C CA . ALA B 1 34 ? -18.047 14.281 17.188 1 98.38 34 ALA B CA 1
ATOM 2700 C C . ALA B 1 34 ? -19.375 13.688 17.641 1 98.38 34 ALA B C 1
ATOM 2702 O O . ALA B 1 34 ? -20.375 13.75 16.906 1 98.38 34 ALA B O 1
ATOM 2703 N N . ASP B 1 35 ? -19.359 13.164 18.812 1 96.62 35 ASP B N 1
ATOM 2704 C CA . ASP B 1 35 ? -20.453 12.312 19.297 1 96.62 35 ASP B CA 1
ATOM 2705 C C . ASP B 1 35 ? -20.703 11.156 18.328 1 96.62 35 ASP B C 1
ATOM 2707 O O . ASP B 1 35 ? -19.812 10.359 18.062 1 96.62 35 ASP B O 1
ATOM 2711 N N . ASP B 1 36 ? -21.844 11.125 17.625 1 93.44 36 ASP B N 1
ATOM 2712 C CA . ASP B 1 36 ? -22.188 9.984 16.781 1 93.44 36 ASP B CA 1
ATOM 2713 C C . ASP B 1 36 ? -21.734 10.227 15.344 1 93.44 36 ASP B C 1
ATOM 2715 O O . ASP B 1 36 ? -21.812 9.32 14.508 1 93.44 36 ASP B O 1
ATOM 2719 N N . ARG B 1 37 ? -21.203 11.406 15.07 1 96.62 37 ARG B N 1
ATOM 2720 C CA . ARG B 1 37 ? -20.781 11.734 13.711 1 96.62 37 ARG B CA 1
ATOM 2721 C C . ARG B 1 37 ? -19.406 11.148 13.398 1 96.62 37 ARG B C 1
ATOM 2723 O O . ARG B 1 37 ? -18.516 11.18 14.242 1 96.62 37 ARG B O 1
ATOM 2730 N N . LEU B 1 38 ? -19.344 10.57 12.211 1 98.19 38 LEU B N 1
ATOM 2731 C CA . LEU B 1 38 ? -18.094 9.961 11.773 1 98.19 38 LEU B CA 1
ATOM 2732 C C . LEU B 1 38 ? -17.438 10.797 10.68 1 98.19 38 LEU B C 1
ATOM 2734 O O . LEU B 1 38 ? -18.031 11.023 9.625 1 98.19 38 LEU B O 1
ATOM 2738 N N . ILE B 1 39 ? -16.234 11.266 10.922 1 98.81 39 ILE B N 1
ATOM 2739 C CA . ILE B 1 39 ? -15.383 11.93 9.945 1 98.81 39 ILE B CA 1
ATOM 2740 C C . ILE B 1 39 ? -14.109 11.109 9.727 1 98.81 39 ILE B C 1
ATOM 2742 O O . ILE B 1 39 ? -13.516 10.609 10.688 1 98.81 39 ILE B O 1
ATOM 2746 N N . ILE B 1 40 ? -13.789 10.938 8.508 1 98.94 40 ILE B N 1
ATOM 2747 C CA . ILE B 1 40 ? -12.547 10.258 8.156 1 98.94 40 ILE B CA 1
ATOM 2748 C C . ILE B 1 40 ? -11.641 11.211 7.387 1 98.94 40 ILE B C 1
ATOM 2750 O O . ILE B 1 40 ? -12.094 11.938 6.504 1 98.94 40 ILE B O 1
ATOM 2754 N N . VAL B 1 41 ? -10.375 11.305 7.785 1 98.94 41 VAL B N 1
ATOM 2755 C CA . VAL B 1 41 ? -9.414 12.117 7.047 1 98.94 41 VAL B CA 1
ATOM 2756 C C . VAL B 1 41 ? -8.398 11.219 6.355 1 98.94 41 VAL B C 1
ATOM 2758 O O . VAL B 1 41 ? -7.648 10.492 7.016 1 98.94 41 VAL B O 1
ATOM 2761 N N . ASP B 1 42 ? -8.359 11.25 5.039 1 98.88 42 ASP B N 1
ATOM 2762 C CA . ASP B 1 42 ? -7.504 10.469 4.145 1 98.88 42 ASP B CA 1
ATOM 2763 C C . ASP B 1 42 ? -7.914 9 4.137 1 98.88 42 ASP B C 1
ATOM 2765 O O . ASP B 1 42 ? -8.586 8.531 5.059 1 98.88 42 ASP B O 1
ATOM 2769 N N . LEU B 1 43 ? -7.531 8.367 3.059 1 98.5 43 LEU B N 1
ATOM 2770 C CA . LEU B 1 43 ? -7.898 6.984 2.783 1 98.5 43 LEU B CA 1
ATOM 2771 C C . LEU B 1 43 ? -6.664 6.148 2.455 1 98.5 43 LEU B C 1
ATOM 2773 O O . LEU B 1 43 ? -6.691 5.328 1.536 1 98.5 43 LEU B O 1
ATOM 2777 N N . GLY B 1 44 ? -5.535 6.406 3.197 1 98.12 44 GLY B N 1
ATOM 2778 C CA . GLY B 1 44 ? -4.41 5.492 3.08 1 98.12 44 GLY B CA 1
ATOM 2779 C C . GLY B 1 44 ? -4.734 4.082 3.531 1 98.12 44 GLY B C 1
ATOM 2780 O O . GLY B 1 44 ? -5.898 3.748 3.756 1 98.12 44 GLY B O 1
ATOM 2781 N N . THR B 1 45 ? -3.723 3.234 3.75 1 98.19 45 THR B N 1
ATOM 2782 C CA . THR B 1 45 ? -3.965 1.822 4.023 1 98.19 45 THR B CA 1
ATOM 2783 C C . THR B 1 45 ? -4.562 1.635 5.414 1 98.19 45 THR B C 1
ATOM 2785 O O . THR B 1 45 ? -5.125 0.58 5.715 1 98.19 45 THR B O 1
ATOM 2788 N N . GLY B 1 46 ? -4.516 2.633 6.258 1 98.5 46 GLY B N 1
ATOM 2789 C CA . GLY B 1 46 ? -5.16 2.57 7.559 1 98.5 46 GLY B CA 1
ATOM 2790 C C . GLY B 1 46 ? -6.668 2.43 7.473 1 98.5 46 GLY B C 1
ATOM 2791 O O . GLY B 1 46 ? -7.316 2.051 8.445 1 98.5 46 GLY B O 1
ATOM 2792 N N . VAL B 1 47 ? -7.227 2.729 6.312 1 98.38 47 VAL B N 1
ATOM 2793 C CA . VAL B 1 47 ? -8.68 2.721 6.168 1 98.38 47 VAL B CA 1
ATOM 2794 C C . VAL B 1 47 ? -9.188 1.28 6.148 1 98.38 47 VAL B C 1
ATOM 2796 O O . VAL B 1 47 ? -10.359 1.026 6.434 1 98.38 47 VAL B O 1
ATOM 2799 N N . LYS B 1 48 ? -8.32 0.325 5.789 1 97.12 48 LYS B N 1
ATOM 2800 C CA . LYS B 1 48 ? -8.727 -1.077 5.781 1 97.12 48 LYS B CA 1
ATOM 2801 C C . LYS B 1 48 ? -9.086 -1.553 7.184 1 97.12 48 LYS B C 1
ATOM 2803 O O . LYS B 1 48 ? -10.219 -1.988 7.426 1 97.12 48 LYS B O 1
ATOM 2808 N N . PRO B 1 49 ? -8.141 -1.431 8.18 1 97.5 49 PRO B N 1
ATOM 2809 C CA . PRO B 1 49 ? -8.547 -1.819 9.531 1 97.5 49 PRO B CA 1
ATOM 2810 C C . PRO B 1 49 ? -9.672 -0.942 10.078 1 97.5 49 PRO B C 1
ATOM 2812 O O . PRO B 1 49 ? -10.5 -1.414 10.859 1 97.5 49 PRO B O 1
ATOM 2815 N N . LEU B 1 50 ? -9.758 0.355 9.703 1 98.5 50 LEU B N 1
ATOM 2816 C CA . LEU B 1 50 ? -10.898 1.181 10.094 1 98.5 50 LEU B CA 1
ATOM 2817 C C . LEU B 1 50 ? -12.203 0.587 9.578 1 98.5 50 LEU B C 1
ATOM 2819 O O . LEU B 1 50 ? -13.164 0.442 10.336 1 98.5 50 LEU B O 1
ATOM 2823 N N . GLY B 1 51 ? -12.203 0.283 8.266 1 97.88 51 GLY B N 1
ATOM 2824 C CA . GLY B 1 51 ? -13.398 -0.308 7.68 1 97.88 51 GLY B CA 1
ATOM 2825 C C . GLY B 1 51 ? -13.844 -1.575 8.383 1 97.88 51 GLY B C 1
ATOM 2826 O O . GLY B 1 51 ? -15.031 -1.755 8.656 1 97.88 51 GLY B O 1
ATOM 2827 N N . ASP B 1 52 ? -12.883 -2.43 8.68 1 96.25 52 ASP B N 1
ATOM 2828 C CA . ASP B 1 52 ? -13.188 -3.658 9.406 1 96.25 52 ASP B CA 1
ATOM 2829 C C . ASP B 1 52 ? -13.797 -3.354 10.766 1 96.25 52 ASP B C 1
ATOM 2831 O O . ASP B 1 52 ? -14.773 -3.992 11.172 1 96.25 52 ASP B O 1
ATOM 2835 N N . TRP B 1 53 ? -13.219 -2.432 11.438 1 97.69 53 TRP B N 1
ATOM 2836 C CA . TRP B 1 53 ? -13.703 -2.049 12.758 1 97.69 53 TRP B CA 1
ATOM 2837 C C . TRP B 1 53 ? -15.125 -1.494 12.68 1 97.69 53 TRP B C 1
ATOM 2839 O O . TRP B 1 53 ? -15.984 -1.853 13.484 1 97.69 53 TRP B O 1
ATOM 2849 N N . LEU B 1 54 ? -15.375 -0.608 11.688 1 98.25 54 LEU B N 1
ATOM 2850 C CA . LEU B 1 54 ? -16.688 -0.008 11.5 1 98.25 54 LEU B CA 1
ATOM 2851 C C . LEU B 1 54 ? -17.75 -1.08 11.258 1 98.25 54 LEU B C 1
ATOM 2853 O O . LEU B 1 54 ? -18.844 -1.013 11.812 1 98.25 54 LEU B O 1
ATOM 2857 N N . MET B 1 55 ? -17.422 -2.055 10.43 1 96.44 55 MET B N 1
ATOM 2858 C CA . MET B 1 55 ? -18.344 -3.139 10.133 1 96.44 55 MET B CA 1
ATOM 2859 C C . MET B 1 55 ? -18.656 -3.963 11.375 1 96.44 55 MET B C 1
ATOM 2861 O O . MET B 1 55 ? -19.781 -4.391 11.586 1 96.44 55 MET B O 1
ATOM 2865 N N . ALA B 1 56 ? -17.641 -4.129 12.211 1 96.25 56 ALA B N 1
ATOM 2866 C CA . ALA B 1 56 ? -17.797 -4.969 13.398 1 96.25 56 ALA B CA 1
ATOM 2867 C C . ALA B 1 56 ? -18.516 -4.219 14.516 1 96.25 56 ALA B C 1
ATOM 2869 O O . ALA B 1 56 ? -19.188 -4.832 15.352 1 96.25 56 ALA B O 1
ATOM 2870 N N . ASN B 1 57 ? -18.391 -2.891 14.523 1 95.56 57 ASN B N 1
ATOM 2871 C CA . ASN B 1 57 ? -18.828 -2.156 15.703 1 95.56 57 ASN B CA 1
ATOM 2872 C C . ASN B 1 57 ? -19.953 -1.182 15.375 1 95.56 57 ASN B C 1
ATOM 2874 O O . ASN B 1 57 ? -20.938 -1.082 16.125 1 95.56 57 ASN B O 1
ATOM 2878 N N . ASP B 1 58 ? -19.875 -0.504 14.234 1 94.81 58 ASP B N 1
ATOM 2879 C CA . ASP B 1 58 ? -20.828 0.563 13.93 1 94.81 58 ASP B CA 1
ATOM 2880 C C . ASP B 1 58 ? -21.969 0.051 13.055 1 94.81 58 ASP B C 1
ATOM 2882 O O . ASP B 1 58 ? -23.094 0.528 13.164 1 94.81 58 ASP B O 1
ATOM 2886 N N . PHE B 1 59 ? -21.703 -0.904 12.312 1 93.5 59 PHE B N 1
ATOM 2887 C CA . PHE B 1 59 ? -22.656 -1.368 11.312 1 93.5 59 PHE B CA 1
ATOM 2888 C C . PHE B 1 59 ? -23.906 -1.939 11.977 1 93.5 59 PHE B C 1
ATOM 2890 O O . PHE B 1 59 ? -24.984 -1.911 11.391 1 93.5 59 PHE B O 1
ATOM 2897 N N . LYS B 1 60 ? -23.781 -2.494 13.125 1 92 60 LYS B N 1
ATOM 2898 C CA . LYS B 1 60 ? -24.906 -3.047 13.859 1 92 60 LYS B CA 1
ATOM 2899 C C . LYS B 1 60 ? -25.969 -1.978 14.133 1 92 60 LYS B C 1
ATOM 2901 O O . LYS B 1 60 ? -27.141 -2.289 14.289 1 92 60 LYS B O 1
ATOM 2906 N N . LYS B 1 61 ? -25.547 -0.71 14.148 1 93.31 61 LYS B N 1
ATOM 2907 C CA . LYS B 1 61 ? -26.453 0.403 14.422 1 93.31 61 LYS B CA 1
ATOM 2908 C C . LYS B 1 61 ? -27.078 0.937 13.141 1 93.31 61 LYS B C 1
ATOM 2910 O O . LYS B 1 61 ? -27.984 1.769 13.18 1 93.31 61 LYS B O 1
ATOM 2915 N N . GLY B 1 62 ? -26.625 0.446 11.992 1 92.5 62 GLY B N 1
ATOM 2916 C CA . GLY B 1 62 ? -27.062 0.904 10.688 1 92.5 62 GLY B CA 1
ATOM 2917 C C . GLY B 1 62 ? -25.938 1.072 9.688 1 92.5 62 GLY B C 1
ATOM 2918 O O . GLY B 1 62 ? -24.766 0.905 10.039 1 92.5 62 GLY B O 1
ATOM 2919 N N . PRO B 1 63 ? -26.312 1.417 8.477 1 93.44 63 PRO B N 1
ATOM 2920 C CA . PRO B 1 63 ? -25.281 1.6 7.461 1 93.44 63 PRO B CA 1
ATOM 2921 C C . PRO B 1 63 ? -24.312 2.732 7.797 1 93.44 63 PRO B C 1
ATOM 2923 O O . PRO B 1 63 ? -24.703 3.693 8.469 1 93.44 63 PRO B O 1
ATOM 2926 N N . ILE B 1 64 ? -23.125 2.641 7.324 1 97.12 64 ILE B N 1
ATOM 2927 C CA . ILE B 1 64 ? -22.094 3.629 7.605 1 97.12 64 ILE B CA 1
ATOM 2928 C C . ILE B 1 64 ? -22.422 4.941 6.895 1 97.12 64 ILE B C 1
ATOM 2930 O O . ILE B 1 64 ? -22.812 4.938 5.723 1 97.12 64 ILE B O 1
ATOM 2934 N N . ASN B 1 65 ? -22.406 6.012 7.621 1 97.69 65 ASN B N 1
ATOM 2935 C CA . ASN B 1 65 ? -22.562 7.379 7.145 1 97.69 65 ASN B CA 1
ATOM 2936 C C . ASN B 1 65 ? -21.406 8.266 7.578 1 97.69 65 ASN B C 1
ATOM 2938 O O . ASN B 1 65 ? -21.234 8.547 8.766 1 97.69 65 ASN B O 1
ATOM 2942 N N . ALA B 1 66 ? -20.594 8.703 6.582 1 98.19 66 ALA B N 1
ATOM 2943 C CA . ALA B 1 66 ? -19.375 9.383 6.977 1 98.19 66 ALA B CA 1
ATOM 2944 C C . ALA B 1 66 ? -19.062 10.539 6.027 1 98.19 66 ALA B C 1
ATOM 2946 O O . ALA B 1 66 ? -19.344 10.461 4.832 1 98.19 66 ALA B O 1
ATOM 2947 N N . ASP B 1 67 ? -18.547 11.625 6.57 1 98.69 67 ASP B N 1
ATOM 2948 C CA . ASP B 1 67 ? -17.844 12.641 5.801 1 98.69 67 ASP B CA 1
ATOM 2949 C C . ASP B 1 67 ? -16.359 12.328 5.707 1 98.69 67 ASP B C 1
ATOM 2951 O O . ASP B 1 67 ? -15.703 12.102 6.727 1 98.69 67 ASP B O 1
ATOM 2955 N N . ILE B 1 68 ? -15.859 12.273 4.5 1 98.88 68 ILE B N 1
ATOM 2956 C CA . ILE B 1 68 ? -14.461 11.93 4.27 1 98.88 68 ILE B CA 1
ATOM 2957 C C . ILE B 1 68 ? -13.727 13.133 3.678 1 98.88 68 ILE B C 1
ATOM 2959 O O . ILE B 1 68 ? -14.156 13.703 2.672 1 98.88 68 ILE B O 1
ATOM 2963 N N . PHE B 1 69 ? -12.68 13.555 4.312 1 98.94 69 PHE B N 1
ATOM 2964 C CA . PHE B 1 69 ? -11.875 14.672 3.852 1 98.94 69 PHE B CA 1
ATOM 2965 C C . PHE B 1 69 ? -10.492 14.203 3.408 1 98.94 69 PHE B C 1
ATOM 2967 O O . PHE B 1 69 ? -9.703 13.719 4.223 1 98.94 69 PHE B O 1
ATOM 2974 N N . ILE B 1 70 ? -10.188 14.367 2.119 1 98.75 70 ILE B N 1
ATOM 2975 C CA . ILE B 1 70 ? -8.891 14.016 1.542 1 98.75 70 ILE B CA 1
ATOM 2976 C C . ILE B 1 70 ? -7.961 15.227 1.584 1 98.75 70 ILE B C 1
ATOM 2978 O O . ILE B 1 70 ? -8.305 16.297 1.077 1 98.75 70 ILE B O 1
ATOM 2982 N N . THR B 1 71 ? -6.82 15.039 2.188 1 98.56 71 THR B N 1
ATOM 2983 C CA . THR B 1 71 ? -5.879 16.156 2.254 1 98.56 71 THR B CA 1
ATOM 2984 C C . THR B 1 71 ? -5.316 16.469 0.872 1 98.56 71 THR B C 1
ATOM 2986 O O . THR B 1 71 ? -5.262 17.625 0.47 1 98.56 71 THR B O 1
ATOM 2989 N N . HIS B 1 72 ? -4.883 15.477 0.201 1 97.19 72 HIS B N 1
ATOM 2990 C CA . HIS B 1 72 ? -4.445 15.555 -1.188 1 97.19 72 HIS B CA 1
ATOM 2991 C C . HIS B 1 72 ? -4.41 14.172 -1.834 1 97.19 72 HIS B C 1
ATOM 2993 O O . HIS B 1 72 ? -4.723 13.172 -1.187 1 97.19 72 HIS B O 1
ATOM 2999 N N . THR B 1 73 ? -3.99 14.055 -3.096 1 95.5 73 THR B N 1
ATOM 3000 C CA . THR B 1 73 ? -4.324 12.852 -3.85 1 95.5 73 THR B CA 1
ATOM 3001 C C . THR B 1 73 ? -3.096 11.969 -4.02 1 95.5 73 THR B C 1
ATOM 3003 O O . THR B 1 73 ? -3.105 11.031 -4.828 1 95.5 73 THR B O 1
ATOM 3006 N N . HIS B 1 74 ? -1.983 12.242 -3.293 1 95.5 74 HIS B N 1
ATOM 3007 C CA . HIS B 1 74 ? -0.882 11.281 -3.311 1 95.5 74 HIS B CA 1
ATOM 3008 C C . HIS B 1 74 ? -1.34 9.906 -2.834 1 95.5 74 HIS B C 1
ATOM 3010 O O . HIS B 1 74 ? -2.244 9.805 -2.002 1 95.5 74 HIS B O 1
ATOM 3016 N N . TRP B 1 75 ? -0.684 8.93 -3.236 1 95.06 75 TRP B N 1
ATOM 3017 C CA . TRP B 1 75 ? -1.092 7.539 -3.047 1 95.06 75 TRP B CA 1
ATOM 3018 C C . TRP B 1 75 ? -1.247 7.215 -1.564 1 95.06 75 TRP B C 1
ATOM 3020 O O . TRP B 1 75 ? -2.229 6.59 -1.158 1 95.06 75 TRP B O 1
ATOM 3030 N N . ASP B 1 76 ? -0.29 7.617 -0.764 1 96.38 76 ASP B N 1
ATOM 3031 C CA . ASP B 1 76 ? -0.294 7.211 0.638 1 96.38 76 ASP B CA 1
ATOM 3032 C C . ASP B 1 76 ? -1.479 7.82 1.383 1 96.38 76 ASP B C 1
ATOM 3034 O O . ASP B 1 76 ? -1.751 7.461 2.529 1 96.38 76 ASP B O 1
ATOM 3038 N N . HIS B 1 77 ? -2.281 8.609 0.71 1 97.94 77 HIS B N 1
ATOM 3039 C CA . HIS B 1 77 ? -3.455 9.219 1.328 1 97.94 77 HIS B CA 1
ATOM 3040 C C . HIS B 1 77 ? -4.742 8.648 0.738 1 97.94 77 HIS B C 1
ATOM 3042 O O . HIS B 1 77 ? -5.836 8.945 1.229 1 97.94 77 HIS B O 1
ATOM 3048 N N . ILE B 1 78 ? -4.637 7.793 -0.35 1 97.12 78 ILE B N 1
ATOM 3049 C CA . ILE B 1 78 ? -5.887 7.371 -0.975 1 97.12 78 ILE B CA 1
ATOM 3050 C C . ILE B 1 78 ? -5.82 5.883 -1.308 1 97.12 78 ILE B C 1
ATOM 3052 O O . ILE B 1 78 ? -6.836 5.27 -1.645 1 97.12 78 ILE B O 1
ATOM 3056 N N . MET B 1 79 ? -4.715 5.227 -1.172 1 95.94 79 MET B N 1
ATOM 3057 C CA . MET B 1 79 ? -4.473 3.916 -1.77 1 95.94 79 MET B CA 1
ATOM 3058 C C . MET B 1 79 ? -5.285 2.836 -1.063 1 95.94 79 MET B C 1
ATOM 3060 O O . MET B 1 79 ? -5.391 1.712 -1.555 1 95.94 79 MET B O 1
ATOM 3064 N N . GLY B 1 80 ? -5.816 3.107 0.084 1 96.75 80 GLY B N 1
ATOM 3065 C CA . GLY B 1 80 ? -6.598 2.119 0.805 1 96.75 80 GLY B CA 1
ATOM 3066 C C . GLY B 1 80 ? -8.047 2.059 0.352 1 96.75 80 GLY B C 1
ATOM 3067 O O . GLY B 1 80 ? -8.781 1.138 0.719 1 96.75 80 GLY B O 1
ATOM 3068 N N . PHE B 1 81 ? -8.477 2.918 -0.565 1 95.62 81 PHE B N 1
ATOM 3069 C CA . PHE B 1 81 ? -9.883 3.131 -0.906 1 95.62 81 PHE B CA 1
ATOM 3070 C C . PHE B 1 81 ? -10.516 1.846 -1.427 1 95.62 81 PHE B C 1
ATOM 3072 O O . PHE B 1 81 ? -11.594 1.451 -0.978 1 95.62 81 PHE B O 1
ATOM 3079 N N . PRO B 1 82 ? -9.836 1.082 -2.309 1 92.75 82 PRO B N 1
ATOM 3080 C CA . PRO B 1 82 ? -10.469 -0.126 -2.848 1 92.75 82 PRO B CA 1
ATOM 3081 C C . PRO B 1 82 ? -10.742 -1.178 -1.776 1 92.75 82 PRO B C 1
ATOM 3083 O O . PRO B 1 82 ? -11.562 -2.076 -1.982 1 92.75 82 PRO B O 1
ATOM 3086 N N . MET B 1 83 ? -10.086 -1.035 -0.673 1 92.81 83 MET B N 1
ATOM 3087 C CA . MET B 1 83 ? -10.219 -2.07 0.347 1 92.81 83 MET B CA 1
ATOM 3088 C C . MET B 1 83 ? -11.008 -1.557 1.545 1 92.81 83 MET B C 1
ATOM 3090 O O . MET B 1 83 ? -11 -2.172 2.613 1 92.81 83 MET B O 1
ATOM 3094 N N . PHE B 1 84 ? -11.602 -0.381 1.335 1 95.69 84 PHE B N 1
ATOM 3095 C CA . PHE B 1 84 ? -12.508 0.157 2.344 1 95.69 84 PHE B CA 1
ATOM 3096 C C . PHE B 1 84 ? -13.859 -0.557 2.299 1 95.69 84 PHE B C 1
ATOM 3098 O O . PHE B 1 84 ? -14.719 -0.215 1.487 1 95.69 84 PHE B O 1
ATOM 3105 N N . THR B 1 85 ? -14.117 -1.505 3.166 1 93.31 85 THR B N 1
ATOM 3106 C CA . THR B 1 85 ? -15.219 -2.463 3.109 1 93.31 85 THR B CA 1
ATOM 3107 C C . THR B 1 85 ? -16.562 -1.744 2.984 1 93.31 85 THR B C 1
ATOM 3109 O O . THR B 1 85 ?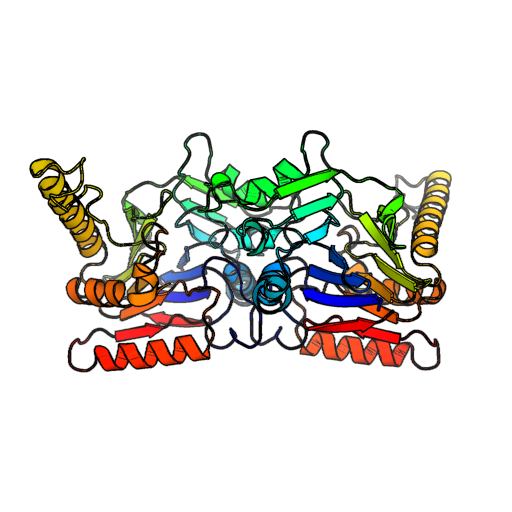 -17.438 -2.178 2.234 1 93.31 85 THR B O 1
ATOM 3112 N N . PRO B 1 86 ? -16.75 -0.605 3.611 1 95.19 86 PRO B N 1
ATOM 3113 C CA . PRO B 1 86 ? -1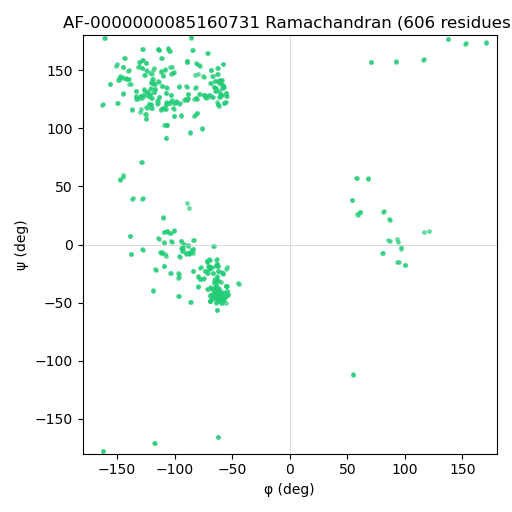8.062 0.054 3.584 1 95.19 86 PRO B CA 1
ATOM 3114 C C . PRO B 1 86 ? -18.5 0.452 2.176 1 95.19 86 PRO B C 1
ATOM 3116 O O . PRO B 1 86 ? -19.688 0.576 1.904 1 95.19 86 PRO B O 1
ATOM 3119 N N . ILE B 1 87 ? -17.547 0.613 1.261 1 93.88 87 ILE B N 1
ATOM 3120 C CA . ILE B 1 87 ? -17.938 1.074 -0.067 1 93.88 87 ILE B CA 1
ATOM 3121 C C . ILE B 1 87 ? -18.719 -0.024 -0.786 1 93.88 87 ILE B C 1
ATOM 3123 O O . ILE B 1 87 ? -19.359 0.229 -1.807 1 93.88 87 ILE B O 1
ATOM 3127 N N . PHE B 1 88 ? -18.688 -1.237 -0.257 1 90.62 88 PHE B N 1
ATOM 3128 C CA . PHE B 1 88 ? -19.359 -2.363 -0.888 1 90.62 88 PHE B CA 1
ATOM 3129 C C . PHE B 1 88 ? -20.672 -2.682 -0.169 1 90.62 88 PHE B C 1
ATOM 3131 O O . PHE B 1 88 ? -21.328 -3.67 -0.487 1 90.62 88 PHE B O 1
ATOM 3138 N N . ILE B 1 89 ? -21.031 -1.958 0.811 1 92.25 89 ILE B N 1
ATOM 3139 C CA . ILE B 1 89 ? -22.203 -2.256 1.644 1 92.25 89 ILE B CA 1
ATOM 3140 C C . ILE B 1 89 ? -23.359 -1.355 1.243 1 92.25 89 ILE B C 1
ATOM 3142 O O . ILE B 1 89 ? -23.266 -0.128 1.318 1 92.25 89 ILE B O 1
ATOM 3146 N N . PRO B 1 90 ? -24.516 -1.997 0.885 1 91.69 90 PRO B N 1
ATOM 3147 C CA . PRO B 1 90 ? -25.688 -1.195 0.533 1 91.69 90 PRO B CA 1
ATOM 3148 C C . PRO B 1 90 ? -26.141 -0.292 1.675 1 91.69 90 PRO B C 1
ATOM 3150 O O . PRO B 1 90 ? -26.109 -0.694 2.84 1 91.69 90 PRO B O 1
ATOM 3153 N N . GLY B 1 91 ? -26.531 0.884 1.328 1 94.19 91 GLY B N 1
ATOM 3154 C CA . GLY B 1 91 ? -27.031 1.818 2.318 1 94.19 91 GLY B CA 1
ATOM 3155 C C . GLY B 1 91 ? -25.969 2.75 2.863 1 94.19 91 GLY B C 1
ATOM 3156 O O . GLY B 1 91 ? -26.281 3.773 3.475 1 94.19 91 GLY B O 1
ATOM 3157 N N . THR B 1 92 ? -24.703 2.389 2.619 1 96.56 92 THR B N 1
ATOM 3158 C CA . THR B 1 92 ? -23.594 3.252 3.033 1 96.56 92 THR B CA 1
ATOM 3159 C C . THR B 1 92 ? -23.641 4.578 2.283 1 96.56 92 THR B C 1
ATOM 3161 O O . THR B 1 92 ? -23.891 4.609 1.077 1 96.56 92 THR B O 1
ATOM 3164 N N . LYS B 1 93 ? -23.469 5.68 3.016 1 97.56 93 LYS B N 1
ATOM 3165 C CA . LYS B 1 93 ? -23.406 7.023 2.449 1 97.56 93 LYS B CA 1
ATOM 3166 C C . LYS B 1 93 ? -22.078 7.695 2.771 1 97.56 93 LYS B C 1
ATOM 3168 O O . LYS B 1 93 ? -21.75 7.906 3.941 1 97.56 93 LYS B O 1
ATOM 3173 N N . LEU B 1 94 ? -21.375 8.047 1.756 1 97.88 94 LEU B N 1
ATOM 3174 C CA . LEU B 1 94 ? -20.062 8.664 1.906 1 97.88 94 LEU B CA 1
ATOM 3175 C C . LEU B 1 94 ? -19.984 9.977 1.131 1 97.88 94 LEU B C 1
ATOM 3177 O O . LEU B 1 94 ? -20.391 10.039 -0.034 1 97.88 94 LEU B O 1
ATOM 3181 N N . ARG B 1 95 ? -19.578 11.031 1.777 1 98.44 95 ARG B N 1
ATOM 3182 C CA . ARG B 1 95 ? -19.266 12.312 1.144 1 98.44 95 ARG B CA 1
ATOM 3183 C C . ARG B 1 95 ? -17.766 12.562 1.128 1 98.44 95 ARG B C 1
ATOM 3185 O O . ARG B 1 95 ? -17.172 12.922 2.152 1 98.44 95 ARG B O 1
ATOM 3192 N N . ILE B 1 96 ? -17.172 12.359 -0.011 1 98.44 96 ILE B N 1
ATOM 3193 C CA . ILE B 1 96 ? -15.727 12.508 -0.153 1 98.44 96 ILE B CA 1
ATOM 3194 C C . ILE B 1 96 ? -15.398 13.906 -0.666 1 98.44 96 ILE B C 1
ATOM 3196 O O . ILE B 1 96 ? -15.844 14.297 -1.747 1 98.44 96 ILE B O 1
ATOM 3200 N N . ARG B 1 97 ? -14.586 14.617 0.156 1 98.56 97 ARG B N 1
ATOM 3201 C CA . ARG B 1 97 ? -14.227 15.992 -0.165 1 98.56 97 ARG B CA 1
ATOM 3202 C C . ARG B 1 97 ? -12.711 16.172 -0.165 1 98.56 97 ARG B C 1
ATOM 3204 O O . ARG B 1 97 ? -12.008 15.555 0.639 1 98.56 97 ARG B O 1
ATOM 3211 N N . GLY B 1 98 ? -12.172 17 -1.01 1 98 98 GLY B N 1
ATOM 3212 C CA . GLY B 1 98 ? -10.742 17.281 -1.021 1 98 98 GLY B CA 1
ATOM 3213 C C . GLY B 1 98 ? -10.297 18.094 -2.219 1 98 98 GLY B C 1
ATOM 3214 O O . GLY B 1 98 ? -11.117 18.453 -3.076 1 98 98 GLY B O 1
ATOM 3215 N N . PRO B 1 99 ? -9.086 18.484 -2.232 1 97.25 99 PRO B N 1
ATOM 3216 C CA . PRO B 1 99 ? -8.555 19.281 -3.334 1 97.25 99 PRO B CA 1
ATOM 3217 C C . PRO B 1 99 ? -8.172 18.438 -4.551 1 97.25 99 PRO B C 1
ATOM 3219 O O . PRO B 1 99 ? -7.996 17.234 -4.434 1 97.25 99 PRO B O 1
ATOM 3222 N N . VAL B 1 100 ? -8.18 19.094 -5.707 1 94.5 100 VAL B N 1
ATOM 3223 C CA . VAL B 1 100 ? -7.641 18.531 -6.941 1 94.5 100 VAL B CA 1
ATOM 3224 C C . VAL B 1 100 ? -6.664 19.516 -7.578 1 94.5 100 VAL B C 1
ATOM 3226 O O . VAL B 1 100 ? -6.996 20.688 -7.781 1 94.5 100 VAL B O 1
ATOM 3229 N N . SER B 1 101 ? -5.508 19.062 -7.836 1 89.56 101 SER B N 1
ATOM 3230 C CA . SER B 1 101 ? -4.445 19.938 -8.32 1 89.56 101 SER B CA 1
ATOM 3231 C C . SER B 1 101 ? -4.602 20.219 -9.812 1 89.56 101 SER B C 1
ATOM 3233 O O . SER B 1 101 ? -4.258 21.312 -10.281 1 89.56 101 SER B O 1
ATOM 3235 N N . TYR B 1 102 ? -5.039 19.25 -10.539 1 81.12 102 TYR B N 1
ATOM 3236 C CA . TYR B 1 102 ? -5.148 19.438 -11.984 1 81.12 102 TYR B CA 1
ATOM 3237 C C . TYR B 1 102 ? -6.605 19.562 -12.406 1 81.12 102 TYR B C 1
ATOM 3239 O O . TYR B 1 102 ? -7.402 18.641 -12.234 1 81.12 102 TYR B O 1
ATOM 3247 N N . GLU B 1 103 ? -6.895 20.594 -13.008 1 68.56 103 GLU B N 1
ATOM 3248 C CA . GLU B 1 103 ? -8.266 21.031 -13.242 1 68.56 103 GLU B CA 1
ATOM 3249 C C . GLU B 1 103 ? -9 20.078 -14.188 1 68.56 103 GLU B C 1
ATOM 3251 O O . GLU B 1 103 ? -10.219 19.938 -14.109 1 68.56 103 GLU B O 1
ATOM 3256 N N . ASP B 1 104 ? -8.281 19.438 -14.922 1 83.44 104 ASP B N 1
ATOM 3257 C CA . ASP B 1 104 ? -8.938 18.578 -15.914 1 83.44 104 ASP B CA 1
ATOM 3258 C C . ASP B 1 104 ? -9.336 17.234 -15.305 1 83.44 104 ASP B C 1
ATOM 3260 O O . ASP B 1 104 ? -10.008 16.438 -15.953 1 83.44 104 ASP B O 1
ATOM 3264 N N . GLU B 1 105 ? -9.094 17.172 -14.078 1 87 105 GLU B N 1
ATOM 3265 C CA . GLU B 1 105 ? -9.445 15.93 -13.391 1 87 105 GLU B CA 1
ATOM 3266 C C . GLU B 1 105 ? -10.422 16.203 -12.25 1 87 105 GLU B C 1
ATOM 3268 O O . GLU B 1 105 ? -10.445 17.297 -11.688 1 87 105 GLU B O 1
ATOM 3273 N N . THR B 1 106 ? -11.281 15.234 -12.008 1 92.88 106 THR B N 1
ATOM 3274 C CA . THR B 1 106 ? -12.188 15.336 -10.875 1 92.88 106 THR B CA 1
ATOM 3275 C C . THR B 1 106 ? -11.727 14.438 -9.727 1 92.88 106 THR B C 1
ATOM 3277 O O . THR B 1 106 ? -10.992 13.477 -9.945 1 92.88 106 THR B O 1
ATOM 3280 N N . LEU B 1 107 ? -12.125 14.883 -8.562 1 94.5 107 LEU B N 1
ATOM 3281 C CA . LEU B 1 107 ? -11.82 14.055 -7.41 1 94.5 107 LEU B CA 1
ATOM 3282 C C . LEU B 1 107 ? -12.352 12.633 -7.602 1 94.5 107 LEU B C 1
ATOM 3284 O O . LEU B 1 107 ? -11.672 11.664 -7.27 1 94.5 107 LEU B O 1
ATOM 3288 N N . GLU B 1 108 ? -13.539 12.508 -8.164 1 93.5 108 GLU B N 1
ATOM 3289 C CA . GLU B 1 108 ? -14.172 11.227 -8.445 1 93.5 108 GLU B CA 1
ATOM 3290 C C . GLU B 1 108 ? -13.32 10.383 -9.383 1 93.5 108 GLU B C 1
ATOM 3292 O O . GLU B 1 108 ? -13.102 9.195 -9.133 1 93.5 108 GLU B O 1
ATOM 3297 N N . SER B 1 109 ? -12.82 11.008 -10.391 1 91.56 109 SER B N 1
ATOM 3298 C CA . SER B 1 109 ? -12.016 10.266 -11.359 1 91.56 109 SER B CA 1
ATOM 3299 C C . SER B 1 109 ? -10.688 9.82 -10.75 1 91.56 109 SER B C 1
ATOM 3301 O O . SER B 1 109 ? -10.211 8.719 -11.039 1 91.56 109 SER B O 1
ATOM 3303 N N . ILE B 1 110 ? -10.109 10.648 -9.914 1 91.81 110 ILE B N 1
ATOM 3304 C CA . ILE B 1 110 ? -8.812 10.352 -9.305 1 91.81 110 ILE B CA 1
ATOM 3305 C C . ILE B 1 110 ? -8.961 9.195 -8.32 1 91.81 110 ILE B C 1
ATOM 3307 O O . ILE B 1 110 ? -8.227 8.211 -8.406 1 91.81 110 ILE B O 1
ATOM 3311 N N . ILE B 1 111 ? -9.938 9.281 -7.469 1 91.62 111 ILE B N 1
ATOM 3312 C CA . ILE B 1 111 ? -10.164 8.258 -6.461 1 91.62 111 ILE B CA 1
ATOM 3313 C C . ILE B 1 111 ? -10.703 6.992 -7.125 1 91.62 111 ILE B C 1
ATOM 3315 O O . ILE B 1 111 ? -10.281 5.879 -6.797 1 91.62 111 ILE B O 1
ATOM 3319 N N . GLY B 1 112 ? -11.562 7.164 -8.109 1 87.19 112 GLY B N 1
ATOM 3320 C CA . GLY B 1 112 ? -12.211 6.059 -8.805 1 87.19 112 GLY B CA 1
ATOM 3321 C C . GLY B 1 112 ? -11.258 5.277 -9.695 1 87.19 112 GLY B C 1
ATOM 3322 O O . GLY B 1 112 ? -11.5 4.105 -9.992 1 87.19 112 GLY B O 1
ATOM 3323 N N . ALA B 1 113 ? -10.195 5.934 -10.125 1 84.56 113 ALA B N 1
ATOM 3324 C CA . ALA B 1 113 ? -9.227 5.285 -11.008 1 84.56 113 ALA B CA 1
ATOM 3325 C C . ALA B 1 113 ? -8.656 4.027 -10.352 1 84.56 113 ALA B C 1
ATOM 3327 O O . ALA B 1 113 ? -8.297 3.072 -11.039 1 84.56 113 ALA B O 1
ATOM 3328 N N . GLN B 1 114 ? -8.688 4.023 -9.086 1 87.06 114 GLN B N 1
ATOM 3329 C CA . GLN B 1 114 ? -8.133 2.898 -8.336 1 87.06 114 GLN B CA 1
ATOM 3330 C C . GLN B 1 114 ? -8.992 1.649 -8.5 1 87.06 114 GLN B C 1
ATOM 3332 O O . GLN B 1 114 ? -8.523 0.532 -8.273 1 87.06 114 GLN B O 1
ATOM 3337 N N . LEU B 1 115 ? -10.211 1.857 -8.867 1 83 115 LEU B N 1
ATOM 3338 C CA . LEU B 1 115 ? -11.148 0.75 -8.992 1 83 115 LEU B CA 1
ATOM 3339 C C . LEU B 1 115 ? -11.305 0.334 -10.453 1 83 115 LEU B C 1
ATOM 3341 O O . LEU B 1 115 ? -12.188 -0.462 -10.789 1 83 115 LEU B O 1
ATOM 3345 N N . SER B 1 116 ? -10.406 0.843 -11.289 1 81.62 116 SER B N 1
ATOM 3346 C CA . SER B 1 116 ? -10.43 0.391 -12.68 1 81.62 116 SER B CA 1
ATOM 3347 C C . SER B 1 116 ? -10.008 -1.07 -12.789 1 81.62 116 SER B C 1
ATOM 3349 O O . SER B 1 116 ? -9.164 -1.538 -12.023 1 81.62 116 SER B O 1
ATOM 3351 N N . TYR B 1 117 ? -10.547 -1.718 -13.773 1 78.56 117 TYR B N 1
ATOM 3352 C CA . TYR B 1 117 ? -10.414 -3.162 -13.922 1 78.56 117 TYR B CA 1
ATOM 3353 C C . TYR B 1 117 ? -8.961 -3.561 -14.133 1 78.56 117 TYR B C 1
ATOM 3355 O O . TYR B 1 117 ? -8.547 -4.652 -13.734 1 78.56 117 TYR B O 1
ATOM 3363 N N . ARG B 1 118 ? -8.203 -2.697 -14.672 1 77.12 118 ARG B N 1
ATOM 3364 C CA . ARG B 1 118 ? -6.789 -2.986 -14.906 1 77.12 118 ARG B CA 1
ATOM 3365 C C . ARG B 1 118 ? -6.016 -3.039 -13.594 1 77.12 118 ARG B C 1
ATOM 3367 O O . ARG B 1 118 ? -4.91 -3.582 -13.539 1 77.12 118 ARG B O 1
ATOM 3374 N N . TYR B 1 119 ? -6.621 -2.438 -12.539 1 82.19 119 TYR B N 1
ATOM 3375 C CA . TYR B 1 119 ? -5.902 -2.316 -11.273 1 82.19 119 TYR B CA 1
ATOM 3376 C C . TYR B 1 119 ? -6.609 -3.094 -10.164 1 82.19 119 TYR B C 1
ATOM 3378 O O . TYR B 1 119 ? -6.004 -3.404 -9.141 1 82.19 119 TYR B O 1
ATOM 3386 N N . TRP B 1 120 ? -7.895 -3.33 -10.406 1 78.38 120 TRP B N 1
ATOM 3387 C CA . TRP B 1 120 ? -8.719 -3.867 -9.328 1 78.38 120 TRP B CA 1
ATOM 3388 C C . TRP B 1 120 ? -9.82 -4.762 -9.883 1 78.38 120 TRP B C 1
ATOM 3390 O O . TRP B 1 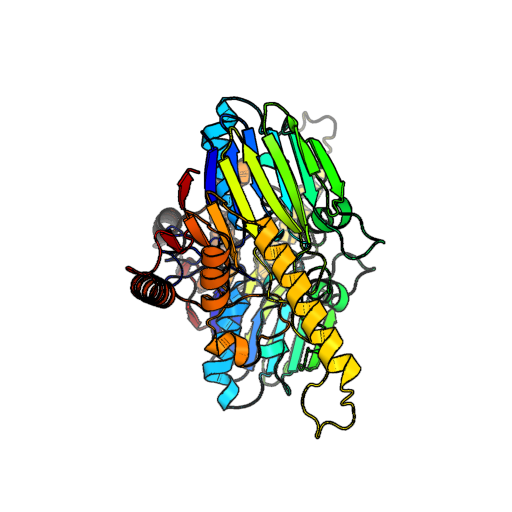120 ? -10.453 -4.43 -10.898 1 78.38 120 TRP B O 1
ATOM 3400 N N . PRO B 1 121 ? -10.109 -5.84 -9.195 1 71.44 121 PRO B N 1
ATOM 3401 C CA . PRO B 1 121 ? -10.977 -6.848 -9.805 1 71.44 121 PRO B CA 1
ATOM 3402 C C . PRO B 1 121 ? -12.461 -6.523 -9.641 1 71.44 121 PRO B C 1
ATOM 3404 O O . PRO B 1 121 ? -13.305 -7.105 -10.328 1 71.44 121 PRO B O 1
ATOM 3407 N N . VAL B 1 122 ? -12.742 -5.754 -8.68 1 67.25 122 VAL B N 1
ATOM 3408 C CA . VAL B 1 122 ? -14.156 -5.504 -8.414 1 67.25 122 VAL B CA 1
ATOM 3409 C C . VAL B 1 122 ? -14.625 -4.301 -9.234 1 67.25 122 VAL B C 1
ATOM 3411 O O . VAL B 1 122 ? -13.977 -3.252 -9.234 1 67.25 122 VAL B O 1
ATOM 3414 N N . ARG B 1 123 ? -15.695 -4.574 -10 1 58.38 123 ARG B N 1
ATOM 3415 C CA . ARG B 1 123 ? -16.25 -3.502 -10.828 1 58.38 123 ARG B CA 1
ATOM 3416 C C . ARG B 1 123 ? -17.031 -2.51 -9.977 1 58.38 123 ARG B C 1
ATOM 3418 O O . ARG B 1 123 ? -17.547 -2.863 -8.906 1 58.38 123 ARG B O 1
ATOM 3425 N N . GLN B 1 124 ? -16.922 -1.238 -10.43 1 56.66 124 GLN B N 1
ATOM 3426 C CA . GLN B 1 124 ? -17.672 -0.149 -9.797 1 56.66 124 GLN B CA 1
ATOM 3427 C C . GLN B 1 124 ? -19.125 -0.545 -9.539 1 56.66 124 GLN B C 1
ATOM 3429 O O . GLN B 1 124 ? -19.703 -0.154 -8.531 1 56.66 124 GLN B O 1
ATOM 3434 N N . SER B 1 125 ? -19.594 -1.379 -10.492 1 55.5 125 SER B N 1
ATOM 3435 C CA . SER B 1 125 ? -20.984 -1.789 -10.367 1 55.5 125 SER B CA 1
ATOM 3436 C C . SER B 1 125 ? -21.203 -2.602 -9.094 1 55.5 125 SER B C 1
ATOM 3438 O O . SER B 1 125 ? -22.344 -2.752 -8.641 1 55.5 125 SER B O 1
ATOM 3440 N N . GLU B 1 126 ? -20.094 -2.959 -8.586 1 66.12 126 GLU B N 1
ATOM 3441 C CA . GLU B 1 126 ? -20.203 -3.732 -7.352 1 66.12 126 GLU B CA 1
ATOM 3442 C C . GLU B 1 126 ? -20.141 -2.826 -6.125 1 66.12 126 GLU B C 1
ATOM 3444 O O . GLU B 1 126 ? -20.328 -3.287 -5 1 66.12 126 GLU B O 1
ATOM 3449 N N . LEU B 1 127 ? -19.875 -1.543 -6.523 1 76.5 127 LEU B N 1
ATOM 3450 C CA . LEU B 1 127 ? -20 -0.595 -5.422 1 76.5 127 LEU B CA 1
ATOM 3451 C C . LEU B 1 127 ? -21.453 -0.385 -5.047 1 76.5 127 LEU B C 1
ATOM 3453 O O . LEU B 1 127 ? -22.297 -0.13 -5.918 1 76.5 127 LEU B O 1
ATOM 3457 N N . ALA B 1 128 ? -21.719 -0.584 -3.734 1 84.75 128 ALA B N 1
ATOM 3458 C CA . ALA B 1 128 ? -23.094 -0.523 -3.262 1 84.75 128 ALA B CA 1
ATOM 3459 C C . ALA B 1 128 ? -23.344 0.752 -2.463 1 84.75 128 ALA B C 1
ATOM 3461 O O . ALA B 1 128 ? -24.5 1.129 -2.227 1 84.75 128 ALA B O 1
ATOM 3462 N N . ALA B 1 129 ? -22.234 1.452 -2.168 1 91.75 129 ALA B N 1
ATOM 3463 C CA . ALA B 1 129 ? -22.344 2.666 -1.364 1 91.75 129 ALA B CA 1
ATOM 3464 C C . ALA B 1 129 ? -22.797 3.85 -2.221 1 91.75 129 ALA B C 1
ATOM 3466 O O . ALA B 1 129 ? -22.516 3.889 -3.424 1 91.75 129 ALA B O 1
ATOM 3467 N N . ASP B 1 130 ? -23.562 4.75 -1.636 1 95 130 ASP B N 1
ATOM 3468 C CA . ASP B 1 130 ? -23.844 6.055 -2.229 1 95 130 ASP B CA 1
ATOM 3469 C C . ASP B 1 130 ? -22.703 7.035 -1.933 1 95 130 ASP B C 1
ATOM 3471 O O . ASP B 1 130 ? -22.547 7.484 -0.795 1 95 130 ASP B O 1
ATOM 3475 N N . ILE B 1 131 ? -21.984 7.383 -2.967 1 96 131 ILE B N 1
ATOM 3476 C CA . ILE B 1 131 ? -20.812 8.227 -2.773 1 96 131 ILE B CA 1
ATOM 3477 C C . ILE B 1 131 ? -20.969 9.531 -3.549 1 96 131 ILE B C 1
ATOM 3479 O O . ILE B 1 131 ? -21.297 9.516 -4.742 1 96 131 ILE B O 1
ATOM 3483 N N . THR B 1 132 ? -20.828 10.625 -2.912 1 97.25 132 THR B N 1
ATOM 3484 C CA . THR B 1 132 ? -20.766 11.93 -3.564 1 97.25 132 THR B CA 1
ATOM 3485 C C . THR B 1 132 ? -19.375 12.539 -3.422 1 97.25 132 THR B C 1
ATOM 3487 O O . THR B 1 132 ? -18.672 12.281 -2.439 1 97.25 132 THR B O 1
ATOM 3490 N N . TYR B 1 133 ? -18.984 13.289 -4.363 1 97.12 133 TYR B N 1
ATOM 3491 C CA . TYR B 1 133 ? -17.672 13.922 -4.387 1 97.12 133 TYR B CA 1
ATOM 3492 C C . TYR B 1 133 ? -17.812 15.445 -4.445 1 97.12 133 TYR B C 1
ATOM 3494 O O . TYR B 1 133 ? -18.688 15.969 -5.141 1 97.12 133 TYR B O 1
ATOM 3502 N N . ASP B 1 134 ? -16.953 16.109 -3.68 1 96.31 134 ASP B N 1
ATOM 3503 C CA . ASP B 1 134 ? -16.922 17.562 -3.656 1 96.31 134 ASP B CA 1
ATOM 3504 C C . ASP B 1 134 ? -15.5 18.094 -3.672 1 96.31 134 ASP B C 1
ATOM 3506 O O . ASP B 1 134 ? -14.734 17.875 -2.729 1 96.31 134 ASP B O 1
ATOM 3510 N N . GLN B 1 135 ? -15.125 18.797 -4.715 1 96.5 135 GLN B N 1
ATOM 3511 C CA . GLN B 1 135 ? -13.812 19.422 -4.766 1 96.5 135 GLN B CA 1
ATOM 3512 C C . GLN B 1 135 ? -13.75 20.656 -3.865 1 96.5 135 GLN B C 1
ATOM 3514 O O . GLN B 1 135 ? -14.594 21.547 -3.963 1 96.5 135 GLN B O 1
ATOM 3519 N N . LEU B 1 136 ? -12.719 20.641 -3.037 1 97.19 136 LEU B N 1
ATOM 3520 C CA . LEU B 1 136 ? -12.625 21.719 -2.051 1 97.19 136 LEU B CA 1
ATOM 3521 C C . LEU B 1 136 ? -11.461 22.656 -2.375 1 97.19 136 LEU B C 1
ATOM 3523 O O . LEU B 1 136 ? -10.438 22.219 -2.91 1 97.19 136 LEU B O 1
ATOM 3527 N N . LYS B 1 137 ? -11.641 23.875 -2.09 1 96.94 137 LYS B N 1
ATOM 3528 C CA . LYS B 1 137 ? -10.617 24.906 -1.935 1 96.94 137 LYS B CA 1
ATOM 3529 C C . LYS B 1 137 ? -10.609 25.453 -0.515 1 96.94 137 LYS B C 1
ATOM 3531 O O . LYS B 1 137 ? -11.164 24.844 0.402 1 96.94 137 LYS B O 1
ATOM 3536 N N . GLU B 1 138 ? -9.867 26.516 -0.294 1 98 138 GLU B N 1
ATOM 3537 C CA . GLU B 1 138 ? -9.992 27.141 1.013 1 98 138 GLU B CA 1
ATOM 3538 C C . GLU B 1 138 ? -11.414 27.656 1.239 1 98 138 GLU B C 1
ATOM 3540 O O . GLU B 1 138 ? -11.93 28.453 0.444 1 98 138 GLU B O 1
ATOM 3545 N N . THR B 1 139 ? -11.984 27.094 2.289 1 98 139 THR B N 1
ATOM 3546 C CA . THR B 1 139 ? -13.383 27.438 2.553 1 98 139 THR B CA 1
ATOM 3547 C C . THR B 1 139 ? -13.758 27.109 3.996 1 98 139 THR B C 1
ATOM 3549 O O . THR B 1 139 ? -12.898 26.719 4.793 1 98 139 THR B O 1
ATOM 3552 N N . GLN B 1 140 ? -14.977 27.438 4.328 1 98 140 GLN B N 1
ATOM 3553 C CA . GLN B 1 140 ? -15.602 27.047 5.586 1 98 140 GLN B CA 1
ATOM 3554 C C . GLN B 1 140 ? -16.906 26.281 5.336 1 98 140 GLN B C 1
ATOM 3556 O O . GLN B 1 140 ? -17.734 26.703 4.543 1 98 140 GLN B O 1
ATOM 3561 N N . LEU B 1 141 ? -17.016 25.141 5.926 1 98 141 LEU B N 1
ATOM 3562 C CA . LEU B 1 141 ? -18.188 24.281 5.766 1 98 141 LEU B CA 1
ATOM 3563 C C . LEU B 1 141 ? -18.906 24.094 7.098 1 98 141 LEU B C 1
ATOM 3565 O O . LEU B 1 141 ? -18.25 23.969 8.141 1 98 141 LEU B O 1
ATOM 3569 N N . ASP B 1 142 ? -20.203 24.141 7.062 1 98.12 142 ASP B N 1
ATOM 3570 C CA . ASP B 1 142 ? -21.062 23.719 8.172 1 98.12 142 ASP B CA 1
ATOM 3571 C C . ASP B 1 142 ? -21.625 22.328 7.934 1 98.12 142 ASP B C 1
ATOM 3573 O O . ASP B 1 142 ? -22.469 22.141 7.055 1 98.12 142 ASP B O 1
ATOM 3577 N N . LEU B 1 143 ? -21.188 21.297 8.703 1 96.94 143 LEU B N 1
ATOM 3578 C CA . LEU B 1 143 ? -21.609 19.922 8.5 1 96.94 143 LEU B CA 1
ATOM 3579 C C . LEU B 1 143 ? -22.875 19.609 9.281 1 96.94 143 LEU B C 1
ATOM 3581 O O . LEU B 1 143 ? -23.375 18.484 9.25 1 96.94 143 LEU B O 1
ATOM 3585 N N . GLY B 1 144 ? -23.359 20.625 10.031 1 96.19 144 GLY B N 1
ATOM 3586 C CA . GLY B 1 144 ? -24.562 20.453 10.82 1 96.19 144 GLY B CA 1
ATOM 3587 C C . GLY B 1 144 ? -24.281 20 12.242 1 96.19 144 GLY B C 1
ATOM 3588 O O . GLY B 1 144 ? -23.188 19.531 12.547 1 96.19 144 GLY B O 1
ATOM 3589 N N . ASP B 1 145 ? -25.219 20.25 13.141 1 95 145 ASP B N 1
ATOM 3590 C CA . ASP B 1 145 ? -25.219 19.781 14.531 1 95 145 ASP B CA 1
ATOM 3591 C C . ASP B 1 145 ? -24 20.328 15.281 1 95 145 ASP B C 1
ATOM 3593 O O . ASP B 1 145 ? -23.391 19.609 16.078 1 95 145 ASP B O 1
ATOM 3597 N N . GLY B 1 146 ? -23.484 21.5 14.875 1 97 146 GLY B N 1
ATOM 3598 C CA . GLY B 1 146 ? -22.453 22.188 15.625 1 97 146 GLY B CA 1
ATOM 3599 C C . GLY B 1 146 ? -21.047 21.844 15.156 1 97 146 GLY B C 1
ATOM 3600 O O . GLY B 1 146 ? -20.062 22.312 15.734 1 97 146 GLY B O 1
ATOM 3601 N N . LEU B 1 147 ? -20.984 21.062 14.102 1 98.25 147 LEU B N 1
ATOM 3602 C CA . LEU B 1 147 ? -19.688 20.688 13.562 1 98.25 147 LEU B CA 1
ATOM 3603 C C . LEU B 1 147 ? -19.344 21.531 12.328 1 98.25 147 LEU B C 1
ATOM 3605 O O . LEU B 1 147 ? -20.125 21.578 11.375 1 98.25 147 LEU B O 1
ATOM 3609 N N . THR B 1 148 ? -18.219 22.234 12.406 1 98.5 148 THR B N 1
ATOM 3610 C CA . THR B 1 148 ? -17.766 23.047 11.281 1 98.5 148 THR B CA 1
ATOM 3611 C C . THR B 1 148 ? -16.344 22.656 10.875 1 98.5 148 THR B C 1
ATOM 3613 O O . THR B 1 148 ? -15.609 22.062 11.664 1 98.5 148 THR B O 1
ATOM 3616 N N . VAL B 1 149 ? -16.016 22.938 9.617 1 98.62 149 VAL B N 1
ATOM 3617 C CA . VAL B 1 149 ? -14.688 22.656 9.086 1 98.62 149 VAL B CA 1
ATOM 3618 C C . VAL B 1 149 ? -14.164 23.875 8.328 1 98.62 149 VAL B C 1
ATOM 3620 O O . VAL B 1 149 ? -14.867 24.438 7.5 1 98.62 149 VAL B O 1
ATOM 3623 N N . ARG B 1 150 ? -13.047 24.297 8.703 1 98.62 150 ARG B N 1
ATOM 3624 C CA . ARG B 1 150 ? -12.305 25.281 7.914 1 98.62 150 ARG B CA 1
ATOM 3625 C C . ARG B 1 150 ? -11.109 24.641 7.223 1 98.62 150 ARG B C 1
ATOM 3627 O O . ARG B 1 150 ? -10.406 23.828 7.816 1 98.62 150 ARG B O 1
ATOM 3634 N N . THR B 1 151 ? -10.93 24.969 5.953 1 98.69 151 THR B N 1
ATOM 3635 C CA . THR B 1 151 ? -9.82 24.406 5.191 1 98.69 151 THR B CA 1
ATOM 3636 C C . THR B 1 151 ? -8.75 25.453 4.922 1 98.69 151 THR B C 1
ATOM 3638 O O . THR B 1 151 ? -9.055 26.656 4.863 1 98.69 151 THR B O 1
ATOM 3641 N N . LYS B 1 152 ? -7.547 25.062 4.805 1 98.56 152 LYS B N 1
ATOM 3642 C CA . LYS B 1 152 ? -6.41 25.922 4.496 1 98.56 152 LYS B CA 1
ATOM 3643 C C . LYS B 1 152 ? -5.387 25.203 3.627 1 98.56 152 LYS B C 1
ATOM 3645 O O . LYS B 1 152 ? -5 24.062 3.924 1 98.56 152 LYS B O 1
ATOM 3650 N N . TYR B 1 153 ? -4.996 25.844 2.559 1 98.38 153 TYR B N 1
ATOM 3651 C CA . TYR B 1 153 ? -3.918 25.281 1.757 1 98.38 153 TYR B CA 1
ATOM 3652 C C . TYR B 1 153 ? -2.609 25.266 2.535 1 98.38 153 TYR B C 1
ATOM 3654 O O . TYR B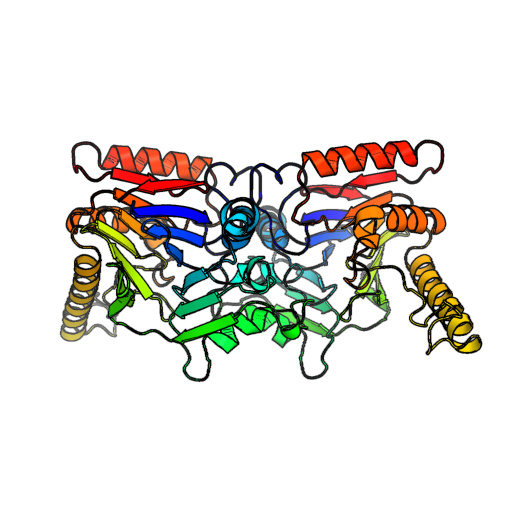 1 153 ? -2.279 26.234 3.223 1 98.38 153 TYR B O 1
ATOM 3662 N N . LEU B 1 154 ? -1.937 24.203 2.457 1 98.31 154 LEU B N 1
ATOM 3663 C CA . LEU B 1 154 ? -0.62 24.031 3.061 1 98.31 154 LEU B CA 1
ATOM 3664 C C . LEU B 1 154 ? 0.474 24.062 1.998 1 98.31 154 LEU B C 1
ATOM 3666 O O . LEU B 1 154 ? 0.182 24.125 0.801 1 98.31 154 LEU B O 1
ATOM 3670 N N . ASN B 1 155 ? 1.737 24.141 2.475 1 97.56 155 ASN B N 1
ATOM 3671 C CA . ASN B 1 155 ? 2.875 24.156 1.561 1 97.56 155 ASN B CA 1
ATOM 3672 C C . ASN B 1 155 ? 3.328 22.75 1.205 1 97.56 155 ASN B C 1
ATOM 3674 O O . ASN B 1 155 ? 4.086 22.125 1.954 1 97.56 155 ASN B O 1
ATOM 3678 N N . HIS B 1 156 ? 2.891 22.234 0.127 1 96 156 HIS B N 1
ATOM 3679 C CA . HIS B 1 156 ? 3.15 20.906 -0.414 1 96 156 HIS B CA 1
ATOM 3680 C C . HIS B 1 156 ? 3.234 20.938 -1.937 1 96 156 HIS B C 1
ATOM 3682 O O . HIS B 1 156 ? 2.742 21.875 -2.57 1 96 156 HIS B O 1
ATOM 3688 N N . PRO B 1 157 ? 3.945 20.047 -2.59 1 91.38 157 PRO B N 1
ATOM 3689 C CA . PRO B 1 157 ? 4.188 20.109 -4.031 1 91.38 157 PRO B CA 1
ATOM 3690 C C . PRO B 1 157 ? 2.896 20.172 -4.844 1 91.38 157 PRO B C 1
ATOM 3692 O O . PRO B 1 157 ? 2.863 20.797 -5.91 1 91.38 157 PRO B O 1
ATOM 3695 N N . ILE B 1 158 ? 1.875 19.484 -4.395 1 93.62 158 ILE B N 1
ATOM 3696 C CA . ILE B 1 158 ? 0.562 19.625 -5.016 1 93.62 158 ILE B CA 1
ATOM 3697 C C . ILE B 1 158 ? -0.418 20.25 -4.031 1 93.62 158 ILE B C 1
ATOM 3699 O O . ILE B 1 158 ? -0.092 20.438 -2.857 1 93.62 158 ILE B O 1
ATOM 3703 N N . LEU B 1 159 ? -1.543 20.641 -4.539 1 96 159 LEU B N 1
ATOM 3704 C CA . LEU B 1 159 ? -2.527 21.234 -3.643 1 96 159 LEU B CA 1
ATOM 3705 C C . LEU B 1 159 ? -2.855 20.297 -2.488 1 96 159 LEU B C 1
ATOM 3707 O O . LEU B 1 159 ? -3.225 19.141 -2.711 1 96 159 LEU B O 1
ATOM 3711 N N . CYS B 1 160 ? -2.666 20.75 -1.347 1 97.62 160 CYS B N 1
ATOM 3712 C CA . CYS B 1 160 ? -2.879 20.016 -0.103 1 97.62 160 CYS B CA 1
ATOM 3713 C C . CYS B 1 160 ? -3.656 20.859 0.9 1 97.62 160 CYS B C 1
ATOM 3715 O O . CYS B 1 160 ? -3.346 22.031 1.103 1 97.62 160 CYS B O 1
ATOM 3717 N N . LEU B 1 161 ? -4.637 20.297 1.462 1 98.75 161 LEU B N 1
ATOM 3718 C CA . LEU B 1 161 ? -5.457 21.047 2.408 1 98.75 161 LEU B CA 1
ATOM 3719 C C . LEU B 1 161 ? -5.254 20.531 3.83 1 98.75 161 LEU B C 1
ATOM 3721 O O . LEU B 1 161 ? -5.164 19.312 4.047 1 98.75 161 LEU B O 1
ATOM 3725 N N . GLY B 1 162 ? -5.125 21.453 4.785 1 98.81 162 GLY B N 1
ATOM 3726 C CA . GLY B 1 162 ? -5.395 21.172 6.188 1 98.81 162 GLY B CA 1
ATOM 3727 C C . GLY B 1 162 ? -6.844 21.406 6.574 1 98.81 162 GLY B C 1
ATOM 3728 O O . GLY B 1 162 ? -7.562 22.141 5.895 1 98.81 162 GLY B O 1
ATOM 3729 N N . TYR B 1 163 ? -7.258 20.766 7.652 1 98.94 163 TYR B N 1
ATOM 3730 C CA . TYR B 1 163 ? -8.641 20.859 8.102 1 98.94 163 TYR B CA 1
ATOM 3731 C C . TYR B 1 163 ? -8.711 21.203 9.586 1 98.94 163 TYR B C 1
ATOM 3733 O O . TYR B 1 163 ? -8.039 20.578 10.406 1 98.94 163 TYR B O 1
ATOM 3741 N N . ARG B 1 164 ? -9.453 22.203 9.906 1 98.88 164 ARG B N 1
ATOM 3742 C CA . ARG B 1 164 ? -9.773 22.562 11.281 1 98.88 164 ARG B CA 1
ATOM 3743 C C . ARG B 1 164 ? -11.219 22.219 11.617 1 98.88 164 ARG B C 1
ATOM 3745 O O . ARG B 1 164 ? -12.141 22.938 11.203 1 98.88 164 ARG B O 1
ATOM 3752 N N . PHE B 1 165 ? -11.391 21.141 12.328 1 98.88 165 PHE B N 1
ATOM 3753 C CA . PHE B 1 165 ? -12.711 20.734 12.789 1 98.88 165 PHE B CA 1
ATOM 3754 C C . PHE B 1 165 ? -13.039 21.375 14.133 1 98.88 165 PHE B C 1
ATOM 3756 O O . PHE B 1 165 ? -12.227 21.328 15.062 1 98.88 165 PHE B O 1
ATOM 3763 N N . GLU B 1 166 ? -14.148 21.969 14.219 1 98.75 166 GLU B N 1
ATOM 3764 C CA . GLU B 1 166 ? -14.586 22.578 15.477 1 98.75 166 GLU B CA 1
ATOM 3765 C C . GLU B 1 166 ? -15.938 22.031 15.914 1 98.75 166 GLU B C 1
ATOM 3767 O O . GLU B 1 166 ? -16.859 21.906 15.102 1 98.75 166 GLU B O 1
ATOM 3772 N N . TYR B 1 167 ? -16 21.641 17.141 1 98.62 167 TYR B N 1
ATOM 3773 C CA . TYR B 1 167 ? -17.188 21.062 17.75 1 98.62 167 TYR B CA 1
ATOM 3774 C C . TYR B 1 167 ? -17.266 21.391 19.234 1 98.62 167 TYR B C 1
ATOM 3776 O O . TYR B 1 167 ? -16.328 21.125 19.984 1 98.62 167 TYR B O 1
ATOM 3784 N N . GLU B 1 168 ? -18.375 22.062 19.703 1 97.75 168 GLU B N 1
ATOM 3785 C CA . GLU B 1 168 ? -18.641 22.391 21.094 1 97.75 168 GLU B CA 1
ATOM 3786 C C . GLU B 1 168 ? -17.469 23.156 21.719 1 97.75 168 GLU B C 1
ATOM 3788 O O . GLU B 1 168 ? -17.016 22.797 22.812 1 97.75 168 GLU B O 1
ATOM 3793 N N . GLY B 1 169 ? -16.875 24.016 20.969 1 97.69 169 GLY B N 1
ATOM 3794 C CA . GLY B 1 169 ? -15.852 24.906 21.469 1 97.69 169 GLY B CA 1
ATOM 3795 C C . GLY B 1 169 ? -14.469 24.281 21.469 1 97.69 169 GLY B C 1
ATOM 3796 O O . GLY B 1 169 ? -13.5 24.891 21.938 1 97.69 169 GLY B O 1
ATOM 3797 N N . LYS B 1 170 ? -14.352 23.047 20.938 1 98.69 170 LYS B N 1
ATOM 3798 C CA . LYS B 1 170 ? -13.062 22.359 20.828 1 98.69 170 LYS B CA 1
ATOM 3799 C C . LYS B 1 170 ? -12.625 22.219 19.375 1 98.69 170 LYS B C 1
ATOM 3801 O O . LYS B 1 170 ? -13.438 22.375 18.453 1 98.69 170 LYS B O 1
ATOM 3806 N N . SER B 1 171 ? -11.312 21.984 19.219 1 98.81 171 SER B N 1
ATOM 3807 C CA . SER B 1 171 ? -10.82 21.938 17.859 1 98.81 171 SER B CA 1
ATOM 3808 C C . SER B 1 171 ? -9.828 20.797 17.656 1 98.81 171 SER B C 1
ATOM 3810 O O . SER B 1 171 ? -9.039 20.484 18.562 1 98.81 171 SER B O 1
ATOM 3812 N N . ILE B 1 172 ? -9.938 20.109 16.531 1 98.94 172 ILE B N 1
ATOM 3813 C CA . ILE B 1 172 ? -8.977 19.141 16.031 1 98.94 172 ILE B CA 1
ATOM 3814 C C . ILE B 1 172 ? -8.5 19.547 14.633 1 98.94 172 ILE B C 1
ATOM 3816 O O . ILE B 1 172 ? -9.312 19.719 13.719 1 98.94 172 ILE B O 1
ATOM 3820 N N . ILE B 1 173 ? -7.219 19.75 14.492 1 98.94 173 ILE B N 1
ATOM 3821 C CA . ILE B 1 173 ? -6.68 20.281 13.242 1 98.94 173 ILE B CA 1
ATOM 3822 C C . ILE B 1 173 ? -5.688 19.281 12.648 1 98.94 173 ILE B C 1
ATOM 3824 O O . ILE B 1 173 ? -4.871 18.703 13.375 1 98.94 173 ILE B O 1
ATOM 3828 N N . THR B 1 174 ? -5.828 19.062 11.352 1 98.81 174 THR B N 1
ATOM 3829 C CA . THR B 1 174 ? -4.812 18.328 10.594 1 98.81 174 THR B CA 1
ATOM 3830 C C . THR B 1 174 ? -3.967 19.297 9.766 1 98.81 174 THR B C 1
ATOM 3832 O O . THR B 1 174 ? -4.504 20.141 9.055 1 98.81 174 THR B O 1
ATOM 3835 N N . ALA B 1 175 ? -2.688 19.203 9.883 1 98.25 175 ALA B N 1
ATOM 3836 C CA . ALA B 1 175 ? -1.739 19.984 9.102 1 98.25 175 ALA B CA 1
ATOM 3837 C C . ALA B 1 175 ? -0.491 19.188 8.766 1 98.25 175 ALA B C 1
ATOM 3839 O O . ALA B 1 175 ? 0.619 19.547 9.164 1 98.25 175 ALA B O 1
ATOM 3840 N N . TYR B 1 176 ? -0.729 18.109 8.07 1 96.94 176 TYR B N 1
ATOM 3841 C CA . TYR B 1 176 ? 0.412 17.281 7.672 1 96.94 176 TYR B CA 1
ATOM 3842 C C . TYR B 1 176 ? 0.583 17.297 6.156 1 96.94 176 TYR B C 1
ATOM 3844 O O . TYR B 1 176 ? -0.24 17.859 5.434 1 96.94 176 TYR B O 1
ATOM 3852 N N . ASP B 1 177 ? 1.819 16.766 5.66 1 97.19 177 ASP B N 1
ATOM 3853 C CA . ASP B 1 177 ? 2.281 16.984 4.293 1 97.19 177 ASP B CA 1
ATOM 3854 C C . ASP B 1 177 ? 2.406 18.469 3.99 1 97.19 177 ASP B C 1
ATOM 3856 O O . ASP B 1 177 ? 1.782 18.984 3.055 1 97.19 177 ASP B O 1
ATOM 3860 N N . ASN B 1 178 ? 3.236 19.094 4.844 1 96.88 178 ASN B N 1
ATOM 3861 C CA . ASN B 1 178 ? 3.486 20.531 4.789 1 96.88 178 ASN B CA 1
ATOM 3862 C C . ASN B 1 178 ? 4.91 20.859 5.227 1 96.88 178 ASN B C 1
ATOM 3864 O O . ASN B 1 178 ? 5.48 20.172 6.078 1 96.88 178 ASN B O 1
ATOM 3868 N N . GLU B 1 179 ? 5.496 21.812 4.648 1 97.12 179 GLU B N 1
ATOM 3869 C CA . GLU B 1 179 ? 6.766 22.375 5.109 1 97.12 179 GLU B CA 1
ATOM 3870 C C . GLU B 1 179 ? 6.711 23.891 5.184 1 97.12 179 GLU B C 1
ATOM 3872 O O . GLU B 1 179 ? 5.824 24.516 4.598 1 97.12 179 GLU B O 1
ATOM 3877 N N . PRO B 1 180 ? 7.562 24.5 5.992 1 97.44 180 PRO B N 1
ATOM 3878 C CA . PRO B 1 180 ? 7.527 25.969 6.07 1 97.44 180 PRO B CA 1
ATOM 3879 C C . PRO B 1 180 ? 7.781 26.641 4.723 1 97.44 180 PRO B C 1
ATOM 3881 O O . PRO B 1 180 ? 8.586 26.141 3.928 1 97.44 180 PRO B O 1
ATOM 3884 N N . PHE B 1 181 ? 7.055 27.688 4.535 1 97.31 181 PHE B N 1
ATOM 3885 C CA . PHE B 1 181 ? 7.375 28.516 3.373 1 97.31 181 PHE B CA 1
ATOM 3886 C C . PHE B 1 181 ? 8.75 29.141 3.525 1 97.31 181 PHE B C 1
ATOM 3888 O O . PHE B 1 181 ? 9.125 29.578 4.621 1 97.31 181 PHE B O 1
ATOM 3895 N N . ARG B 1 182 ? 9.43 29.172 2.434 1 95.75 182 ARG B N 1
ATOM 3896 C CA . ARG B 1 182 ? 10.773 29.75 2.439 1 95.75 182 ARG B CA 1
ATOM 3897 C C . ARG B 1 182 ? 10.914 30.812 1.352 1 95.75 182 ARG B C 1
ATOM 3899 O O . ARG B 1 182 ? 10.102 30.875 0.427 1 95.75 182 ARG B O 1
ATOM 3906 N N . ASN B 1 183 ? 11.977 31.703 1.638 1 95 183 ASN B N 1
ATOM 3907 C CA . ASN B 1 183 ? 12.336 32.625 0.57 1 95 183 ASN B CA 1
ATOM 3908 C C . ASN B 1 183 ? 12.836 31.891 -0.671 1 95 183 ASN B C 1
ATOM 3910 O O . ASN B 1 183 ? 13.812 31.141 -0.606 1 95 183 ASN B O 1
ATOM 3914 N N . VAL B 1 184 ? 12.211 32.062 -1.774 1 90.5 184 VAL B N 1
ATOM 3915 C CA . VAL B 1 184 ? 12.562 31.312 -2.969 1 90.5 184 VAL B CA 1
ATOM 3916 C C . VAL B 1 184 ? 13.586 32.094 -3.797 1 90.5 184 VAL B C 1
ATOM 3918 O O . VAL B 1 184 ? 14.07 31.594 -4.816 1 90.5 184 VAL B O 1
ATOM 3921 N N . PHE B 1 185 ? 13.953 33.281 -3.277 1 93.12 185 PHE B N 1
ATOM 3922 C CA . PHE B 1 185 ? 14.922 34.094 -3.986 1 93.12 185 PHE B CA 1
ATOM 3923 C C . PHE B 1 185 ? 16.297 33.969 -3.357 1 93.12 185 PHE B C 1
ATOM 3925 O O . PHE B 1 185 ? 16.422 33.812 -2.143 1 93.12 185 PHE B O 1
ATOM 3932 N N . PRO B 1 186 ? 17.312 34.062 -4.219 1 93.38 186 PRO B N 1
ATOM 3933 C CA . PRO B 1 186 ? 18.672 34.031 -3.668 1 93.38 186 PRO B CA 1
ATOM 3934 C C . PRO B 1 186 ? 18.922 35.125 -2.652 1 93.38 186 PRO B C 1
ATOM 3936 O O . PRO B 1 186 ? 18.516 36.281 -2.877 1 93.38 186 PRO B O 1
ATOM 3939 N N . THR B 1 187 ? 19.531 34.719 -1.562 1 93.62 187 THR B N 1
ATOM 3940 C CA . THR B 1 187 ? 19.766 35.719 -0.516 1 93.62 187 THR B CA 1
ATOM 3941 C C . THR B 1 187 ? 21.266 36.031 -0.397 1 93.62 187 THR B C 1
ATOM 3943 O O . THR B 1 187 ? 21.656 36.938 0.32 1 93.62 187 THR B O 1
ATOM 3946 N N . ASP B 1 188 ? 22.047 35.281 -1.12 1 92.94 188 ASP B N 1
ATOM 3947 C CA . ASP B 1 188 ? 23.484 35.531 -1.154 1 92.94 188 ASP B CA 1
ATOM 3948 C C . ASP B 1 188 ? 23.828 36.625 -2.146 1 92.94 188 ASP B C 1
ATOM 3950 O O . ASP B 1 188 ? 23.641 36.469 -3.355 1 92.94 188 ASP B O 1
ATOM 3954 N N . PRO B 1 189 ? 24.469 37.562 -1.683 1 93.62 189 PRO B N 1
ATOM 3955 C CA . PRO B 1 189 ? 24.781 38.656 -2.58 1 93.62 189 PRO B CA 1
ATOM 3956 C C . PRO B 1 189 ? 25.75 38.281 -3.689 1 93.62 189 PRO B C 1
ATOM 3958 O O . PRO B 1 189 ? 25.859 38.969 -4.699 1 93.62 189 PRO B O 1
ATOM 3961 N N . ASN B 1 190 ? 26.453 37.25 -3.51 1 94.88 190 ASN B N 1
ATOM 3962 C CA . ASN B 1 190 ? 27.422 36.812 -4.52 1 94.88 190 ASN B CA 1
ATOM 3963 C C . ASN B 1 190 ? 26.75 35.938 -5.594 1 94.88 190 ASN B C 1
ATOM 3965 O O . ASN B 1 190 ? 27.375 35.594 -6.598 1 94.88 190 ASN B O 1
ATOM 3969 N N . ASP B 1 191 ? 25.484 35.625 -5.418 1 93.88 191 ASP B N 1
ATOM 3970 C CA . ASP B 1 191 ? 24.719 34.875 -6.422 1 93.88 191 ASP B CA 1
ATOM 3971 C C . ASP B 1 191 ? 24.406 35.781 -7.625 1 93.88 191 ASP B C 1
ATOM 3973 O O . ASP B 1 191 ? 23.984 36.906 -7.465 1 93.88 191 ASP B O 1
ATOM 3977 N N . PRO B 1 192 ? 24.719 35.312 -8.82 1 94.44 192 PRO B N 1
ATOM 3978 C CA . PRO B 1 192 ? 24.484 36.125 -10.016 1 94.44 192 PRO B CA 1
ATOM 3979 C C . PRO B 1 192 ? 23.047 36.594 -10.148 1 94.44 192 PRO B C 1
ATOM 3981 O O . PRO B 1 192 ? 22.766 37.625 -10.781 1 94.44 192 PRO B O 1
ATOM 3984 N N . SER B 1 193 ? 22.172 35.969 -9.539 1 94.06 193 SER B N 1
ATOM 3985 C CA . SER B 1 193 ? 20.75 36.281 -9.648 1 94.06 193 SER B CA 1
ATOM 3986 C C . SER B 1 193 ? 20.25 37.031 -8.422 1 94.06 193 SER B C 1
ATOM 3988 O O . SER B 1 193 ? 19.031 37.219 -8.25 1 94.06 193 SER B O 1
ATOM 3990 N N . TYR B 1 194 ? 21.141 37.406 -7.656 1 94.31 194 TYR B N 1
ATOM 3991 C CA . TYR B 1 194 ? 20.781 38.062 -6.418 1 94.31 194 TYR B CA 1
ATOM 3992 C C . TYR B 1 194 ? 20.141 39.438 -6.699 1 94.31 194 TYR B C 1
ATOM 3994 O O . TYR B 1 194 ? 20.672 40.219 -7.484 1 94.31 194 TYR B O 1
ATOM 4002 N N . ASP B 1 195 ? 19 39.656 -6.164 1 95.69 195 ASP B N 1
ATOM 4003 C CA . ASP B 1 195 ? 18.281 40.938 -6.137 1 95.69 195 ASP B CA 1
ATOM 4004 C C . ASP B 1 195 ? 17.828 41.281 -4.723 1 95.69 195 ASP B C 1
ATOM 4006 O O . ASP B 1 195 ? 17.016 40.562 -4.137 1 95.69 195 ASP B O 1
ATOM 4010 N N . GLU B 1 196 ? 18.359 42.312 -4.277 1 95.12 196 GLU B N 1
ATOM 4011 C CA . GLU B 1 196 ? 18.109 42.656 -2.883 1 95.12 196 GLU B CA 1
ATOM 4012 C C . GLU B 1 196 ? 16.625 42.812 -2.611 1 95.12 196 GLU B C 1
ATOM 4014 O O . GLU B 1 196 ? 16.125 42.344 -1.579 1 95.12 196 GLU B O 1
ATOM 4019 N N . ASP B 1 197 ? 15.945 43.562 -3.436 1 96.19 197 ASP B N 1
ATOM 4020 C CA . ASP B 1 197 ? 14.508 43.75 -3.27 1 96.19 197 ASP B CA 1
ATOM 4021 C C . ASP B 1 197 ? 13.75 42.438 -3.355 1 96.19 197 ASP B C 1
ATOM 4023 O O . ASP B 1 197 ? 12.859 42.188 -2.545 1 96.19 197 ASP B O 1
ATOM 4027 N N . ALA B 1 198 ? 14.117 41.625 -4.297 1 95.25 198 ALA B N 1
ATOM 4028 C CA . ALA B 1 198 ? 13.477 40.344 -4.434 1 95.25 198 ALA B CA 1
ATOM 4029 C C . ALA B 1 198 ? 13.727 39.469 -3.199 1 95.25 198 ALA B C 1
ATOM 4031 O O . ALA B 1 198 ? 12.812 38.781 -2.721 1 95.25 198 ALA B O 1
ATOM 4032 N N . ALA B 1 199 ? 14.891 39.469 -2.77 1 96.06 199 ALA B N 1
ATOM 4033 C CA . ALA B 1 199 ? 15.25 38.719 -1.575 1 96.06 199 ALA B CA 1
ATOM 4034 C C . ALA B 1 199 ? 14.438 39.188 -0.367 1 96.06 199 ALA B C 1
ATOM 4036 O O . ALA B 1 199 ? 13.93 38.344 0.399 1 96.06 199 ALA B O 1
ATOM 4037 N N . ARG B 1 200 ? 14.375 40.406 -0.24 1 96.25 200 ARG B N 1
ATOM 4038 C CA . ARG B 1 200 ? 13.625 41 0.872 1 96.25 200 ARG B CA 1
ATOM 4039 C C . ARG B 1 200 ? 12.141 40.656 0.758 1 96.25 200 ARG B C 1
ATOM 4041 O O . ARG B 1 200 ? 11.516 40.25 1.736 1 96.25 200 ARG B O 1
ATOM 4048 N N . GLU B 1 201 ? 11.586 40.875 -0.37 1 95.94 201 GLU B N 1
ATOM 4049 C CA . GLU B 1 201 ? 10.172 40.594 -0.608 1 95.94 201 GLU B CA 1
ATOM 4050 C C . GLU B 1 201 ? 9.867 39.125 -0.435 1 95.94 201 GLU B C 1
ATOM 4052 O O . GLU B 1 201 ? 8.797 38.75 0.066 1 95.94 201 GLU B O 1
ATOM 4057 N N . GLY B 1 202 ? 10.789 38.375 -0.884 1 95.69 202 GLY B N 1
ATOM 4058 C CA . GLY B 1 202 ? 10.633 36.938 -0.709 1 95.69 202 GLY B CA 1
ATOM 4059 C C . GLY B 1 202 ? 10.586 36.531 0.747 1 95.69 202 GLY B C 1
ATOM 4060 O O . GLY B 1 202 ? 9.781 35.656 1.124 1 95.69 202 GLY B O 1
ATOM 4061 N N . GLU B 1 203 ? 11.414 37.062 1.469 1 95.81 203 GLU B N 1
ATOM 4062 C CA . GLU B 1 203 ? 11.445 36.781 2.9 1 95.81 203 GLU B CA 1
ATOM 4063 C C . GLU B 1 203 ? 10.141 37.219 3.572 1 95.81 203 GLU B C 1
ATOM 4065 O O . GLU B 1 203 ? 9.602 36.469 4.414 1 95.81 203 GLU B O 1
ATOM 4070 N N . LEU B 1 204 ? 9.719 38.375 3.256 1 97.12 204 LEU B N 1
ATOM 4071 C CA . LEU B 1 204 ? 8.461 38.875 3.807 1 97.12 204 LEU B CA 1
ATOM 4072 C C . LEU B 1 204 ? 7.301 37.969 3.424 1 97.12 204 LEU B C 1
ATOM 4074 O O . LEU B 1 204 ? 6.445 37.656 4.262 1 97.12 204 LEU B O 1
ATOM 4078 N N . ALA B 1 205 ? 7.281 37.562 2.189 1 96.56 205 ALA B N 1
ATOM 4079 C CA . ALA B 1 205 ? 6.223 36.688 1.704 1 96.56 205 ALA B CA 1
ATOM 4080 C C . ALA B 1 205 ? 6.223 35.375 2.459 1 96.56 205 ALA B C 1
ATOM 4082 O O . ALA B 1 205 ? 5.168 34.875 2.855 1 96.56 205 ALA B O 1
ATOM 4083 N N . ALA B 1 206 ? 7.367 34.812 2.598 1 97 206 ALA B N 1
ATOM 4084 C CA . ALA B 1 206 ? 7.496 33.562 3.326 1 97 206 ALA B CA 1
ATOM 4085 C C . ALA B 1 206 ? 7.008 33.688 4.766 1 97 206 ALA B C 1
ATOM 4087 O O . ALA B 1 206 ? 6.289 32.844 5.273 1 97 206 ALA B O 1
ATOM 4088 N N . ARG B 1 207 ? 7.406 34.719 5.371 1 96.81 207 ARG B N 1
ATOM 4089 C CA . ARG B 1 207 ? 7 35 6.75 1 96.81 207 ARG B CA 1
ATOM 4090 C C . ARG B 1 207 ? 5.484 35.125 6.855 1 96.81 207 ARG B C 1
ATOM 4092 O O . ARG B 1 207 ? 4.871 34.594 7.777 1 96.81 207 ARG B O 1
ATOM 4099 N N . GLU B 1 208 ? 4.941 35.844 5.973 1 97.62 208 GLU B N 1
ATOM 4100 C CA . GLU B 1 208 ? 3.5 36.062 5.98 1 97.62 208 GLU B CA 1
ATOM 4101 C C . GLU B 1 208 ? 2.73 34.781 5.785 1 97.62 208 GLU B C 1
ATOM 4103 O O . GLU B 1 208 ? 1.734 34.531 6.469 1 97.62 208 GLU B O 1
ATOM 4108 N N . GLU B 1 209 ? 3.15 33.969 4.855 1 97.62 209 GLU B N 1
ATOM 4109 C CA . GLU B 1 209 ? 2.486 32.688 4.617 1 97.62 209 GLU B CA 1
ATOM 4110 C C . GLU B 1 209 ? 2.588 31.797 5.84 1 97.62 209 GLU B C 1
ATOM 4112 O O . GLU B 1 209 ? 1.622 31.109 6.191 1 97.62 209 GLU B O 1
ATOM 4117 N N . ASN B 1 210 ? 3.713 31.781 6.414 1 98 210 ASN B N 1
ATOM 4118 C CA . ASN B 1 210 ? 3.896 30.969 7.621 1 98 210 ASN B CA 1
ATOM 4119 C C . ASN B 1 210 ? 3.012 31.469 8.758 1 98 210 ASN B C 1
ATOM 4121 O O . ASN B 1 210 ? 2.494 30.672 9.539 1 98 210 ASN B O 1
ATOM 4125 N N . GLU B 1 211 ? 2.883 32.75 8.852 1 98 211 GLU B N 1
ATOM 4126 C CA . GLU B 1 211 ? 2.01 33.344 9.875 1 98 211 GLU B CA 1
ATOM 4127 C C . GLU B 1 211 ? 0.56 32.906 9.664 1 98 211 GLU B C 1
ATOM 4129 O O . GLU B 1 211 ? -0.168 32.656 10.625 1 98 211 GLU B O 1
ATOM 4134 N N . LYS B 1 212 ? 0.168 32.875 8.438 1 98.25 212 LYS B N 1
ATOM 4135 C CA . LYS B 1 212 ? -1.185 32.406 8.133 1 98.25 212 LYS B CA 1
ATOM 4136 C C . LYS B 1 212 ? -1.404 30.984 8.609 1 98.25 212 LYS B C 1
ATOM 4138 O O . LYS B 1 212 ? -2.486 30.641 9.094 1 98.25 212 LYS B O 1
ATOM 4143 N N . ILE B 1 213 ? -0.44 30.141 8.422 1 98.12 213 ILE B N 1
ATOM 4144 C CA . ILE B 1 213 ? -0.527 28.75 8.867 1 98.12 213 ILE B CA 1
ATOM 4145 C C . ILE B 1 213 ? -0.621 28.703 10.391 1 98.12 213 ILE B C 1
ATOM 4147 O O . ILE B 1 213 ? -1.405 27.922 10.945 1 98.12 213 ILE B O 1
ATOM 4151 N N . LEU B 1 214 ? 0.131 29.547 11.055 1 98.06 214 LEU B N 1
ATOM 4152 C CA . LEU B 1 214 ? 0.09 29.609 12.516 1 98.06 214 LEU B CA 1
ATOM 4153 C C . LEU B 1 214 ? -1.296 30.016 13 1 98.06 214 LEU B C 1
ATOM 4155 O O . LEU B 1 214 ? -1.811 29.453 13.969 1 98.06 214 LEU B O 1
ATOM 4159 N N . TRP B 1 215 ? -1.79 30.953 12.32 1 98 215 TRP B N 1
ATOM 4160 C CA . TRP B 1 215 ? -3.121 31.438 12.68 1 98 215 TRP B CA 1
ATOM 4161 C C . TRP B 1 215 ? -4.164 30.328 12.484 1 98 215 TRP B C 1
ATOM 4163 O O . TRP B 1 215 ? -5.152 30.266 13.219 1 98 215 TRP B O 1
ATOM 4173 N N . PHE B 1 216 ? -3.969 29.547 11.508 1 98.12 216 PHE B N 1
ATOM 4174 C CA . PHE B 1 216 ? -4.875 28.438 11.195 1 98.12 216 PHE B CA 1
ATOM 4175 C C . PHE B 1 216 ? -4.973 27.484 12.375 1 98.12 216 PHE B C 1
ATOM 4177 O O . PHE B 1 216 ? -6.051 26.938 12.656 1 98.12 216 PHE B O 1
ATOM 4184 N N . PHE B 1 217 ? -3.932 27.109 13.086 1 95.62 217 PHE B N 1
ATOM 4185 C CA . PHE B 1 217 ? -4.078 26.141 14.156 1 95.62 217 PHE B CA 1
ATOM 4186 C C . PHE B 1 217 ? -3.895 26.797 15.516 1 95.62 217 PHE B C 1
ATOM 4188 O O . PHE B 1 217 ? -3.678 26.109 16.516 1 95.62 217 PHE B O 1
ATOM 4195 N N . LYS B 1 218 ? -4.133 28.203 15.57 1 98.25 218 LYS B N 1
ATOM 4196 C CA . LYS B 1 218 ? -4.051 28.969 16.812 1 98.25 218 LYS B CA 1
ATOM 4197 C C . LYS B 1 218 ? -4.965 28.375 17.875 1 98.25 218 LYS B C 1
ATOM 4199 O O . LYS B 1 218 ? -6.133 28.094 17.609 1 98.25 218 LYS B O 1
ATOM 4204 N N . ASP B 1 219 ? -4.484 28.156 19.031 1 98.44 219 ASP B N 1
ATOM 4205 C CA . ASP B 1 219 ? -5.172 27.719 20.25 1 98.44 219 ASP B CA 1
ATOM 4206 C C . ASP B 1 219 ? -5.879 26.391 20.031 1 98.44 219 ASP B C 1
ATOM 4208 O O . ASP B 1 219 ? -6.918 26.125 20.641 1 98.44 219 ASP B O 1
ATOM 4212 N N . ALA B 1 220 ? -5.422 25.609 19.125 1 98.69 220 ALA B N 1
ATOM 4213 C CA . ALA B 1 220 ? -6.016 24.312 18.844 1 98.69 220 ALA B CA 1
ATOM 4214 C C . ALA B 1 220 ? -5.949 23.406 20.078 1 98.69 220 ALA B C 1
ATOM 4216 O O . ALA B 1 220 ? -4.953 23.391 20.797 1 98.69 220 ALA B O 1
ATOM 4217 N N . ASP B 1 221 ? -7.031 22.656 20.344 1 98.88 221 ASP B N 1
ATOM 4218 C CA . ASP B 1 221 ? -6.996 21.625 21.375 1 98.88 221 ASP B CA 1
ATOM 4219 C C . ASP B 1 221 ? -6.102 20.453 20.953 1 98.88 221 ASP B C 1
ATOM 4221 O O . ASP B 1 221 ? -5.336 19.922 21.766 1 98.88 221 ASP B O 1
ATOM 4225 N N . VAL B 1 222 ? -6.215 20 19.719 1 98.94 222 VAL B N 1
ATOM 4226 C CA . VAL B 1 222 ? -5.383 18.953 19.156 1 98.94 222 VAL B CA 1
ATOM 4227 C C . VAL B 1 222 ? -4.891 19.375 17.781 1 98.94 222 VAL B C 1
ATOM 4229 O O . VAL B 1 222 ? -5.68 19.781 16.922 1 98.94 222 VAL B O 1
ATOM 4232 N N . LEU B 1 223 ? -3.65 19.328 17.562 1 98.94 223 LEU B N 1
ATOM 4233 C CA . LEU B 1 223 ? -3.039 19.531 16.25 1 98.94 223 LEU B CA 1
ATOM 4234 C C . LEU B 1 223 ? -2.26 18.312 15.805 1 98.94 223 LEU B C 1
ATOM 4236 O O . LEU B 1 223 ? -1.373 17.828 16.516 1 98.94 223 LEU B O 1
ATOM 4240 N N . ILE B 1 224 ? -2.658 17.719 14.742 1 98.88 224 ILE B N 1
ATOM 4241 C CA . ILE B 1 224 ? -1.904 16.641 14.086 1 98.88 224 ILE B CA 1
ATOM 4242 C C . ILE B 1 224 ? -1.027 17.234 12.984 1 98.88 224 ILE B C 1
ATOM 4244 O O . ILE B 1 224 ? -1.533 17.688 11.953 1 98.88 224 ILE B O 1
ATOM 4248 N N . HIS B 1 225 ? 0.236 17.25 13.125 1 98.75 225 HIS B N 1
ATOM 4249 C CA . HIS B 1 225 ? 1.157 18 12.281 1 98.75 225 HIS B CA 1
ATOM 4250 C C . HIS B 1 225 ? 2.211 17.078 11.664 1 98.75 225 HIS B C 1
ATOM 4252 O O . HIS B 1 225 ? 2.65 16.109 12.305 1 98.75 225 HIS B O 1
ATOM 4258 N N . ASP B 1 226 ? 2.67 17.391 10.547 1 98.38 226 ASP B N 1
ATOM 4259 C CA . ASP B 1 226 ? 3.713 16.672 9.828 1 98.38 226 ASP B CA 1
ATOM 4260 C C . ASP B 1 226 ? 5.035 16.703 10.594 1 98.38 226 ASP B C 1
ATOM 4262 O O . ASP B 1 226 ? 5.453 17.75 11.07 1 98.38 226 ASP B O 1
ATOM 4266 N N . THR B 1 227 ? 5.672 15.547 10.734 1 98.25 227 THR B N 1
ATOM 4267 C CA . THR B 1 227 ? 6.984 15.438 11.359 1 98.25 227 THR B CA 1
ATOM 4268 C C . THR B 1 227 ? 7.793 14.305 10.719 1 98.25 227 THR B C 1
ATOM 4270 O O . THR B 1 227 ? 8.328 13.445 11.422 1 98.25 227 THR B O 1
ATOM 4273 N N . GLN B 1 228 ? 7.961 14.375 9.453 1 97.88 228 GLN B N 1
ATOM 4274 C CA . GLN B 1 228 ? 8.586 13.273 8.727 1 97.88 228 GLN B CA 1
ATOM 4275 C C . GLN B 1 228 ? 10.094 13.25 8.961 1 97.88 228 GLN B C 1
ATOM 4277 O O . GLN B 1 228 ? 10.719 12.188 8.938 1 97.88 228 GLN B O 1
ATOM 4282 N N . TYR B 1 229 ? 10.711 14.477 9.219 1 97.94 229 TYR B N 1
ATOM 4283 C CA . TYR B 1 229 ? 12.164 14.562 9.266 1 97.94 229 TYR B CA 1
ATOM 4284 C C . TYR B 1 229 ? 12.625 15.242 10.555 1 97.94 229 TYR B C 1
ATOM 4286 O O . TYR B 1 229 ? 11.883 16.031 11.141 1 97.94 229 TYR B O 1
ATOM 4294 N N . THR B 1 230 ? 13.797 14.883 10.977 1 98.38 230 THR B N 1
ATOM 4295 C CA . THR B 1 230 ? 14.5 15.781 11.883 1 98.38 230 THR B CA 1
ATOM 4296 C C . THR B 1 230 ? 14.984 17.031 11.148 1 98.38 230 THR B C 1
ATOM 4298 O O . THR B 1 230 ? 15.047 17.047 9.914 1 98.38 230 THR B O 1
ATOM 4301 N N . LYS B 1 231 ? 15.336 18 11.883 1 98.12 231 LYS B N 1
ATOM 4302 C CA . LYS B 1 231 ? 15.867 19.203 11.258 1 98.12 231 LYS B CA 1
ATOM 4303 C C . LYS B 1 231 ? 17.109 18.891 10.422 1 98.12 231 LYS B C 1
ATOM 4305 O O . LYS B 1 231 ? 17.25 19.391 9.297 1 98.12 231 LYS B O 1
ATOM 4310 N N . LYS B 1 232 ? 17.969 18.078 10.992 1 98 232 LYS B N 1
ATOM 4311 C CA . LYS B 1 232 ? 19.188 17.672 10.297 1 98 232 LYS B CA 1
ATOM 4312 C C . LYS B 1 232 ? 18.859 17 8.969 1 98 232 LYS B C 1
ATOM 4314 O O . LYS B 1 232 ? 19.453 17.328 7.934 1 98 232 LYS B O 1
ATOM 4319 N N . GLU B 1 233 ? 17.938 16.062 8.977 1 97.06 233 GLU B N 1
ATOM 4320 C CA . GLU B 1 233 ? 17.516 15.359 7.766 1 97.06 233 GLU B CA 1
ATOM 4321 C C . GLU B 1 233 ? 16.875 16.312 6.762 1 97.06 233 GLU B C 1
ATOM 4323 O O . GLU B 1 233 ? 17.156 16.234 5.566 1 97.06 233 GLU B O 1
ATOM 4328 N N . TYR B 1 234 ? 16.016 17.172 7.293 1 97.06 234 TYR B N 1
ATOM 4329 C CA . TYR B 1 234 ? 15.305 18.141 6.469 1 97.06 234 TYR B CA 1
ATOM 4330 C C . TYR B 1 234 ? 16.281 19.016 5.699 1 97.06 234 TYR B C 1
ATOM 4332 O O . TYR B 1 234 ? 16.156 19.188 4.484 1 97.06 234 TYR B O 1
ATOM 4340 N N . GLU B 1 235 ? 17.281 19.484 6.348 1 96.31 235 GLU B N 1
ATOM 4341 C CA . GLU B 1 235 ? 18.25 20.391 5.762 1 96.31 235 GLU B CA 1
ATOM 4342 C C . GLU B 1 235 ? 19.234 19.656 4.863 1 96.31 235 GLU B C 1
ATOM 4344 O O . GLU B 1 235 ? 19.922 20.266 4.047 1 96.31 235 GLU B O 1
ATOM 4349 N N . ALA B 1 236 ? 19.312 18.297 5.078 1 95 236 ALA B N 1
ATOM 4350 C CA . ALA B 1 236 ? 20.25 17.484 4.305 1 95 236 ALA B CA 1
ATOM 4351 C C . ALA B 1 236 ? 19.609 16.984 3.016 1 95 236 ALA B C 1
ATOM 4353 O O . ALA B 1 236 ? 19.875 15.867 2.584 1 95 236 ALA B O 1
ATOM 4354 N N . GLY B 1 237 ? 18.734 17.859 2.416 1 91.44 237 GLY B N 1
ATOM 4355 C CA . GLY B 1 237 ? 18.328 17.484 1.07 1 91.44 237 GLY B CA 1
ATOM 4356 C C . GLY B 1 237 ? 16.828 17.203 0.961 1 91.44 237 GLY B C 1
ATOM 4357 O O . GLY B 1 237 ? 16.375 16.672 -0.049 1 91.44 237 GLY B O 1
ATOM 4358 N N . LYS B 1 238 ? 15.984 17.5 1.923 1 93.12 238 LYS B N 1
ATOM 4359 C CA . LYS B 1 238 ? 14.555 17.188 1.859 1 93.12 238 LYS B CA 1
ATOM 4360 C C . LYS B 1 238 ? 13.727 18.469 1.692 1 93.12 238 LYS B C 1
ATOM 4362 O O . LYS B 1 238 ? 12.5 18.406 1.663 1 93.12 238 LYS B O 1
ATOM 4367 N N . ILE B 1 239 ? 14.43 19.609 1.609 1 93.5 239 ILE B N 1
ATOM 4368 C CA . ILE B 1 239 ? 13.742 20.875 1.385 1 93.5 239 ILE B CA 1
ATOM 4369 C C . ILE B 1 239 ? 12.977 20.828 0.066 1 93.5 239 ILE B C 1
ATOM 4371 O O . ILE B 1 239 ? 13.508 20.391 -0.954 1 93.5 239 ILE B O 1
ATOM 4375 N N . GLY B 1 240 ? 11.703 21.172 0.134 1 91.38 240 GLY B N 1
ATOM 4376 C CA . GLY B 1 240 ? 10.891 21.188 -1.073 1 91.38 240 GLY B CA 1
ATOM 4377 C C . GLY B 1 240 ? 10.086 19.906 -1.256 1 91.38 240 GLY B C 1
ATOM 4378 O O . GLY B 1 240 ? 9.25 19.828 -2.158 1 91.38 240 GLY B O 1
ATOM 4379 N N . TRP B 1 241 ? 10.266 18.969 -0.349 1 91.31 241 TRP B N 1
ATOM 4380 C CA . TRP B 1 241 ? 9.57 17.688 -0.476 1 91.31 241 TRP B CA 1
ATOM 4381 C C . TRP B 1 241 ? 8.188 17.766 0.165 1 91.31 241 TRP B C 1
ATOM 4383 O O . TRP B 1 241 ? 7.391 16.828 0.04 1 91.31 241 TRP B O 1
ATOM 4393 N N . GLY B 1 242 ? 7.887 18.875 0.844 1 95.06 242 GLY B N 1
ATOM 4394 C CA . GLY B 1 242 ? 6.543 19.109 1.351 1 95.06 242 GLY B CA 1
ATOM 4395 C C . GLY B 1 242 ? 6.312 18.5 2.723 1 95.06 242 GLY B C 1
ATOM 4396 O O . GLY B 1 242 ? 5.176 18.203 3.092 1 95.06 242 GLY B O 1
ATOM 4397 N N . HIS B 1 243 ? 7.402 18.25 3.445 1 97 243 HIS B N 1
ATOM 4398 C CA . HIS B 1 243 ? 7.297 17.688 4.789 1 97 243 HIS B CA 1
ATOM 4399 C C . HIS B 1 243 ? 8.141 18.484 5.781 1 97 243 HIS B C 1
ATOM 4401 O O . HIS B 1 243 ? 9.148 19.078 5.406 1 97 243 HIS B O 1
ATOM 4407 N N . SER B 1 244 ? 7.781 18.469 7.02 1 97.81 244 SER B N 1
ATOM 4408 C CA . SER B 1 244 ? 8.375 19.328 8.039 1 97.81 244 SER B CA 1
ATOM 4409 C C . SER B 1 244 ? 9.328 18.547 8.938 1 97.81 244 SER B C 1
ATOM 4411 O O . SER B 1 244 ? 9.344 17.312 8.906 1 97.81 244 SER B O 1
ATOM 4413 N N . SER B 1 245 ? 10.102 19.297 9.68 1 98.44 245 SER B N 1
ATOM 4414 C CA . SER B 1 245 ? 10.898 18.719 10.758 1 98.44 245 SER B CA 1
ATOM 4415 C C . SER B 1 245 ? 10.125 18.703 12.07 1 98.44 245 SER B C 1
ATOM 4417 O O . SER B 1 245 ? 9.18 19.484 12.242 1 98.44 245 SER B O 1
ATOM 4419 N N . PHE B 1 246 ? 10.555 17.812 12.953 1 98.69 246 PHE B N 1
ATOM 4420 C CA . PHE B 1 246 ? 10.008 17.781 14.305 1 98.69 246 PHE B CA 1
ATOM 4421 C C . PHE B 1 246 ? 10.117 19.156 14.953 1 98.69 246 PHE B C 1
ATOM 4423 O O . PHE B 1 246 ? 9.164 19.641 15.562 1 98.69 246 PHE B O 1
ATOM 4430 N N . GLU B 1 247 ? 11.203 19.797 14.789 1 98.5 247 GLU B N 1
ATOM 4431 C CA . GLU B 1 247 ? 11.508 21.078 15.406 1 98.5 247 GLU B CA 1
ATOM 4432 C C . GLU B 1 247 ? 10.547 22.156 14.93 1 98.5 247 GLU B C 1
ATOM 4434 O O . GLU B 1 247 ? 10.031 22.938 15.727 1 98.5 247 GLU B O 1
ATOM 4439 N N . HIS B 1 248 ? 10.344 22.156 13.656 1 98.12 248 HIS B N 1
ATOM 4440 C CA . HIS B 1 248 ? 9.414 23.141 13.109 1 98.12 248 HIS B CA 1
ATOM 4441 C C . HIS B 1 248 ? 8.008 22.938 13.648 1 98.12 248 HIS B C 1
ATOM 4443 O O . HIS B 1 248 ? 7.344 23.891 14.062 1 98.12 248 HIS B O 1
ATOM 4449 N N . ALA B 1 249 ? 7.531 21.703 13.617 1 98.62 249 ALA B N 1
ATOM 4450 C CA . ALA B 1 249 ? 6.188 21.375 14.086 1 98.62 249 ALA B CA 1
ATOM 4451 C C . ALA B 1 249 ? 6 21.781 15.547 1 98.62 249 ALA B C 1
ATOM 4453 O O . ALA B 1 249 ? 5.008 22.422 15.898 1 98.62 249 ALA B O 1
ATOM 4454 N N . ILE B 1 250 ? 6.969 21.438 16.359 1 98.62 250 ILE B N 1
ATOM 4455 C CA . ILE B 1 250 ? 6.902 21.688 17.797 1 98.62 250 ILE B CA 1
ATOM 4456 C C . ILE B 1 250 ? 6.934 23.203 18.062 1 98.62 250 ILE B C 1
ATOM 4458 O O . ILE B 1 250 ? 6.109 23.719 18.812 1 98.62 250 ILE B O 1
ATOM 4462 N N . ASN B 1 251 ? 7.852 23.891 17.406 1 98 251 ASN B N 1
ATOM 4463 C CA . ASN B 1 251 ? 7.973 25.328 17.594 1 98 251 ASN B CA 1
ATOM 4464 C C . ASN B 1 251 ? 6.719 26.062 17.125 1 98 251 ASN B C 1
ATOM 4466 O O . ASN B 1 251 ? 6.234 26.969 17.812 1 98 251 ASN B O 1
ATOM 4470 N N . SER B 1 252 ? 6.254 25.688 15.969 1 98 252 SER B N 1
ATOM 4471 C CA . SER B 1 252 ? 5.066 26.328 15.43 1 98 252 SER B CA 1
ATOM 4472 C C . SER B 1 252 ? 3.846 26.078 16.312 1 98 252 SER B C 1
ATOM 4474 O O . SER B 1 252 ? 3.043 26.984 16.547 1 98 252 SER B O 1
ATOM 4476 N N . ALA B 1 253 ? 3.693 24.859 16.766 1 98.56 253 ALA B N 1
ATOM 4477 C CA . ALA B 1 253 ? 2.572 24.5 17.625 1 98.56 253 ALA B CA 1
ATOM 4478 C C . ALA B 1 253 ? 2.625 25.297 18.938 1 98.56 253 ALA B C 1
ATOM 4480 O O . ALA B 1 253 ? 1.601 25.797 19.406 1 98.56 253 ALA B O 1
ATOM 4481 N N . HIS B 1 254 ? 3.809 25.406 19.484 1 98.12 254 HIS B N 1
ATOM 4482 C CA . HIS B 1 254 ? 3.994 26.172 20.703 1 98.12 254 HIS B CA 1
ATOM 4483 C C . HIS B 1 254 ? 3.598 27.625 20.516 1 98.12 254 HIS B C 1
ATOM 4485 O O . HIS B 1 254 ? 2.842 28.188 21.312 1 98.12 254 HIS B O 1
ATOM 4491 N N . LYS B 1 255 ? 4.09 28.203 19.438 1 97.56 255 LYS B N 1
ATOM 4492 C CA . LYS B 1 255 ? 3.807 29.609 19.141 1 97.56 255 LYS B CA 1
ATOM 4493 C C . LYS B 1 255 ? 2.311 29.844 18.953 1 97.56 255 LYS B C 1
ATOM 4495 O O . LYS B 1 255 ? 1.797 30.906 19.281 1 97.56 255 LYS B O 1
ATOM 4500 N N . ALA B 1 256 ? 1.627 28.844 18.453 1 98.12 256 ALA B N 1
ATOM 4501 C CA . ALA B 1 256 ? 0.212 28.969 18.109 1 98.12 256 ALA B CA 1
ATOM 4502 C C . ALA B 1 256 ? -0.671 28.672 19.312 1 98.12 256 ALA B C 1
ATOM 4504 O O . ALA B 1 256 ? -1.896 28.812 19.25 1 98.12 256 ALA B O 1
ATOM 4505 N N . GLY B 1 257 ? -0.09 28.203 20.422 1 98.25 257 GLY B N 1
ATOM 4506 C CA . GLY B 1 257 ? -0.858 27.938 21.625 1 98.25 257 GLY B CA 1
ATOM 4507 C C . GLY B 1 257 ? -1.579 26.609 21.594 1 98.25 257 GLY B C 1
ATOM 4508 O O . GLY B 1 257 ? -2.623 26.438 22.234 1 98.25 257 GLY B O 1
ATOM 4509 N N . VAL B 1 258 ? -1.073 25.641 20.891 1 98.75 258 VAL B N 1
ATOM 4510 C CA . VAL B 1 258 ? -1.656 24.312 20.781 1 98.75 258 VAL B CA 1
ATOM 4511 C C . VAL B 1 258 ? -1.557 23.594 22.125 1 98.75 258 VAL B C 1
ATOM 4513 O O . VAL B 1 258 ? -0.534 23.672 22.797 1 98.75 258 VAL B O 1
ATOM 4516 N N . LYS B 1 259 ? -2.605 22.891 22.484 1 98.81 259 LYS B N 1
ATOM 4517 C CA . LYS B 1 259 ? -2.602 22.188 23.766 1 98.81 259 LYS B CA 1
ATOM 4518 C C . LYS B 1 259 ? -1.969 20.812 23.625 1 98.81 259 LYS B C 1
ATOM 4520 O O . LYS B 1 259 ? -1.131 20.422 24.438 1 98.81 259 LYS B O 1
ATOM 4525 N N . GLN B 1 260 ? -2.396 20.047 22.625 1 98.81 260 GLN B N 1
ATOM 4526 C CA . GLN B 1 260 ? -1.863 18.719 22.344 1 98.81 260 GLN B CA 1
ATOM 4527 C C . GLN B 1 260 ? -1.352 18.609 20.922 1 98.81 260 GLN B C 1
ATOM 4529 O O . GLN B 1 260 ? -2.121 18.75 19.969 1 98.81 260 GLN B O 1
ATOM 4534 N N . LEU B 1 261 ? -0.087 18.359 20.766 1 98.88 261 LEU B N 1
ATOM 4535 C CA . LEU B 1 261 ? 0.526 18.172 19.453 1 98.88 261 LEU B CA 1
ATOM 4536 C C . LEU B 1 261 ? 0.805 16.703 19.172 1 98.88 261 LEU B C 1
ATOM 4538 O O . LEU B 1 261 ? 1.494 16.047 19.953 1 98.88 261 LEU B O 1
ATOM 4542 N N . VAL B 1 262 ? 0.241 16.203 18.109 1 98.88 262 VAL B N 1
ATOM 4543 C CA . VAL B 1 262 ? 0.491 14.844 17.672 1 98.88 262 VAL B CA 1
ATOM 4544 C C . VAL B 1 262 ? 1.486 14.852 16.5 1 98.88 262 VAL B C 1
ATOM 4546 O O . VAL B 1 262 ? 1.219 15.438 15.453 1 98.88 262 VAL B O 1
ATOM 4549 N N . LEU B 1 263 ? 2.604 14.25 16.734 1 98.81 263 LEU B N 1
ATOM 4550 C CA . LEU B 1 263 ? 3.645 14.125 15.719 1 98.81 263 LEU B CA 1
ATOM 4551 C C . LEU B 1 263 ? 3.332 12.992 14.758 1 98.81 263 LEU B C 1
ATOM 4553 O O . LEU B 1 263 ? 3.379 11.82 15.141 1 98.81 263 LEU B O 1
ATOM 4557 N N . PHE B 1 264 ? 3.062 13.375 13.516 1 98.62 264 PHE B N 1
ATOM 4558 C CA . PHE B 1 264 ? 2.395 12.484 12.57 1 98.62 264 PHE B CA 1
ATOM 4559 C C . PHE B 1 264 ? 3.178 12.391 11.266 1 98.62 264 PHE B C 1
ATOM 4561 O O . PHE B 1 264 ? 4.125 13.148 11.047 1 98.62 264 PHE B O 1
ATOM 4568 N N . HIS B 1 265 ? 2.836 11.422 10.367 1 98.69 265 HIS B N 1
ATOM 4569 C CA . HIS B 1 265 ? 3.361 11.203 9.023 1 98.69 265 HIS B CA 1
ATOM 4570 C C . HIS B 1 265 ? 4.816 10.75 9.07 1 98.69 265 HIS B C 1
ATOM 4572 O O . HIS B 1 265 ? 5.684 11.359 8.445 1 98.69 265 HIS B O 1
ATOM 4578 N N . HIS B 1 266 ? 5.035 9.672 9.773 1 98.5 266 HIS B N 1
ATOM 4579 C CA . HIS B 1 266 ? 6.371 9.141 10.008 1 98.5 266 HIS B CA 1
ATOM 4580 C C . HIS B 1 266 ? 7.047 8.75 8.703 1 98.5 266 HIS B C 1
ATOM 4582 O O . HIS B 1 266 ? 6.402 8.195 7.809 1 98.5 266 HIS B O 1
ATOM 4588 N N . ASP B 1 267 ? 8.32 9.016 8.625 1 97.12 267 ASP B N 1
ATOM 4589 C CA . ASP B 1 267 ? 9.125 8.531 7.516 1 97.12 267 ASP B CA 1
ATOM 4590 C C . ASP B 1 267 ? 9.062 7.008 7.418 1 97.12 267 ASP B C 1
ATOM 4592 O O . ASP B 1 267 ? 9.156 6.309 8.43 1 97.12 267 ASP B O 1
ATOM 4596 N N . PRO B 1 268 ? 8.914 6.484 6.223 1 94.25 268 PRO B N 1
ATOM 4597 C CA . PRO B 1 268 ? 8.789 5.031 6.07 1 94.25 268 PRO B CA 1
ATOM 4598 C C . PRO B 1 268 ? 10.039 4.281 6.539 1 94.25 268 PRO B C 1
ATOM 4600 O O . PRO B 1 268 ? 9.969 3.088 6.84 1 94.25 268 PRO B O 1
ATOM 4603 N N . ASN B 1 269 ? 11.141 4.926 6.656 1 93.88 269 ASN B N 1
ATOM 4604 C CA . ASN B 1 269 ? 12.383 4.273 7.055 1 93.88 269 ASN B CA 1
ATOM 4605 C C . ASN B 1 269 ? 12.594 4.344 8.562 1 93.88 269 ASN B C 1
ATOM 4607 O O . ASN B 1 269 ? 13.555 3.783 9.094 1 93.88 269 ASN B O 1
ATOM 4611 N N . ARG B 1 270 ? 11.695 5.008 9.266 1 97.44 270 ARG B N 1
ATOM 4612 C CA . ARG B 1 270 ? 11.836 5.117 10.711 1 97.44 270 ARG B CA 1
ATOM 4613 C C . ARG B 1 270 ? 11.32 3.859 11.406 1 97.44 270 ARG B C 1
ATOM 4615 O O . ARG B 1 270 ? 10.18 3.453 11.195 1 97.44 270 ARG B O 1
ATOM 4622 N N . THR B 1 271 ? 12.164 3.291 12.219 1 97.94 271 THR B N 1
ATOM 4623 C CA . THR B 1 271 ? 11.773 2.125 13.008 1 97.94 271 THR B CA 1
ATOM 4624 C C . THR B 1 271 ? 11.078 2.551 14.289 1 97.94 271 THR B C 1
ATOM 4626 O O . THR B 1 271 ? 11.141 3.719 14.68 1 97.94 271 THR B O 1
ATOM 4629 N N . ASP B 1 272 ? 10.453 1.564 14.93 1 98.62 272 ASP B N 1
ATOM 4630 C CA . ASP B 1 272 ? 9.836 1.794 16.234 1 98.62 272 ASP B CA 1
ATOM 4631 C C . ASP B 1 272 ? 10.852 2.314 17.234 1 98.62 272 ASP B C 1
ATOM 4633 O O . ASP B 1 272 ? 10.57 3.254 17.984 1 98.62 272 ASP B O 1
ATOM 4637 N N . GLN B 1 273 ? 12 1.752 17.188 1 98.62 273 GLN B N 1
ATOM 4638 C CA . GLN B 1 273 ? 13.047 2.174 18.109 1 98.62 273 GLN B CA 1
ATOM 4639 C C . GLN B 1 273 ? 13.43 3.633 17.875 1 98.62 273 GLN B C 1
ATOM 4641 O O . GLN B 1 273 ? 13.555 4.406 18.828 1 98.62 273 GLN B O 1
ATOM 4646 N N . GLN B 1 274 ? 13.562 3.986 16.641 1 98.62 274 GLN B N 1
ATOM 4647 C CA . GLN B 1 274 ? 13.938 5.355 16.312 1 98.62 274 GLN B CA 1
ATOM 4648 C C . GLN B 1 274 ? 12.852 6.344 16.719 1 98.62 274 GLN B C 1
ATOM 4650 O O . GLN B 1 274 ? 13.141 7.418 17.234 1 98.62 274 GLN B O 1
ATOM 4655 N N . LEU B 1 275 ? 11.625 5.984 16.484 1 98.69 275 LEU B N 1
ATOM 4656 C CA . LEU B 1 275 ? 10.516 6.859 16.844 1 98.69 275 LEU B CA 1
ATOM 4657 C C . LEU B 1 275 ? 10.391 7.012 18.359 1 98.69 275 LEU B C 1
ATOM 4659 O O . LEU B 1 275 ? 10.094 8.102 18.844 1 98.69 275 LEU B O 1
ATOM 4663 N N . GLU B 1 276 ? 10.625 5.914 19.062 1 98.56 276 GLU B N 1
ATOM 4664 C CA . GLU B 1 276 ? 10.625 5.977 20.531 1 98.56 276 GLU B CA 1
ATOM 4665 C C . GLU B 1 276 ? 11.695 6.93 21.047 1 98.56 276 GLU B C 1
ATOM 4667 O O . GLU B 1 276 ? 11.445 7.719 21.953 1 98.56 276 GLU B O 1
ATOM 4672 N N . GLU B 1 277 ? 12.836 6.797 20.453 1 98.69 277 GLU B N 1
ATOM 4673 C CA . GLU B 1 277 ? 13.953 7.656 20.844 1 98.69 277 GLU B CA 1
ATOM 4674 C C . GLU B 1 277 ? 13.648 9.125 20.547 1 98.69 277 GLU B C 1
ATOM 4676 O O . GLU B 1 277 ? 13.938 10 21.375 1 98.69 277 GLU B O 1
ATOM 4681 N N . LEU B 1 278 ? 13.078 9.383 19.422 1 98.69 278 LEU B N 1
ATOM 4682 C CA . LEU B 1 278 ? 12.742 10.75 19.047 1 98.69 278 LEU B CA 1
ATOM 4683 C C . LEU B 1 278 ? 11.656 11.32 19.953 1 98.69 278 LEU B C 1
ATOM 4685 O O . LEU B 1 278 ? 11.719 12.484 20.344 1 98.69 278 LEU B O 1
ATOM 4689 N N . GLU B 1 279 ? 10.648 10.516 20.219 1 98.5 279 GLU B N 1
ATOM 4690 C CA . GLU B 1 279 ? 9.594 10.969 21.125 1 98.5 279 GLU B CA 1
ATOM 4691 C C . GLU B 1 279 ? 10.156 11.359 22.484 1 98.5 279 GLU B C 1
ATOM 4693 O O . GLU B 1 279 ? 9.828 12.422 23.016 1 98.5 279 GLU B O 1
ATOM 4698 N N . THR B 1 280 ? 11.008 10.484 23.016 1 98.38 280 THR B N 1
ATOM 4699 C CA . THR B 1 280 ? 11.633 10.742 24.297 1 98.38 280 THR B CA 1
ATOM 4700 C C . THR B 1 280 ? 12.453 12.023 24.266 1 98.38 280 THR B C 1
ATOM 4702 O O . THR B 1 280 ? 12.367 12.859 25.172 1 98.38 280 THR B O 1
ATOM 4705 N N . GLU B 1 281 ? 13.18 12.125 23.234 1 98.25 281 GLU B N 1
ATOM 4706 C CA . GLU B 1 281 ? 14.062 13.273 23.078 1 98.25 281 GLU B CA 1
ATOM 4707 C C . GLU B 1 281 ? 13.273 14.578 23.031 1 98.25 281 GLU B C 1
ATOM 4709 O O . GLU B 1 281 ? 13.594 15.531 23.734 1 98.25 281 GLU B O 1
ATOM 4714 N N . TYR B 1 282 ? 12.234 14.641 22.281 1 98.25 282 TYR B N 1
ATOM 4715 C CA . TYR B 1 282 ? 11.523 15.898 22.094 1 98.25 282 TYR B CA 1
ATOM 4716 C C . TYR B 1 282 ? 10.641 16.219 23.297 1 98.25 282 TYR B C 1
ATOM 4718 O O . TYR B 1 282 ? 10.445 17.375 23.625 1 98.25 282 TYR B O 1
ATOM 4726 N N . LYS B 1 283 ? 10.148 15.219 23.984 1 98.12 283 LYS B N 1
ATOM 4727 C CA . LYS B 1 283 ? 9.453 15.469 25.234 1 98.12 283 LYS B CA 1
ATOM 4728 C C . LYS B 1 283 ? 10.398 16.094 26.266 1 98.12 283 LYS B C 1
ATOM 4730 O O . LYS B 1 283 ? 10.016 17.031 26.969 1 98.12 283 LYS B O 1
ATOM 4735 N N . LYS B 1 284 ? 11.586 15.57 26.297 1 97.94 284 LYS B N 1
ATOM 4736 C CA . LYS B 1 284 ? 12.578 16.125 27.203 1 97.94 284 LYS B CA 1
ATOM 4737 C C . LYS B 1 284 ? 12.914 17.562 26.844 1 97.94 284 LYS B C 1
ATOM 4739 O O . LYS B 1 284 ? 13.07 18.406 27.734 1 97.94 284 LYS B O 1
ATOM 4744 N N . ARG B 1 285 ? 12.984 17.797 25.609 1 96.75 285 ARG B N 1
ATOM 4745 C CA . ARG B 1 285 ? 13.391 19.109 25.109 1 96.75 285 ARG B CA 1
ATOM 4746 C C . ARG B 1 285 ? 12.359 20.172 25.484 1 96.75 285 ARG B C 1
ATOM 4748 O O . ARG B 1 285 ? 12.711 21.328 25.719 1 96.75 285 ARG B O 1
ATOM 4755 N N . ILE B 1 286 ? 11.133 19.75 25.516 1 97.06 286 ILE B N 1
ATOM 4756 C CA . ILE B 1 286 ? 10.109 20.781 25.734 1 97.06 286 ILE B CA 1
ATOM 4757 C C . ILE B 1 286 ? 9.742 20.844 27.203 1 97.06 286 ILE B C 1
ATOM 4759 O O . ILE B 1 286 ? 9.016 21.75 27.641 1 97.06 286 ILE B O 1
ATOM 4763 N N . ALA B 1 287 ? 10.203 19.891 27.969 1 95.69 287 ALA B N 1
ATOM 4764 C CA . ALA B 1 287 ? 9.867 19.812 29.391 1 95.69 287 ALA B CA 1
ATOM 4765 C C . ALA B 1 287 ? 10.219 21.109 30.094 1 95.69 287 ALA B C 1
ATOM 4767 O O . ALA B 1 287 ? 11.336 21.625 29.969 1 95.69 287 ALA B O 1
ATOM 4768 N N . GLY B 1 288 ? 9.18 21.656 30.828 1 94.81 288 GLY B N 1
ATOM 4769 C CA . GLY B 1 288 ? 9.406 22.859 31.609 1 94.81 288 GLY B CA 1
ATOM 4770 C C . GLY B 1 288 ? 9.352 24.125 30.766 1 94.81 288 GLY B C 1
ATOM 4771 O O . GLY B 1 288 ? 9.375 25.234 31.297 1 94.81 288 GLY B O 1
ATOM 4772 N N . LYS B 1 289 ? 9.266 23.953 29.453 1 95.19 289 LYS B N 1
ATOM 4773 C CA . LYS B 1 289 ? 9.312 25.109 28.578 1 95.19 289 LYS B CA 1
ATOM 4774 C C . LYS B 1 289 ? 7.922 25.453 28.047 1 95.19 289 LYS B C 1
ATOM 4776 O O . LYS B 1 289 ? 7.672 26.594 27.625 1 95.19 289 LYS B O 1
ATOM 4781 N N . THR B 1 290 ? 7.113 24.484 28.031 1 95.44 290 THR B N 1
ATOM 4782 C CA . THR B 1 290 ? 5.754 24.672 27.531 1 95.44 290 THR B CA 1
ATOM 4783 C C . THR B 1 290 ? 4.789 23.719 28.234 1 95.44 290 THR B C 1
ATOM 4785 O O . THR B 1 290 ? 5.203 22.688 28.781 1 95.44 290 THR B O 1
ATOM 4788 N N . GLU B 1 291 ? 3.553 24.109 28.266 1 96.38 291 GLU B N 1
ATOM 4789 C CA . GLU B 1 291 ? 2.506 23.25 28.812 1 96.38 291 GLU B CA 1
ATOM 4790 C C . GLU B 1 291 ? 1.934 22.328 27.734 1 96.38 291 GLU B C 1
ATOM 4792 O O . GLU B 1 291 ? 1.122 21.453 28.031 1 96.38 291 GLU B O 1
ATOM 4797 N N . MET B 1 292 ? 2.34 22.547 26.5 1 98.06 292 MET B N 1
ATOM 4798 C CA . MET B 1 292 ? 1.891 21.734 25.375 1 98.06 292 MET B CA 1
ATOM 4799 C C . MET B 1 292 ? 2.301 20.281 25.562 1 98.06 292 MET B C 1
ATOM 4801 O O . MET B 1 292 ? 3.438 19.984 25.938 1 98.06 292 MET B O 1
ATOM 4805 N N . GLN B 1 293 ? 1.348 19.453 25.359 1 98.12 293 GLN B N 1
ATOM 4806 C CA . GLN B 1 293 ? 1.661 18.031 25.359 1 98.12 293 GLN B CA 1
ATOM 4807 C C . GLN B 1 293 ? 2.023 17.547 23.953 1 98.12 293 GLN B C 1
ATOM 4809 O O . GLN B 1 293 ? 1.408 17.969 22.969 1 98.12 293 GLN B O 1
ATOM 4814 N N . ILE B 1 294 ? 3.055 16.75 23.844 1 98.31 294 ILE B N 1
ATOM 4815 C CA . ILE B 1 294 ? 3.408 16.188 22.547 1 98.31 294 ILE B CA 1
ATOM 4816 C C . ILE B 1 294 ? 3.332 14.656 22.609 1 98.31 294 ILE B C 1
ATOM 4818 O O . ILE B 1 294 ? 3.67 14.055 23.641 1 98.31 294 ILE B O 1
ATOM 4822 N N . MET B 1 295 ? 2.848 14.062 21.641 1 98 295 MET B N 1
ATOM 4823 C CA . MET B 1 295 ? 2.807 12.609 21.531 1 98 295 MET B CA 1
ATOM 4824 C C . MET B 1 295 ? 3.123 12.156 20.109 1 98 295 MET B C 1
ATOM 4826 O O . MET B 1 295 ? 2.738 12.82 19.141 1 98 295 MET B O 1
ATOM 4830 N N . MET B 1 296 ? 3.832 11.086 20.016 1 98.62 296 MET B N 1
ATOM 4831 C CA . MET B 1 296 ? 4.082 10.469 18.719 1 98.62 296 MET B CA 1
ATOM 4832 C C . MET B 1 296 ? 2.867 9.664 18.25 1 98.62 296 MET B C 1
ATOM 4834 O O . MET B 1 296 ? 2.311 8.875 19.016 1 98.62 296 MET B O 1
ATOM 4838 N N . ALA B 1 297 ? 2.459 9.938 17.016 1 98.81 297 ALA B N 1
ATOM 4839 C CA . ALA B 1 297 ? 1.318 9.203 16.469 1 98.81 297 ALA B CA 1
ATOM 4840 C C . ALA B 1 297 ? 1.577 7.699 16.484 1 98.81 297 ALA B C 1
ATOM 4842 O O . ALA B 1 297 ? 2.684 7.254 16.172 1 98.81 297 ALA B O 1
ATOM 4843 N N . ARG B 1 298 ? 0.681 6.953 16.844 1 98.44 298 ARG B N 1
ATOM 4844 C CA . ARG B 1 298 ? 0.704 5.496 16.781 1 98.44 298 ARG B CA 1
ATOM 4845 C C . ARG B 1 298 ? -0.679 4.938 16.469 1 98.44 298 ARG B C 1
ATOM 4847 O O . ARG B 1 298 ? -1.69 5.473 16.922 1 98.44 298 ARG B O 1
ATOM 4854 N N . GLU B 1 299 ? -0.702 3.893 15.711 1 98.56 299 GLU B N 1
ATOM 4855 C CA . GLU B 1 299 ? -1.98 3.275 15.367 1 98.56 299 GLU B CA 1
ATOM 4856 C C . GLU B 1 299 ? -2.725 2.82 16.625 1 98.56 299 GLU B C 1
ATOM 4858 O O . GLU B 1 299 ? -2.141 2.186 17.5 1 98.56 299 GLU B O 1
ATOM 4863 N N . GLY B 1 300 ? -3.973 3.223 16.75 1 97.88 300 GLY B N 1
ATOM 4864 C CA . GLY B 1 300 ? -4.793 2.881 17.891 1 97.88 300 GLY B CA 1
ATOM 4865 C C . GLY B 1 300 ? -4.891 4.004 18.906 1 97.88 300 GLY B C 1
ATOM 4866 O O . GLY B 1 300 ? -5.773 3.994 19.766 1 97.88 300 GLY B O 1
ATOM 4867 N N . LEU B 1 301 ? -3.979 4.973 18.844 1 98.19 301 LEU B N 1
ATOM 4868 C CA . LEU B 1 301 ? -3.994 6.109 19.75 1 98.19 301 LEU B CA 1
ATOM 4869 C C . LEU B 1 301 ? -5.285 6.906 19.609 1 98.19 301 LEU B C 1
ATOM 4871 O O . LEU B 1 301 ? -5.703 7.223 18.484 1 98.19 301 LEU B O 1
ATOM 4875 N N . VAL B 1 302 ? -5.988 7.152 20.703 1 98.56 302 VAL B N 1
ATOM 4876 C CA . VAL B 1 302 ? -7.188 7.988 20.75 1 98.56 302 VAL B CA 1
ATOM 4877 C C . VAL B 1 302 ? -6.91 9.242 21.578 1 98.56 302 VAL B C 1
ATOM 4879 O O . VAL B 1 302 ? -6.43 9.156 22.703 1 98.56 302 VAL B O 1
ATOM 4882 N N . ILE B 1 303 ? -7.184 10.359 20.984 1 98.56 303 ILE B N 1
ATOM 4883 C CA . ILE B 1 303 ? -6.98 11.641 21.656 1 98.56 303 ILE B CA 1
ATOM 4884 C C . ILE B 1 303 ? -8.305 12.406 21.734 1 98.56 303 ILE B C 1
ATOM 4886 O O . ILE B 1 303 ? -8.992 12.562 20.719 1 98.56 303 ILE B O 1
ATOM 4890 N N . SER B 1 304 ? -8.656 12.859 22.875 1 98.25 304 SER B N 1
ATOM 4891 C CA . SER B 1 304 ? -9.836 13.695 23.062 1 98.25 304 SER B CA 1
ATOM 4892 C C . SER B 1 304 ? -9.469 15.18 23.062 1 98.25 304 SER B C 1
ATOM 4894 O O . SER B 1 304 ? -8.453 15.57 23.641 1 98.25 304 SER B O 1
ATOM 4896 N N . ALA B 1 305 ? -10.227 15.961 22.406 1 97.94 305 ALA B N 1
ATOM 4897 C CA . ALA B 1 305 ? -10.031 17.406 22.422 1 97.94 305 ALA B CA 1
ATOM 4898 C C . ALA B 1 305 ? -10.617 18.031 23.688 1 97.94 305 ALA B C 1
ATOM 4900 O O . ALA B 1 305 ? -11.555 17.484 24.281 1 97.94 305 ALA B O 1
#